Protein AF-0000000073387493 (afdb_homodimer)

Organism: Paracidovorax avenae (strain ATCC 19860 / DSM 7227 / CCUG 15838 / JCM 20985 / LMG 2117 / NCPPB 1011) (NCBI:txid643561)

Structure (mmCIF, N/CA/C/O backbone):
data_AF-0000000073387493-model_v1
#
loop_
_entity.id
_entity.type
_entity.pdbx_description
1 polymer 'Maleylacetoacetate isomerase'
#
loop_
_atom_site.group_PDB
_atom_site.id
_atom_site.type_symbol
_atom_site.label_atom_id
_atom_site.label_alt_id
_atom_site.label_comp_id
_atom_site.label_asym_id
_atom_site.label_entity_id
_atom_site.label_seq_id
_atom_site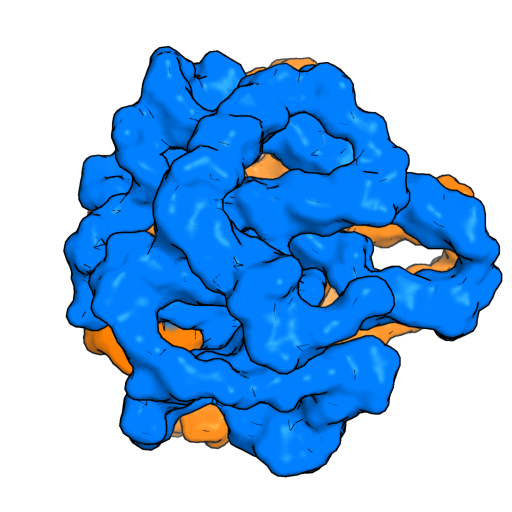.pdbx_PDB_ins_code
_atom_site.Cartn_x
_atom_site.Cartn_y
_atom_site.Cartn_z
_atom_site.occupancy
_atom_site.B_iso_or_equiv
_atom_site.auth_seq_id
_atom_site.auth_comp_id
_atom_site.auth_asym_id
_atom_site.auth_atom_id
_atom_site.pdbx_PDB_model_num
ATOM 1 N N . MET A 1 1 ? -2.736 -25.156 1.821 1 98 1 MET A N 1
ATOM 2 C CA . MET A 1 1 ? -2.854 -23.781 2.314 1 98 1 MET A CA 1
ATOM 3 C C . MET A 1 1 ? -4.27 -23.5 2.799 1 98 1 MET A C 1
ATOM 5 O O . MET A 1 1 ? -5.207 -24.219 2.445 1 98 1 MET A O 1
ATOM 9 N N . GLN A 1 2 ? -4.402 -22.531 3.764 1 98.75 2 GLN A N 1
ATOM 10 C CA . GLN A 1 2 ? -5.672 -22 4.234 1 98.75 2 GLN A CA 1
ATOM 11 C C . GLN A 1 2 ? -5.785 -20.516 3.934 1 98.75 2 GLN A C 1
ATOM 13 O O . GLN A 1 2 ? -4.809 -19.766 4.059 1 98.75 2 GLN A O 1
ATOM 18 N N . LEU A 1 3 ? -6.965 -20.141 3.496 1 98.88 3 LEU A N 1
ATOM 19 C CA . LEU A 1 3 ? -7.223 -18.734 3.232 1 98.88 3 LEU A CA 1
ATOM 20 C C . LEU A 1 3 ? -8.383 -18.219 4.086 1 98.88 3 LEU A C 1
ATOM 22 O O . LEU A 1 3 ? -9.516 -18.672 3.93 1 98.88 3 LEU A O 1
ATOM 26 N N . TYR A 1 4 ? -8.102 -17.375 5.027 1 98.88 4 TYR A N 1
ATOM 27 C CA . TYR A 1 4 ? -9.133 -16.625 5.734 1 98.88 4 TYR A CA 1
ATOM 28 C C . TYR A 1 4 ? -9.562 -15.398 4.926 1 98.88 4 TYR A C 1
ATOM 30 O O . TYR A 1 4 ? -8.758 -14.508 4.668 1 98.88 4 TYR A O 1
ATOM 38 N N . SER A 1 5 ? -10.789 -15.414 4.551 1 98.56 5 SER A N 1
ATOM 39 C CA . SER A 1 5 ? -11.289 -14.516 3.508 1 98.56 5 SER A CA 1
ATOM 40 C C . SER A 1 5 ? -12.703 -14.047 3.812 1 98.56 5 SER A C 1
ATOM 42 O O . SER A 1 5 ? -13.422 -14.672 4.598 1 98.56 5 SER A O 1
ATOM 44 N N . PHE A 1 6 ? -13.031 -12.961 3.322 1 98.69 6 PHE A N 1
ATOM 45 C CA . PHE A 1 6 ? -14.406 -12.484 3.221 1 98.69 6 PHE A CA 1
ATOM 46 C C . PHE A 1 6 ? -14.805 -12.281 1.764 1 98.69 6 PHE A C 1
ATOM 48 O O . PHE A 1 6 ? -14.047 -11.695 0.984 1 98.69 6 PHE A O 1
ATOM 55 N N . PHE A 1 7 ? -15.977 -12.68 1.352 1 98.38 7 PHE A N 1
ATOM 56 C CA . PHE A 1 7 ? -16.312 -12.773 -0.064 1 98.38 7 PHE A CA 1
ATOM 57 C C . PHE A 1 7 ? -16.25 -11.398 -0.728 1 98.38 7 PHE A C 1
ATOM 59 O O . PHE A 1 7 ? -15.844 -11.289 -1.89 1 98.38 7 PHE A O 1
ATOM 66 N N . ASN A 1 8 ? -16.547 -10.406 0.089 1 97.31 8 ASN A N 1
ATOM 67 C CA . ASN A 1 8 ? -16.703 -9.086 -0.505 1 97.31 8 ASN A CA 1
ATOM 68 C C . ASN A 1 8 ? -15.5 -8.195 -0.237 1 97.31 8 ASN A C 1
ATOM 70 O O . ASN A 1 8 ? -15.516 -7.004 -0.542 1 97.31 8 ASN A O 1
ATOM 74 N N . SER A 1 9 ? -14.523 -8.719 0.352 1 98.25 9 SER A N 1
ATOM 75 C CA . SER A 1 9 ? -13.273 -8 0.583 1 98.25 9 SER A CA 1
ATOM 76 C C . SER A 1 9 ? -12.414 -7.977 -0.673 1 98.25 9 SER A C 1
ATOM 78 O O . SER A 1 9 ? -12.023 -9.031 -1.19 1 98.25 9 SER A O 1
ATOM 80 N N . SER A 1 10 ? -12.133 -6.746 -1.127 1 98.44 10 SER A N 1
ATOM 81 C CA . SER A 1 10 ? -11.352 -6.629 -2.352 1 98.44 10 SER A CA 1
ATOM 82 C C . SER A 1 10 ? -9.93 -7.152 -2.152 1 98.44 10 SER A C 1
ATOM 84 O O . SER A 1 10 ? -9.32 -7.688 -3.084 1 98.44 10 SER A O 1
ATOM 86 N N . THR A 1 11 ? -9.359 -7.035 -0.944 1 98.81 11 THR A N 1
ATOM 87 C CA . THR A 1 11 ? -8.023 -7.547 -0.688 1 98.81 11 THR A CA 1
ATOM 88 C C . THR A 1 11 ? -8.023 -9.07 -0.644 1 98.81 11 THR A C 1
ATOM 90 O O . THR A 1 11 ? -7.066 -9.711 -1.079 1 98.81 11 THR A O 1
ATOM 93 N N . SER A 1 12 ? -9.117 -9.695 -0.11 1 98.88 12 SER A N 1
ATOM 94 C CA . SER A 1 12 ? -9.281 -11.141 -0.22 1 98.88 12 SER A CA 1
ATOM 95 C C . SER A 1 12 ? -9.438 -11.562 -1.676 1 98.88 12 SER A C 1
ATOM 97 O O . SER A 1 12 ? -8.867 -12.578 -2.094 1 98.88 12 SER A O 1
ATOM 99 N N . TYR A 1 13 ? -10.188 -10.789 -2.408 1 98.94 13 TYR A N 1
ATOM 100 C CA . TYR A 1 13 ? -10.445 -11.031 -3.822 1 98.94 13 TYR A CA 1
ATOM 101 C C . TYR A 1 13 ? -9.148 -11.055 -4.621 1 98.94 13 TYR A C 1
ATOM 103 O O . TYR A 1 13 ? -8.953 -11.93 -5.469 1 98.94 13 TYR A O 1
ATOM 111 N N . ARG A 1 14 ? -8.164 -10.164 -4.379 1 98.88 14 ARG A N 1
ATOM 112 C CA . ARG A 1 14 ? -6.844 -10.164 -4.996 1 98.88 14 ARG A CA 1
ATOM 113 C C . ARG A 1 14 ? -6.172 -11.531 -4.844 1 98.88 14 ARG A C 1
ATOM 115 O O . ARG A 1 14 ? -5.66 -12.086 -5.82 1 98.88 14 ARG A O 1
ATOM 122 N N . VAL A 1 15 ? -6.211 -11.984 -3.57 1 98.94 15 VAL A N 1
ATOM 123 C CA . VAL A 1 15 ? -5.484 -13.203 -3.248 1 98.94 15 VAL A CA 1
ATOM 124 C C . VAL A 1 15 ? -6.184 -14.406 -3.881 1 98.94 15 VAL A C 1
ATOM 126 O O . VAL A 1 15 ? -5.531 -15.312 -4.402 1 98.94 15 VAL A O 1
ATOM 129 N N . ARG A 1 16 ? -7.539 -14.398 -3.924 1 98.94 16 ARG A N 1
ATOM 130 C CA . ARG A 1 16 ? -8.273 -15.469 -4.578 1 98.94 16 ARG A CA 1
ATOM 131 C C . ARG A 1 16 ? -7.953 -15.523 -6.07 1 98.94 16 ARG A C 1
ATOM 133 O O . ARG A 1 16 ? -7.793 -16.609 -6.637 1 98.94 16 ARG A O 1
ATOM 140 N N . ILE A 1 17 ? -7.852 -14.367 -6.707 1 98.94 17 ILE A N 1
ATOM 141 C CA . ILE A 1 17 ? -7.504 -14.328 -8.125 1 98.94 17 ILE A CA 1
ATOM 142 C C . ILE A 1 17 ? -6.133 -14.961 -8.336 1 98.94 17 ILE A C 1
ATOM 144 O O . ILE A 1 17 ? -5.965 -15.805 -9.227 1 98.94 17 ILE A O 1
ATOM 148 N N . ALA A 1 18 ? -5.137 -14.562 -7.527 1 98.94 18 ALA A N 1
ATOM 149 C CA . ALA A 1 18 ? -3.779 -15.078 -7.684 1 98.94 18 ALA A CA 1
ATOM 150 C C . ALA A 1 18 ? -3.744 -16.594 -7.488 1 98.94 18 ALA A C 1
ATOM 152 O O . ALA A 1 18 ? -3.09 -17.312 -8.25 1 98.94 18 ALA A O 1
ATOM 153 N N . LEU A 1 19 ? -4.438 -17.078 -6.445 1 98.94 19 LEU A N 1
ATOM 154 C CA . LEU A 1 19 ? -4.5 -18.516 -6.199 1 98.94 19 LEU A CA 1
ATOM 155 C C . LEU A 1 19 ? -5.109 -19.234 -7.391 1 98.94 19 LEU A C 1
ATOM 157 O O . LEU A 1 19 ? -4.594 -20.281 -7.82 1 98.94 19 LEU A O 1
ATOM 161 N N . ALA A 1 20 ? -6.137 -18.672 -7.93 1 98.88 20 ALA A N 1
ATOM 162 C CA . ALA A 1 20 ? -6.816 -19.281 -9.07 1 98.88 20 ALA A CA 1
ATOM 163 C C . ALA A 1 20 ? -5.93 -19.266 -10.312 1 98.88 20 ALA A C 1
ATOM 165 O O . ALA A 1 20 ? -5.824 -20.281 -11.016 1 98.88 20 ALA A O 1
ATOM 166 N N . LEU A 1 21 ? -5.32 -18.141 -10.617 1 98.88 21 LEU A N 1
ATOM 167 C CA . LEU A 1 21 ? -4.438 -18.031 -11.773 1 98.88 21 LEU A CA 1
ATOM 168 C C . LEU A 1 21 ? -3.311 -19.047 -11.703 1 98.88 21 LEU A C 1
ATOM 170 O O . LEU A 1 21 ? -2.906 -19.609 -12.727 1 98.88 21 LEU A O 1
ATOM 174 N N . LYS A 1 22 ? -2.797 -19.281 -10.484 1 98.75 22 LYS A N 1
ATOM 175 C CA . LYS A 1 22 ? -1.638 -20.141 -10.289 1 98.75 22 LYS A CA 1
ATOM 176 C C . LYS A 1 22 ? -2.064 -21.594 -10.094 1 98.75 22 LYS A C 1
ATOM 178 O O . LYS A 1 22 ? -1.22 -22.484 -9.984 1 98.75 22 LYS A O 1
ATOM 183 N N . GLY A 1 23 ? -3.352 -21.828 -10.031 1 98.56 23 GLY A N 1
ATOM 184 C CA . GLY A 1 23 ? -3.869 -23.172 -9.844 1 98.56 23 GLY A CA 1
ATOM 185 C C . GLY A 1 23 ? -3.559 -23.75 -8.477 1 98.56 23 GLY A C 1
ATOM 186 O O . GLY A 1 23 ? -3.252 -24.938 -8.359 1 98.56 23 GLY A O 1
ATOM 187 N N . LEU A 1 24 ? -3.557 -22.922 -7.465 1 98.62 24 LEU A N 1
ATOM 188 C CA . LEU A 1 24 ? -3.219 -23.328 -6.109 1 98.62 24 LEU A CA 1
ATOM 189 C C . LEU A 1 24 ? -4.48 -23.516 -5.266 1 98.62 24 LEU A C 1
ATOM 191 O O . LEU A 1 24 ? -5.215 -22.562 -5.031 1 98.62 24 LEU A O 1
ATOM 195 N N . PRO A 1 25 ? -4.711 -24.703 -4.867 1 97.44 25 PRO A N 1
ATOM 196 C CA . PRO A 1 25 ? -5.855 -24.906 -3.975 1 97.44 25 PRO A CA 1
ATOM 197 C C . PRO A 1 25 ? -5.617 -24.344 -2.576 1 97.44 25 PRO A C 1
ATOM 199 O O . PRO A 1 25 ? -4.488 -24.359 -2.078 1 97.44 25 PRO A O 1
ATOM 202 N N . ALA A 1 26 ? -6.625 -23.781 -1.937 1 98.25 26 ALA A N 1
ATOM 203 C CA . ALA A 1 26 ? -6.605 -23.312 -0.554 1 98.25 26 ALA A CA 1
ATOM 204 C C . ALA A 1 26 ? -7.953 -23.562 0.124 1 98.25 26 ALA A C 1
ATOM 206 O O . ALA A 1 26 ? -9.008 -23.344 -0.479 1 98.25 26 ALA A O 1
ATOM 207 N N . ASP A 1 27 ? -7.891 -24.047 1.362 1 98.69 27 ASP A N 1
ATOM 208 C CA . ASP A 1 27 ? -9.117 -24.156 2.148 1 98.69 27 ASP A CA 1
ATOM 209 C C . ASP A 1 27 ? -9.648 -22.781 2.525 1 98.69 27 ASP A C 1
ATOM 211 O O . ASP A 1 27 ? -8.93 -21.969 3.109 1 98.69 27 ASP A O 1
ATOM 215 N N . TYR A 1 28 ? -10.859 -22.578 2.209 1 98.56 28 TYR A N 1
ATOM 216 C CA . TYR A 1 28 ? -11.492 -21.281 2.4 1 98.56 28 TYR A CA 1
ATOM 217 C C . TYR A 1 28 ? -12.133 -21.188 3.781 1 98.56 28 TYR A C 1
ATOM 219 O O . TYR A 1 28 ? -12.969 -22.016 4.145 1 98.56 28 TYR A O 1
ATOM 227 N N . HIS A 1 29 ? -11.734 -20.219 4.602 1 98.69 29 HIS A N 1
ATOM 228 C CA . HIS A 1 29 ? -12.32 -19.891 5.898 1 98.69 29 HIS A CA 1
ATOM 229 C C . HIS A 1 29 ? -12.953 -18.5 5.887 1 98.69 29 HIS A C 1
ATOM 231 O O . HIS A 1 29 ? -12.25 -17.484 5.93 1 98.69 29 HIS A O 1
ATOM 237 N N . GLY A 1 30 ? -14.281 -18.484 5.922 1 98.44 30 GLY A N 1
ATOM 238 C CA . GLY A 1 30 ? -14.984 -17.219 5.906 1 98.44 30 GLY A CA 1
ATOM 239 C C . GLY A 1 30 ? -14.828 -16.438 7.195 1 98.44 30 GLY A C 1
ATOM 240 O O . GLY A 1 30 ? -14.922 -17 8.289 1 98.44 30 GLY A O 1
ATOM 241 N N . VAL A 1 31 ? -14.406 -15.172 7.102 1 98.38 31 VAL A N 1
ATOM 242 C CA . VAL A 1 31 ? -14.375 -14.211 8.203 1 98.38 31 VAL A CA 1
ATOM 243 C C . VAL A 1 31 ? -15.305 -13.047 7.895 1 98.38 31 VAL A C 1
ATOM 245 O O . VAL A 1 31 ? -14.984 -12.188 7.07 1 98.38 31 VAL A O 1
ATOM 248 N N . ASN A 1 32 ? -16.469 -12.945 8.562 1 97.69 32 ASN A N 1
ATOM 249 C CA . ASN A 1 32 ? -17.453 -11.898 8.289 1 97.69 32 ASN A CA 1
ATOM 250 C C . ASN A 1 32 ? -17.062 -10.578 8.953 1 97.69 32 ASN A C 1
ATOM 252 O O . ASN A 1 32 ? -17.375 -10.352 10.125 1 97.69 32 ASN A O 1
ATOM 256 N N . ILE A 1 33 ? -16.5 -9.68 8.172 1 96.94 33 ILE A N 1
ATOM 257 C CA . ILE A 1 33 ? -15.953 -8.445 8.727 1 96.94 33 ILE A CA 1
ATOM 258 C C . ILE A 1 33 ? -17.078 -7.434 8.953 1 96.94 33 ILE A C 1
ATOM 260 O O . ILE A 1 33 ? -16.891 -6.434 9.648 1 96.94 33 ILE A O 1
ATOM 264 N N . ARG A 1 34 ? -18.25 -7.664 8.359 1 95.31 34 ARG A N 1
ATOM 265 C CA . ARG A 1 34 ? -19.391 -6.777 8.57 1 95.31 34 ARG A CA 1
ATOM 266 C C . ARG A 1 34 ? -19.844 -6.816 10.023 1 95.31 34 ARG A C 1
ATOM 268 O O . ARG A 1 34 ? -20.297 -5.805 10.57 1 95.31 34 ARG A O 1
ATOM 275 N N . VAL A 1 35 ? -19.656 -8 10.609 1 95.5 35 VAL A N 1
ATOM 276 C CA . VAL A 1 35 ? -20.109 -8.148 11.984 1 95.5 35 VAL A CA 1
ATOM 277 C C . VAL A 1 35 ? -18.906 -8.219 12.914 1 95.5 35 VAL A C 1
ATOM 279 O O . VAL A 1 35 ? -19.031 -8.555 14.094 1 95.5 35 VAL A O 1
ATOM 282 N N . GLY A 1 36 ? -17.688 -8.031 12.406 1 95.44 36 GLY A N 1
ATOM 283 C CA . GLY A 1 36 ? -16.5 -7.793 13.211 1 95.44 36 GLY A CA 1
ATOM 284 C C . GLY A 1 36 ? -15.812 -9.07 13.641 1 95.44 36 GLY A C 1
ATOM 285 O O . GLY A 1 36 ? -15.055 -9.078 14.617 1 95.44 36 GLY A O 1
ATOM 286 N N . GLU A 1 37 ? -15.977 -10.156 12.953 1 96.81 37 GLU A N 1
ATOM 287 C CA . GLU A 1 37 ? -15.344 -11.422 13.305 1 96.81 37 GLU A CA 1
ATOM 288 C C . GLU A 1 37 ? -13.82 -11.305 13.273 1 96.81 37 GLU A C 1
ATOM 290 O O . GLU A 1 37 ? -13.125 -11.992 14.023 1 96.81 37 GLU A O 1
ATOM 295 N N . HIS A 1 38 ? -13.328 -10.391 12.469 1 96.06 38 HIS A N 1
ATOM 296 C CA . HIS A 1 38 ? -11.883 -10.195 12.336 1 96.06 38 HIS A CA 1
ATOM 297 C C . HIS A 1 38 ? -11.305 -9.5 13.555 1 96.06 38 HIS A C 1
ATOM 299 O O . HIS A 1 38 ? -10.086 -9.359 13.68 1 96.06 38 HIS A O 1
ATOM 305 N N . ARG A 1 39 ? -12.133 -9.086 14.469 1 95.19 39 ARG A N 1
ATOM 306 C CA . ARG A 1 39 ? -11.672 -8.406 15.672 1 95.19 39 ARG A CA 1
ATOM 307 C C . ARG A 1 39 ? -11.609 -9.367 16.859 1 95.19 39 ARG A C 1
ATOM 309 O O . ARG A 1 39 ? -11.062 -9.031 17.906 1 95.19 39 ARG A O 1
ATOM 316 N N . ALA A 1 40 ? -12.148 -10.547 16.672 1 96.12 40 ALA A N 1
ATOM 317 C CA . ALA A 1 40 ? -12.117 -11.555 17.719 1 96.12 40 ALA A CA 1
ATOM 318 C C . ALA A 1 40 ? -10.68 -11.922 18.094 1 96.12 40 ALA A C 1
ATOM 320 O O . ALA A 1 40 ? -9.789 -11.883 17.25 1 96.12 40 ALA A O 1
ATOM 321 N N . ALA A 1 41 ? -10.477 -12.344 19.344 1 95.19 41 ALA A N 1
ATOM 322 C CA . ALA A 1 41 ? -9.148 -12.617 19.875 1 95.19 41 ALA A CA 1
ATOM 323 C C . ALA A 1 41 ? -8.453 -13.727 19.109 1 95.19 41 ALA A C 1
ATOM 325 O O . ALA A 1 41 ? -7.246 -13.656 18.859 1 95.19 41 ALA A O 1
ATOM 326 N N . ASP A 1 42 ? -9.172 -14.742 18.797 1 95.12 42 ASP A N 1
ATOM 327 C CA . ASP A 1 42 ? -8.578 -15.875 18.094 1 95.12 42 ASP A CA 1
ATOM 328 C C . ASP A 1 42 ? -8.07 -15.469 16.719 1 95.12 42 ASP A C 1
ATOM 330 O O . ASP A 1 42 ? -7.008 -15.906 16.281 1 95.12 42 ASP A O 1
ATOM 334 N N . TYR A 1 43 ? -8.875 -14.633 16 1 97 43 TYR A N 1
ATOM 335 C CA . TYR A 1 43 ? -8.414 -14.172 14.695 1 97 43 TYR A CA 1
ATOM 336 C C . TYR A 1 43 ? -7.246 -13.203 14.844 1 97 43 TYR A C 1
ATOM 338 O O . TYR A 1 43 ? -6.316 -13.211 14.031 1 97 43 TYR A O 1
ATOM 346 N N . ALA A 1 44 ? -7.309 -12.375 15.875 1 94.44 44 ALA A N 1
ATOM 347 C CA . ALA A 1 44 ? -6.242 -11.414 16.141 1 94.44 44 ALA A CA 1
ATOM 348 C C . ALA A 1 44 ? -4.91 -12.117 16.359 1 94.44 44 ALA A C 1
ATOM 350 O O . ALA A 1 44 ? -3.85 -11.578 16.031 1 94.44 44 ALA A O 1
ATOM 351 N N . GLU A 1 45 ? -4.941 -13.242 16.891 1 94.25 45 GLU A N 1
ATOM 352 C CA . GLU A 1 45 ? -3.73 -14.039 17.094 1 94.25 45 GLU A CA 1
ATOM 353 C C . GLU A 1 45 ? -3.16 -14.523 15.766 1 94.25 45 GLU A C 1
ATOM 355 O O . GLU A 1 45 ? -1.951 -14.727 15.641 1 94.25 45 GLU A O 1
ATOM 360 N N . LEU A 1 46 ? -4.055 -14.648 14.844 1 96.06 46 LEU A N 1
ATOM 361 C CA . LEU A 1 46 ? -3.662 -15.117 13.516 1 96.06 46 LEU A CA 1
ATOM 362 C C . LEU A 1 46 ? -3.135 -13.961 12.664 1 96.06 46 LEU A C 1
ATOM 364 O O . LEU A 1 46 ? -2.143 -14.117 11.953 1 96.06 46 LEU A O 1
ATOM 368 N N . ASN A 1 47 ? -3.766 -12.852 12.75 1 97.56 47 ASN A N 1
ATOM 369 C CA . ASN A 1 47 ? -3.443 -11.648 11.992 1 97.56 47 ASN A CA 1
ATOM 370 C C . ASN A 1 47 ? -3.402 -10.414 12.891 1 97.56 47 ASN A C 1
ATOM 372 O O . ASN A 1 47 ? -4.449 -9.867 13.242 1 97.56 47 ASN A O 1
ATOM 376 N N . ALA A 1 48 ? -2.232 -9.883 13.109 1 95.75 48 ALA A N 1
ATOM 377 C CA . ALA A 1 48 ? -2.004 -8.781 14.039 1 95.75 48 ALA A CA 1
ATOM 378 C C . ALA A 1 48 ? -2.756 -7.523 13.602 1 95.75 48 ALA A C 1
ATOM 380 O O . ALA A 1 48 ? -3.188 -6.727 14.438 1 95.75 48 ALA A O 1
ATOM 381 N N . ALA A 1 49 ? -3 -7.348 12.32 1 97.19 49 ALA A N 1
ATOM 382 C CA . ALA A 1 49 ? -3.65 -6.152 11.789 1 97.19 49 ALA A CA 1
ATOM 383 C C . ALA A 1 49 ? -5.168 -6.273 11.867 1 97.19 49 ALA A C 1
ATOM 385 O O . ALA A 1 49 ? -5.887 -5.289 11.688 1 97.19 49 ALA A O 1
ATOM 386 N N . ARG A 1 50 ? -5.684 -7.449 12.156 1 97.31 50 ARG A N 1
ATOM 387 C CA . ARG A 1 50 ? -7.113 -7.707 12.312 1 97.31 50 ARG A CA 1
ATOM 388 C C . ARG A 1 50 ? -7.879 -7.289 11.062 1 97.31 50 ARG A C 1
ATOM 390 O O . ARG A 1 50 ? -8.875 -6.574 11.148 1 97.31 50 ARG A O 1
ATOM 397 N N . VAL A 1 51 ? -7.375 -7.684 9.953 1 97.75 51 VAL A N 1
ATOM 398 C CA . VAL A 1 51 ? -8 -7.5 8.656 1 97.75 51 VAL A CA 1
ATOM 399 C C . VAL A 1 51 ? -7.984 -8.812 7.879 1 97.75 51 VAL A C 1
ATOM 401 O O . VAL A 1 51 ? -7.391 -9.797 8.328 1 97.75 51 VAL A O 1
ATOM 404 N N . VAL A 1 52 ? -8.695 -8.891 6.824 1 98.38 52 VAL A N 1
ATOM 405 C CA . VAL A 1 52 ? -8.586 -9.984 5.871 1 98.38 52 VAL A CA 1
ATOM 406 C C . VAL A 1 52 ? -7.938 -9.484 4.582 1 98.38 52 VAL A C 1
ATOM 408 O O . VAL A 1 52 ? -7.984 -8.289 4.277 1 98.38 52 VAL A O 1
ATOM 411 N N . PRO A 1 53 ? -7.273 -10.383 3.846 1 98.81 53 PRO A N 1
ATOM 412 C CA . PRO A 1 53 ? -7.125 -11.828 3.996 1 98.81 53 PRO A CA 1
ATOM 413 C C . PRO A 1 53 ? -5.969 -12.211 4.918 1 98.81 53 PRO A C 1
ATOM 415 O O . PRO A 1 53 ? -5.121 -11.367 5.234 1 98.81 53 PRO A O 1
ATOM 418 N N . THR A 1 54 ? -5.996 -13.383 5.41 1 98.88 54 THR A N 1
ATOM 419 C CA . THR A 1 54 ? -4.848 -14.062 5.992 1 98.88 54 THR A CA 1
ATOM 420 C C . THR A 1 54 ? -4.594 -15.398 5.297 1 98.88 54 THR A C 1
ATOM 422 O O . THR A 1 54 ? -5.523 -16.188 5.094 1 98.88 54 THR A O 1
ATOM 425 N N . LEU A 1 55 ? -3.383 -15.648 4.824 1 98.88 55 LEU A N 1
ATOM 426 C CA . LEU A 1 55 ? -2.975 -16.922 4.246 1 98.88 55 LEU A CA 1
ATOM 427 C C . LEU A 1 55 ? -2.18 -17.75 5.254 1 98.88 55 LEU A C 1
ATOM 429 O O . LEU A 1 55 ? -1.252 -17.234 5.883 1 98.88 55 LEU A O 1
ATOM 433 N N . VAL A 1 56 ? -2.559 -18.953 5.48 1 98.81 56 VAL A N 1
ATOM 434 C CA . VAL A 1 56 ? -1.806 -19.891 6.312 1 98.81 56 VAL A CA 1
ATOM 435 C C . VAL A 1 56 ? -1.226 -21.016 5.449 1 98.81 56 VAL A C 1
ATOM 437 O O . VAL A 1 56 ? -1.965 -21.719 4.766 1 98.81 56 VAL A O 1
ATOM 440 N N . ASP A 1 57 ? 0.03 -21.125 5.34 1 98.5 57 ASP A N 1
ATOM 441 C CA . ASP A 1 57 ? 0.776 -22.172 4.637 1 98.5 57 ASP A CA 1
ATOM 442 C C . ASP A 1 57 ? 1.602 -23 5.613 1 98.5 57 ASP A C 1
ATOM 444 O O . ASP A 1 57 ? 2.756 -22.688 5.898 1 98.5 57 ASP A O 1
ATOM 448 N N . GLY A 1 58 ? 1.049 -24.125 6.055 1 97.44 58 GLY A N 1
ATOM 449 C CA . GLY A 1 58 ? 1.665 -24.859 7.145 1 97.44 58 GLY A CA 1
ATOM 450 C C . GLY A 1 58 ? 1.674 -24.094 8.453 1 97.44 58 GLY A C 1
ATOM 451 O O . GLY A 1 58 ? 0.62 -23.688 8.945 1 97.44 58 GLY A O 1
ATOM 452 N N . ASP A 1 59 ? 2.805 -23.828 8.945 1 97.12 59 ASP A N 1
ATOM 453 C CA . ASP A 1 59 ? 2.951 -23.109 10.219 1 97.12 59 ASP A CA 1
ATOM 454 C C . ASP A 1 59 ? 3.16 -21.625 9.992 1 97.12 59 ASP A C 1
ATOM 456 O O . ASP A 1 59 ? 3.447 -20.875 10.93 1 97.12 59 ASP A O 1
ATOM 460 N N . PHE A 1 60 ? 3.039 -21.219 8.797 1 98 60 PHE A N 1
ATOM 461 C CA . PHE A 1 60 ? 3.324 -19.844 8.422 1 98 60 PHE A CA 1
ATOM 462 C C . PHE A 1 60 ? 2.035 -19.094 8.125 1 98 60 PHE A C 1
ATOM 464 O O . PHE A 1 60 ? 1.363 -19.359 7.129 1 98 60 PHE A O 1
ATOM 471 N N . ALA A 1 61 ? 1.633 -18.125 8.992 1 98.56 61 ALA A N 1
ATOM 472 C CA . ALA A 1 61 ? 0.481 -17.25 8.781 1 98.56 61 ALA A CA 1
ATOM 473 C C . ALA A 1 61 ? 0.92 -15.859 8.328 1 98.56 61 ALA A C 1
ATOM 475 O O . ALA A 1 61 ? 1.833 -15.266 8.906 1 98.56 61 ALA A O 1
ATOM 476 N N . LEU A 1 62 ? 0.337 -15.414 7.289 1 98.75 62 LEU A N 1
ATOM 477 C CA . LEU A 1 62 ? 0.749 -14.156 6.672 1 98.75 62 LEU A CA 1
ATOM 478 C C . LEU A 1 62 ? -0.46 -13.281 6.367 1 98.75 62 LEU A C 1
ATOM 480 O O . LEU A 1 62 ? -1.44 -13.75 5.781 1 98.75 62 LEU A O 1
ATOM 484 N N . GLY A 1 63 ? -0.365 -12.008 6.805 1 98.56 63 GLY A N 1
ATOM 485 C CA . GLY A 1 63 ? -1.376 -11.023 6.461 1 98.56 63 GLY A CA 1
ATOM 486 C C . GLY A 1 63 ? -0.937 -10.086 5.355 1 98.56 63 GLY A C 1
ATOM 487 O O . GLY A 1 63 ? 0.085 -10.312 4.707 1 98.56 63 GLY A O 1
ATOM 488 N N . GLN A 1 64 ? -1.755 -9.07 5.203 1 98.69 64 GLN A N 1
ATOM 489 C CA . GLN A 1 64 ? -1.507 -8.055 4.188 1 98.69 64 GLN A CA 1
ATOM 490 C C . GLN A 1 64 ? -1.507 -8.664 2.787 1 98.69 64 GLN A C 1
ATOM 492 O O . GLN A 1 64 ? -0.631 -9.469 2.453 1 98.69 64 GLN A O 1
ATOM 497 N N . SER A 1 65 ? -2.416 -8.227 1.896 1 98.88 65 SER A N 1
ATOM 498 C CA . SER A 1 65 ? -2.678 -8.867 0.613 1 98.88 65 SER A CA 1
ATOM 499 C C . SER A 1 65 ? -1.469 -8.766 -0.312 1 98.88 65 SER A C 1
ATOM 501 O O . SER A 1 65 ? -1.134 -9.727 -1.01 1 98.88 65 SER A O 1
ATOM 503 N N . MET A 1 66 ? -0.736 -7.66 -0.306 1 98.94 66 MET A N 1
ATOM 504 C CA . MET A 1 66 ? 0.404 -7.488 -1.203 1 98.94 66 MET A CA 1
ATOM 505 C C . MET A 1 66 ? 1.569 -8.375 -0.775 1 98.94 66 MET A C 1
ATOM 507 O O . MET A 1 66 ? 2.311 -8.883 -1.618 1 98.94 66 MET A O 1
ATOM 511 N N . ALA A 1 67 ? 1.757 -8.531 0.532 1 98.94 67 ALA A N 1
ATOM 512 C CA . ALA A 1 67 ? 2.773 -9.453 1.037 1 98.94 67 ALA A CA 1
ATOM 513 C C . ALA A 1 67 ? 2.432 -10.898 0.684 1 98.94 67 ALA A C 1
ATOM 515 O O . ALA A 1 67 ? 3.305 -11.664 0.281 1 98.94 67 ALA A O 1
ATOM 516 N N . ILE A 1 68 ? 1.158 -11.258 0.82 1 98.94 68 ILE A N 1
ATOM 517 C CA . ILE A 1 68 ? 0.697 -12.594 0.478 1 98.94 68 ILE A CA 1
ATOM 518 C C . ILE A 1 68 ? 0.944 -12.867 -1.005 1 98.94 68 ILE A C 1
ATOM 520 O O . ILE A 1 68 ? 1.437 -13.93 -1.376 1 98.94 68 ILE A O 1
ATOM 524 N N . LEU A 1 69 ? 0.644 -11.898 -1.829 1 98.94 69 LEU A N 1
ATOM 525 C CA . LEU A 1 69 ? 0.8 -12.055 -3.271 1 98.94 69 LEU A CA 1
ATOM 526 C C . LEU A 1 69 ? 2.27 -12.219 -3.645 1 98.94 69 LEU A C 1
ATOM 528 O O . LEU A 1 69 ? 2.605 -13.023 -4.516 1 98.94 69 LEU A O 1
ATOM 532 N N . ASP A 1 70 ? 3.15 -11.477 -2.979 1 98.88 70 ASP A N 1
ATOM 533 C CA . ASP A 1 70 ? 4.582 -11.648 -3.211 1 98.88 70 ASP A CA 1
ATOM 534 C C . ASP A 1 70 ? 5.051 -13.023 -2.748 1 98.88 70 ASP A C 1
ATOM 536 O O . ASP A 1 70 ? 5.848 -13.672 -3.428 1 98.88 70 ASP A O 1
ATOM 540 N N . TYR A 1 71 ? 4.535 -13.469 -1.588 1 98.88 71 TYR A N 1
ATOM 541 C CA . TYR A 1 71 ? 4.879 -14.789 -1.062 1 98.88 71 TYR A CA 1
ATOM 542 C C . TYR A 1 71 ? 4.5 -15.883 -2.047 1 98.88 71 TYR A C 1
ATOM 544 O O . TYR A 1 71 ? 5.301 -16.781 -2.332 1 98.88 71 TYR A O 1
ATOM 552 N N . LEU A 1 72 ? 3.305 -15.789 -2.633 1 98.88 72 LEU A N 1
ATOM 553 C CA . LEU A 1 72 ? 2.846 -16.75 -3.625 1 98.88 72 LEU A CA 1
ATOM 554 C C . LEU A 1 72 ? 3.713 -16.703 -4.879 1 98.88 72 LEU A C 1
ATOM 556 O O . LEU A 1 72 ? 3.998 -17.734 -5.488 1 98.88 72 LEU A O 1
ATOM 560 N N . GLU A 1 73 ? 4.102 -15.508 -5.234 1 98.19 73 GLU A N 1
ATOM 561 C CA . GLU A 1 73 ? 4.977 -15.336 -6.391 1 98.19 73 GLU A CA 1
ATOM 562 C C . GLU A 1 73 ? 6.32 -16.031 -6.176 1 98.19 73 GLU A C 1
ATOM 564 O O . GLU A 1 73 ? 6.879 -16.609 -7.105 1 98.19 73 GLU A O 1
ATOM 569 N N . GLN A 1 74 ? 6.875 -15.898 -4.941 1 97.88 74 GLN A 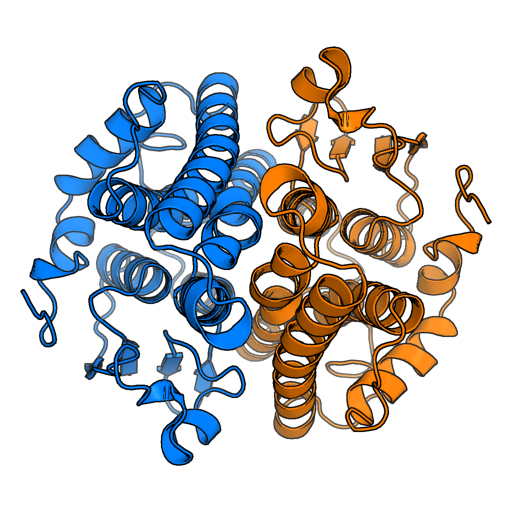N 1
ATOM 570 C CA . GLN A 1 74 ? 8.172 -16.484 -4.633 1 97.88 74 GLN A CA 1
ATOM 571 C C . GLN A 1 74 ? 8.094 -18.016 -4.598 1 97.88 74 GLN A C 1
ATOM 573 O O . GLN A 1 74 ? 8.977 -18.703 -5.105 1 97.88 74 GLN A O 1
ATOM 578 N N . ARG A 1 75 ? 7.035 -18.516 -4.117 1 97.81 75 ARG A N 1
ATOM 579 C CA . ARG A 1 75 ? 6.91 -19.953 -3.891 1 97.81 75 ARG A CA 1
ATOM 580 C C . ARG A 1 75 ? 6.387 -20.656 -5.133 1 97.81 75 ARG A C 1
ATOM 582 O O . ARG A 1 75 ? 6.691 -21.828 -5.363 1 97.81 75 ARG A O 1
ATOM 589 N N . HIS A 1 76 ? 5.598 -19.938 -5.887 1 98.06 76 HIS A N 1
ATOM 590 C CA . HIS A 1 76 ? 4.969 -20.438 -7.105 1 98.06 76 HIS A CA 1
ATOM 591 C C . HIS A 1 76 ? 5.055 -19.406 -8.227 1 98.06 76 HIS A C 1
ATOM 593 O O . HIS A 1 76 ? 4.047 -18.812 -8.609 1 98.06 76 HIS A O 1
ATOM 599 N N . PRO A 1 77 ? 6.168 -19.297 -8.859 1 96.81 77 PRO A N 1
ATOM 600 C CA . PRO A 1 77 ? 6.426 -18.172 -9.758 1 96.81 77 PRO A CA 1
ATOM 601 C C . PRO A 1 77 ? 5.625 -18.266 -11.062 1 96.81 77 PRO A C 1
ATOM 603 O O . PRO A 1 77 ? 5.422 -17.25 -11.734 1 96.81 77 PRO A O 1
ATOM 606 N N . GLU A 1 78 ? 5.086 -19.469 -11.367 1 97.38 78 GLU A N 1
ATOM 607 C CA . GLU A 1 78 ? 4.359 -19.609 -12.625 1 97.38 78 GLU A CA 1
ATOM 608 C C . GLU A 1 78 ? 2.861 -19.75 -12.383 1 97.38 78 GLU A C 1
ATOM 610 O O . GLU A 1 78 ? 2.441 -20.531 -11.523 1 97.38 78 GLU A O 1
ATOM 615 N N . PRO A 1 79 ? 2.047 -19.125 -13.195 1 98.06 79 PRO A N 1
ATOM 616 C CA . PRO A 1 79 ? 2.449 -18.047 -14.102 1 98.06 79 PRO A CA 1
ATOM 617 C C . PRO A 1 79 ? 2.936 -16.797 -13.367 1 98.06 79 PRO A C 1
ATOM 619 O O . PRO A 1 79 ? 2.531 -16.562 -12.227 1 98.06 79 PRO A O 1
ATOM 622 N N . ARG A 1 80 ? 3.781 -16.031 -13.938 1 97.75 80 ARG A N 1
ATOM 623 C CA . ARG A 1 80 ? 4.344 -14.836 -13.305 1 97.75 80 ARG A CA 1
ATOM 624 C C . ARG A 1 80 ? 3.34 -13.688 -13.312 1 97.75 80 ARG A C 1
ATOM 626 O O . ARG A 1 80 ? 2.783 -13.352 -14.359 1 97.75 80 ARG A O 1
ATOM 633 N N . LEU A 1 81 ? 3.119 -13.164 -12.203 1 98.62 81 LEU A N 1
ATOM 634 C CA . LEU A 1 81 ? 2.225 -12.016 -12.086 1 98.62 81 LEU A CA 1
ATOM 635 C C . LEU A 1 81 ? 3.014 -10.711 -12.023 1 98.62 81 LEU A C 1
ATOM 637 O O . LEU A 1 81 ? 2.449 -9.633 -12.203 1 98.62 81 LEU A O 1
ATOM 641 N N . VAL A 1 82 ? 4.27 -10.844 -11.68 1 98.5 82 VAL A N 1
ATOM 642 C CA . VAL A 1 82 ? 5.184 -9.703 -11.664 1 98.5 82 VAL A CA 1
ATOM 643 C C . VAL A 1 82 ? 6.328 -9.953 -12.641 1 98.5 82 VAL A C 1
ATOM 645 O O . VAL A 1 82 ? 7.168 -10.828 -12.422 1 98.5 82 VAL A O 1
ATOM 648 N N . PRO A 1 83 ? 6.367 -9.156 -13.719 1 97.75 83 PRO A N 1
ATOM 649 C CA . PRO A 1 83 ? 7.398 -9.367 -14.734 1 97.75 83 PRO A CA 1
ATOM 650 C C . PRO A 1 83 ? 8.812 -9.312 -14.164 1 97.75 83 PRO A C 1
ATOM 652 O O . PRO A 1 83 ? 9.047 -8.648 -13.156 1 97.75 83 PRO A O 1
ATOM 655 N N . LEU A 1 84 ? 9.781 -9.977 -14.844 1 96.5 84 LEU A N 1
ATOM 656 C CA . LEU A 1 84 ? 11.18 -9.969 -14.422 1 96.5 84 LEU A CA 1
ATOM 657 C C . LEU A 1 84 ? 11.898 -8.734 -14.953 1 96.5 84 LEU A C 1
ATOM 659 O O . LEU A 1 84 ? 12.836 -8.234 -14.312 1 96.5 84 LEU A O 1
ATOM 663 N N . GLU A 1 85 ? 11.484 -8.328 -16.172 1 97 85 GLU A N 1
ATOM 664 C CA . GLU A 1 85 ? 12.094 -7.137 -16.75 1 97 85 GLU A CA 1
ATOM 665 C C . GLU A 1 85 ? 11.82 -5.91 -15.891 1 97 85 GLU A C 1
ATOM 667 O O . GLU A 1 85 ? 10.672 -5.578 -15.609 1 97 85 GLU A O 1
ATOM 672 N N . PRO A 1 86 ? 12.859 -5.242 -15.383 1 97.19 86 PRO A N 1
ATOM 673 C CA . PRO A 1 86 ? 12.758 -4.266 -14.297 1 97.19 86 PRO A CA 1
ATOM 674 C C . PRO A 1 86 ? 11.789 -3.123 -14.625 1 97.19 86 PRO A C 1
ATOM 676 O O . PRO A 1 86 ? 11.047 -2.674 -13.75 1 97.19 86 PRO A O 1
ATOM 679 N N . ARG A 1 87 ? 11.789 -2.613 -15.875 1 97.62 87 ARG A N 1
ATOM 680 C CA . ARG A 1 87 ? 10.938 -1.469 -16.188 1 97.62 87 ARG A CA 1
ATOM 681 C C . ARG A 1 87 ? 9.469 -1.872 -16.219 1 97.62 87 ARG A C 1
ATOM 683 O O . ARG A 1 87 ? 8.609 -1.161 -15.703 1 97.62 87 ARG A O 1
ATOM 690 N N . LEU A 1 88 ? 9.172 -3.008 -16.906 1 98.12 88 LEU A N 1
ATOM 691 C CA . LEU A 1 88 ? 7.793 -3.49 -16.938 1 98.12 88 LEU A CA 1
ATOM 692 C C . LEU A 1 88 ? 7.324 -3.875 -15.539 1 98.12 88 LEU A C 1
ATOM 694 O O . LEU A 1 88 ? 6.184 -3.604 -15.164 1 98.12 88 LEU A O 1
ATOM 698 N N . ARG A 1 89 ? 8.227 -4.52 -14.758 1 98.62 89 ARG A N 1
ATOM 699 C CA . ARG A 1 89 ? 7.949 -4.82 -13.352 1 98.62 89 ARG A CA 1
ATOM 700 C C . ARG A 1 89 ? 7.562 -3.562 -12.586 1 98.62 89 ARG A C 1
ATOM 702 O O . ARG A 1 89 ? 6.57 -3.555 -11.859 1 98.62 89 ARG A O 1
ATOM 709 N N . ALA A 1 90 ? 8.312 -2.518 -12.789 1 98.81 90 ALA A N 1
ATOM 710 C CA . ALA A 1 90 ? 8.078 -1.257 -12.086 1 98.81 90 ALA A CA 1
ATOM 711 C C . ALA A 1 90 ? 6.711 -0.68 -12.445 1 98.81 90 ALA A C 1
ATOM 713 O O . ALA A 1 90 ? 5.996 -0.168 -11.578 1 98.81 90 ALA A O 1
ATOM 714 N N . ARG A 1 91 ? 6.344 -0.771 -13.695 1 98.75 91 ARG A N 1
ATOM 715 C CA . ARG A 1 91 ? 5.051 -0.261 -14.141 1 98.75 91 ARG A CA 1
ATOM 716 C C . ARG A 1 91 ? 3.908 -1.052 -13.508 1 98.75 91 ARG A C 1
ATOM 718 O O . ARG A 1 91 ? 2.92 -0.47 -13.055 1 98.75 91 ARG A O 1
ATOM 725 N N . VAL A 1 92 ? 4.043 -2.342 -13.484 1 98.88 92 VAL A N 1
ATOM 726 C CA . VAL A 1 92 ? 3.043 -3.215 -12.883 1 98.88 92 VAL A CA 1
ATOM 727 C C . VAL A 1 92 ? 2.883 -2.875 -11.398 1 98.88 92 VAL A C 1
ATOM 729 O O . VAL A 1 92 ? 1.762 -2.695 -10.914 1 98.88 92 VAL A O 1
ATOM 732 N N . LEU A 1 93 ? 3.984 -2.713 -10.75 1 98.88 93 LEU A N 1
ATOM 733 C CA . LEU A 1 93 ? 3.947 -2.432 -9.312 1 98.88 93 LEU A CA 1
ATOM 734 C C . LEU A 1 93 ? 3.459 -1.012 -9.055 1 98.88 93 LEU A C 1
ATOM 736 O O . LEU A 1 93 ? 2.783 -0.758 -8.055 1 98.88 93 LEU A O 1
ATOM 740 N N . GLU A 1 94 ? 3.816 -0.055 -9.906 1 98.88 94 GLU A N 1
ATOM 741 C CA . GLU A 1 94 ? 3.311 1.31 -9.781 1 98.88 94 GLU A CA 1
ATOM 742 C C . GLU A 1 94 ? 1.785 1.337 -9.789 1 98.88 94 GLU A C 1
ATOM 744 O O . GLU A 1 94 ? 1.164 1.883 -8.875 1 98.88 94 GLU A O 1
ATOM 749 N N . LEU A 1 95 ? 1.207 0.663 -10.789 1 98.94 95 LEU A N 1
ATOM 750 C CA . LEU A 1 95 ? -0.246 0.653 -10.922 1 98.94 95 LEU A CA 1
ATOM 751 C C . LEU A 1 95 ? -0.89 -0.121 -9.781 1 98.94 95 LEU A C 1
ATOM 753 O O . LEU A 1 95 ? -1.859 0.346 -9.172 1 98.94 95 LEU A O 1
ATOM 757 N N . ALA A 1 96 ? -0.349 -1.281 -9.453 1 98.94 96 ALA A N 1
ATOM 758 C CA . ALA A 1 96 ? -0.886 -2.088 -8.359 1 98.94 96 ALA A CA 1
ATOM 759 C C . ALA A 1 96 ? -0.893 -1.306 -7.051 1 98.94 96 ALA A C 1
ATOM 761 O O . ALA A 1 96 ? -1.865 -1.357 -6.297 1 98.94 96 ALA A O 1
ATOM 762 N N . ASN A 1 97 ? 0.148 -0.549 -6.785 1 98.88 97 ASN A N 1
ATOM 763 C CA . ASN A 1 97 ? 0.264 0.15 -5.512 1 98.88 97 ASN A CA 1
ATOM 764 C C . ASN A 1 97 ? -0.535 1.45 -5.508 1 98.88 97 ASN A C 1
ATOM 766 O O . ASN A 1 97 ? -0.952 1.926 -4.449 1 98.88 97 ASN A O 1
ATOM 770 N N . VAL A 1 98 ? -0.793 2.064 -6.664 1 98.81 98 VAL A N 1
ATOM 771 C CA . VAL A 1 98 ? -1.76 3.156 -6.719 1 98.81 98 VAL A CA 1
ATOM 772 C C . VAL A 1 98 ? -3.107 2.682 -6.18 1 98.81 98 VAL A C 1
ATOM 774 O O . VAL A 1 98 ? -3.793 3.42 -5.469 1 98.81 98 VAL A O 1
ATOM 777 N N . ILE A 1 99 ? -3.398 1.464 -6.492 1 98.94 99 ILE A N 1
ATOM 778 C CA . ILE A 1 99 ? -4.656 0.895 -6.02 1 98.94 99 ILE A CA 1
ATOM 779 C C . ILE A 1 99 ? -4.52 0.475 -4.559 1 98.94 99 ILE A C 1
ATOM 781 O O . ILE A 1 99 ? -5.277 0.929 -3.699 1 98.94 99 ILE A O 1
ATOM 785 N N . ALA A 1 100 ? -3.5 -0.265 -4.207 1 98.88 100 ALA A N 1
ATOM 786 C CA . ALA A 1 100 ? -3.385 -0.927 -2.91 1 98.88 100 ALA A CA 1
ATOM 787 C C . ALA A 1 100 ? -3.021 0.071 -1.815 1 98.88 100 ALA A C 1
ATOM 789 O O . ALA A 1 100 ? -3.453 -0.073 -0.668 1 98.88 100 ALA A O 1
ATOM 790 N N . CYS A 1 101 ? -2.266 1.11 -2.189 1 98.75 101 CYS A N 1
ATOM 791 C CA . CYS A 1 101 ? -1.748 2.035 -1.187 1 98.75 101 CYS A CA 1
ATOM 792 C C . CYS A 1 101 ? -2.564 3.322 -1.159 1 98.75 101 CYS A C 1
ATOM 794 O O . CYS A 1 101 ? -2.73 3.936 -0.103 1 98.75 101 CYS A O 1
ATOM 796 N N . ASP A 1 102 ? -3.121 3.725 -2.293 1 98 102 ASP A N 1
ATOM 797 C CA . ASP A 1 102 ? -3.592 5.102 -2.369 1 98 102 ASP A CA 1
ATOM 798 C C . ASP A 1 102 ? -5.113 5.16 -2.496 1 98 102 ASP A C 1
ATOM 800 O O . ASP A 1 102 ? -5.742 6.121 -2.055 1 98 102 ASP A O 1
ATOM 804 N N . MET A 1 103 ? -5.684 4.203 -3.123 1 98.56 103 MET A N 1
ATOM 805 C CA . MET A 1 103 ? -7.109 4.25 -3.439 1 98.56 103 MET A CA 1
ATOM 806 C C . MET A 1 103 ? -7.91 3.387 -2.469 1 98.56 103 MET A C 1
ATOM 808 O O . MET A 1 103 ? -8.758 3.896 -1.733 1 98.56 103 MET A O 1
ATOM 812 N N . HIS A 1 104 ? -7.492 2.178 -2.365 1 98.69 104 HIS A N 1
ATOM 813 C CA . HIS A 1 104 ? -8.258 1.174 -1.636 1 98.69 104 HIS A CA 1
ATOM 814 C C . HIS A 1 104 ? -8.359 1.524 -0.155 1 98.69 104 HIS A C 1
ATOM 816 O O . HIS A 1 104 ? -9.453 1.506 0.418 1 98.69 104 HIS A O 1
ATOM 822 N N . PRO A 1 105 ? -7.312 1.918 0.516 1 98.56 105 PRO A N 1
ATOM 823 C CA . PRO A 1 105 ? -7.375 2.039 1.974 1 98.56 105 PRO A CA 1
ATOM 824 C C . PRO A 1 105 ? -8.328 3.143 2.432 1 98.56 105 PRO A C 1
ATOM 826 O O . PRO A 1 105 ? -8.961 3.02 3.484 1 98.56 105 PRO A O 1
ATOM 829 N N . VAL A 1 106 ? -8.469 4.188 1.636 1 98.5 106 VAL A N 1
ATOM 830 C CA . VAL A 1 106 ? -9.258 5.332 2.074 1 98.5 106 VAL A CA 1
ATOM 831 C C . VAL A 1 106 ? -10.742 5.047 1.864 1 98.5 106 VAL A C 1
ATOM 833 O O . VAL A 1 106 ? -11.594 5.766 2.385 1 98.5 106 VAL A O 1
ATOM 836 N N . ASN A 1 107 ? -11.047 3.959 1.167 1 98.19 107 ASN A N 1
ATOM 837 C CA . ASN A 1 107 ? -12.43 3.555 0.911 1 98.19 107 ASN A CA 1
ATOM 838 C C . ASN A 1 107 ? -12.773 2.254 1.631 1 98.19 107 ASN A C 1
ATOM 840 O O . ASN A 1 107 ? -13.852 1.691 1.424 1 98.19 107 ASN A O 1
ATOM 844 N N . ASN A 1 108 ? -11.867 1.766 2.436 1 97.56 108 ASN A N 1
ATOM 845 C CA . ASN A 1 108 ? -12.055 0.518 3.168 1 97.56 108 ASN A CA 1
ATOM 846 C C . ASN A 1 108 ? -13.164 0.639 4.203 1 97.56 108 ASN A C 1
ATOM 848 O O . ASN A 1 108 ? -13.453 1.735 4.684 1 97.56 108 ASN A O 1
ATOM 852 N N . LEU A 1 109 ? -13.75 -0.479 4.57 1 97.25 109 LEU A N 1
ATOM 853 C CA . LEU A 1 109 ? -14.906 -0.552 5.453 1 97.25 109 LEU A CA 1
ATOM 854 C C . LEU A 1 109 ? -14.625 0.14 6.781 1 97.25 109 LEU A C 1
ATOM 856 O O . LEU A 1 109 ? -15.469 0.869 7.301 1 97.25 109 LEU A O 1
ATOM 860 N N . ARG A 1 110 ? -13.453 -0.081 7.344 1 97.12 110 ARG A N 1
ATOM 861 C CA . ARG A 1 110 ? -13.133 0.496 8.648 1 97.12 110 ARG A CA 1
ATOM 862 C C . ARG A 1 110 ? -13.125 2.02 8.578 1 97.12 110 ARG A C 1
ATOM 864 O O . ARG A 1 110 ? -13.516 2.688 9.539 1 97.12 110 ARG A O 1
ATOM 871 N N . ILE A 1 111 ? -12.664 2.594 7.465 1 98.5 111 ILE A N 1
ATOM 872 C CA . ILE A 1 111 ? -12.664 4.039 7.266 1 98.5 111 ILE A CA 1
ATOM 873 C C . ILE A 1 111 ? -14.094 4.547 7.145 1 98.5 111 ILE A C 1
ATOM 875 O O . ILE A 1 111 ? -14.484 5.504 7.824 1 98.5 111 ILE A O 1
ATOM 879 N N . LEU A 1 112 ? -14.898 3.873 6.316 1 98.19 112 LEU A N 1
ATOM 880 C CA . LEU A 1 112 ? -16.281 4.277 6.086 1 98.19 112 LEU A CA 1
ATOM 881 C C . LEU A 1 112 ? -17.078 4.203 7.379 1 98.19 112 LEU A C 1
ATOM 883 O O . LEU A 1 112 ? -17.922 5.07 7.641 1 98.19 112 LEU A O 1
ATOM 887 N N . LYS A 1 113 ? -16.828 3.166 8.18 1 97.69 113 LYS A N 1
ATOM 888 C CA . LYS A 1 113 ? -17.5 3.027 9.469 1 97.69 113 LYS A CA 1
ATOM 889 C C . LYS A 1 113 ? -17.109 4.164 10.414 1 97.69 113 LYS A C 1
ATOM 891 O O . LYS A 1 113 ? -17.953 4.648 11.18 1 97.69 113 LYS A O 1
ATOM 896 N N . TYR A 1 114 ? -15.836 4.566 10.391 1 98.38 114 TYR A N 1
ATOM 897 C CA . TYR A 1 114 ? -15.406 5.68 11.227 1 98.38 114 TYR A CA 1
ATOM 898 C C . TYR A 1 114 ? -16.062 6.98 10.789 1 98.38 114 TYR A C 1
ATOM 900 O O . TYR A 1 114 ? -16.453 7.801 11.617 1 98.38 114 TYR A O 1
ATOM 908 N N . LEU A 1 115 ? -16.203 7.191 9.469 1 98.25 115 LEU A N 1
ATOM 909 C CA . LEU A 1 115 ? -16.828 8.391 8.93 1 98.25 115 LEU A CA 1
ATOM 910 C C . LEU A 1 115 ? -18.281 8.5 9.406 1 98.25 115 LEU A C 1
ATOM 912 O O . LEU A 1 115 ? -18.719 9.578 9.812 1 98.25 115 LEU A O 1
ATOM 916 N N . GLN A 1 116 ? -18.953 7.406 9.438 1 97.69 116 GLN A N 1
ATOM 917 C CA . GLN A 1 116 ? -20.375 7.445 9.758 1 97.69 116 GLN A CA 1
ATOM 918 C C . GLN A 1 116 ? -20.609 7.301 11.258 1 97.69 116 GLN A C 1
ATOM 920 O O . GLN A 1 116 ? -21.609 7.805 11.789 1 97.69 116 GLN A O 1
ATOM 925 N N . GLY A 1 117 ? -19.734 6.613 11.938 1 97.06 117 GLY A N 1
ATOM 926 C CA . GLY A 1 117 ? -19.844 6.441 13.375 1 97.06 117 GLY A CA 1
ATOM 927 C C . GLY A 1 117 ? -19.328 7.629 14.164 1 97.06 117 GLY A C 1
ATOM 928 O O . GLY A 1 117 ? -20.062 8.594 14.406 1 97.06 117 GLY A O 1
ATOM 929 N N . PRO A 1 118 ? -18.062 7.645 14.398 1 97.06 118 PRO A N 1
ATOM 930 C CA . PRO A 1 118 ? -17.453 8.68 15.234 1 97.06 118 PRO A CA 1
ATOM 931 C C . PRO A 1 118 ? -17.656 10.086 14.664 1 97.06 118 PRO A C 1
ATOM 933 O O . PRO A 1 118 ? -17.828 11.047 15.422 1 97.06 118 PRO A O 1
ATOM 936 N N . LEU A 1 119 ? -17.672 10.219 13.352 1 97.56 119 LEU A N 1
ATOM 937 C CA . LEU A 1 119 ? -17.75 11.547 12.766 1 97.56 119 LEU A CA 1
ATOM 938 C C . LEU A 1 119 ? -19.188 11.891 12.375 1 97.56 119 LEU A C 1
ATOM 940 O O . LEU A 1 119 ? -19.469 13.008 11.945 1 97.56 119 LEU A O 1
ATOM 944 N N . ALA A 1 120 ? -20 10.883 12.367 1 97.56 120 ALA A N 1
ATOM 945 C CA . ALA A 1 120 ? -21.453 11.039 12.172 1 97.56 120 ALA A CA 1
ATOM 946 C C . ALA A 1 120 ? -21.75 11.695 10.828 1 97.56 120 ALA A C 1
ATOM 948 O O . ALA A 1 120 ? -22.656 12.539 10.734 1 97.56 120 ALA A O 1
ATOM 949 N N . LEU A 1 121 ? -21 11.391 9.883 1 97.75 121 LEU A N 1
ATOM 950 C CA . LEU A 1 121 ? -21.297 11.891 8.547 1 97.75 121 LEU A CA 1
ATOM 951 C C . LEU A 1 121 ? -22.578 11.266 8 1 97.75 121 LEU A C 1
ATOM 953 O O . LEU A 1 121 ? -22.906 10.133 8.336 1 97.75 121 LEU A O 1
ATOM 957 N N . SER A 1 122 ? -23.234 12.031 7.141 1 98 122 SER A N 1
ATOM 958 C CA . SER A 1 122 ? -24.406 11.5 6.457 1 98 122 SER A CA 1
ATOM 959 C C . SER A 1 122 ? -24.016 10.461 5.41 1 98 122 SER A C 1
ATOM 961 O O . SER A 1 122 ? -22.859 10.398 4.996 1 98 122 SER A O 1
ATOM 963 N N . ALA A 1 123 ? -24.969 9.633 5.039 1 97.38 123 ALA A N 1
ATOM 964 C CA . ALA A 1 123 ? -24.734 8.664 3.965 1 97.38 123 ALA A CA 1
ATOM 965 C C . ALA A 1 123 ? -24.266 9.367 2.695 1 97.38 123 ALA A C 1
ATOM 967 O O . ALA A 1 123 ? -23.406 8.844 1.984 1 97.38 123 ALA A O 1
ATOM 968 N N . ALA A 1 124 ? -24.828 10.523 2.443 1 97.69 124 ALA A N 1
ATOM 969 C CA . ALA A 1 124 ? -24.469 11.273 1.248 1 97.69 124 ALA A CA 1
ATOM 970 C C . ALA A 1 124 ? -23.016 11.742 1.312 1 97.69 124 ALA A C 1
ATOM 972 O O . ALA A 1 124 ? -22.297 11.711 0.305 1 97.69 124 ALA A O 1
ATOM 973 N N . GLN A 1 125 ? -22.562 12.188 2.459 1 97.94 125 GLN A N 1
ATOM 974 C CA . GLN A 1 125 ? -21.172 12.617 2.641 1 97.94 125 GLN A CA 1
ATOM 975 C C . GLN A 1 125 ? -20.219 11.445 2.48 1 97.94 125 GLN A C 1
ATOM 977 O O . GLN A 1 125 ? -19.156 11.586 1.874 1 97.94 125 GLN A O 1
ATOM 982 N N . LYS A 1 126 ? -20.609 10.352 3.055 1 98.06 126 LYS A N 1
ATOM 983 C CA . LYS A 1 126 ? -19.797 9.141 2.912 1 98.06 126 LYS A CA 1
ATOM 984 C C . LYS A 1 126 ? -19.703 8.719 1.448 1 98.06 126 LYS A C 1
ATOM 986 O O . LYS A 1 126 ? -18.609 8.375 0.975 1 98.06 126 LYS A O 1
ATOM 991 N N . ASP A 1 127 ? -20.812 8.727 0.752 1 98 127 ASP A N 1
ATOM 992 C CA . ASP A 1 127 ? -20.812 8.344 -0.657 1 98 127 ASP A CA 1
ATOM 993 C C . ASP A 1 127 ? -19.969 9.312 -1.487 1 98 127 ASP A C 1
ATOM 995 O O . ASP A 1 127 ? -19.281 8.898 -2.422 1 98 127 ASP A O 1
ATOM 999 N N . ALA A 1 128 ? -20.031 10.57 -1.184 1 98.5 128 ALA A N 1
ATOM 1000 C CA . ALA A 1 128 ? -19.219 11.57 -1.869 1 98.5 128 ALA A CA 1
ATOM 1001 C C . ALA A 1 128 ? -17.734 11.344 -1.607 1 98.5 128 ALA A C 1
ATOM 1003 O O . ALA A 1 128 ? -16.906 11.508 -2.506 1 98.5 128 ALA A O 1
ATOM 1004 N N . TRP A 1 129 ? -17.438 11.016 -0.336 1 98.56 129 TRP A N 1
ATOM 1005 C CA . TRP A 1 129 ? -16.062 10.641 0.024 1 98.56 129 TRP A CA 1
ATOM 1006 C C . TRP A 1 129 ? -15.578 9.484 -0.84 1 98.56 129 TRP A C 1
ATOM 1008 O O . TRP A 1 129 ? -14.508 9.57 -1.456 1 98.56 129 TRP A O 1
ATOM 1018 N N . TYR A 1 130 ? -16.359 8.43 -0.894 1 98.69 130 TYR A N 1
ATOM 1019 C CA . TYR A 1 130 ? -15.992 7.238 -1.655 1 98.69 130 TYR A CA 1
ATOM 1020 C C . TYR A 1 130 ? -15.773 7.578 -3.125 1 98.69 130 TYR A C 1
ATOM 1022 O O . TYR A 1 130 ? -14.758 7.199 -3.711 1 98.69 130 TYR A O 1
ATOM 1030 N N . ALA A 1 131 ? -16.688 8.305 -3.693 1 98.62 131 ALA A N 1
ATOM 1031 C CA . ALA A 1 131 ? -16.641 8.656 -5.109 1 98.62 131 ALA A CA 1
ATOM 1032 C C . ALA A 1 131 ? -15.43 9.531 -5.422 1 98.62 131 ALA A C 1
ATOM 1034 O O . ALA A 1 131 ? -14.805 9.383 -6.473 1 98.62 131 ALA A O 1
ATOM 1035 N N . HIS A 1 132 ? -15.148 10.422 -4.539 1 98.69 132 HIS A N 1
ATOM 1036 C CA . HIS A 1 132 ? -14.039 11.344 -4.734 1 98.69 132 HIS A CA 1
ATOM 1037 C C . HIS A 1 132 ? -12.711 10.586 -4.844 1 98.69 132 HIS A C 1
ATOM 1039 O O . HIS A 1 132 ? -11.953 10.797 -5.789 1 98.69 132 HIS A O 1
ATOM 1045 N N . TRP A 1 133 ? -12.477 9.758 -3.877 1 98.62 133 TRP A N 1
ATOM 1046 C CA . TRP A 1 133 ? -11.195 9.07 -3.844 1 98.62 133 TRP 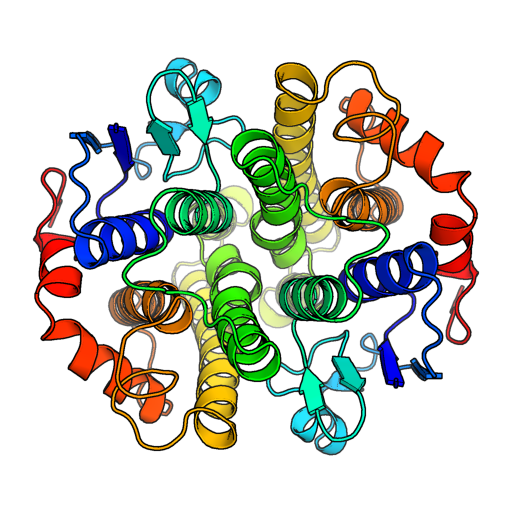A CA 1
ATOM 1047 C C . TRP A 1 133 ? -11.133 7.984 -4.914 1 98.62 133 TRP A C 1
ATOM 1049 O O . TRP A 1 133 ? -10.062 7.703 -5.461 1 98.62 133 TRP A O 1
ATOM 1059 N N . ALA A 1 134 ? -12.281 7.34 -5.258 1 98.69 134 ALA A N 1
ATOM 1060 C CA . ALA A 1 134 ? -12.328 6.438 -6.402 1 98.69 134 ALA A CA 1
ATOM 1061 C C . ALA A 1 134 ? -11.961 7.168 -7.691 1 98.69 134 ALA A C 1
ATOM 1063 O O . ALA A 1 134 ? -11.164 6.668 -8.492 1 98.69 134 ALA A O 1
ATOM 1064 N N . ALA A 1 135 ? -12.516 8.344 -7.871 1 98.75 135 ALA A N 1
ATOM 1065 C CA . ALA A 1 135 ? -12.266 9.125 -9.086 1 98.75 135 ALA A CA 1
ATOM 1066 C C . ALA A 1 135 ? -10.789 9.5 -9.195 1 98.75 135 ALA A C 1
ATOM 1068 O O . ALA A 1 135 ? -10.195 9.398 -10.266 1 98.75 135 ALA A O 1
ATOM 1069 N N . GLU A 1 136 ? -10.195 9.969 -8.07 1 98.19 136 GLU A N 1
ATOM 1070 C CA . GLU A 1 136 ? -8.773 10.312 -8.078 1 98.19 136 GLU A CA 1
ATOM 1071 C C . GLU A 1 136 ? -7.914 9.109 -8.445 1 98.19 136 GLU A C 1
ATOM 1073 O O . GLU A 1 136 ? -6.992 9.227 -9.25 1 98.19 136 GLU A O 1
ATOM 1078 N N . GLY A 1 137 ? -8.211 7.996 -7.816 1 98.56 137 GLY A N 1
ATOM 1079 C CA . GLY A 1 137 ? -7.441 6.785 -8.055 1 98.56 137 GLY A CA 1
ATOM 1080 C C . GLY A 1 137 ? -7.59 6.254 -9.469 1 98.56 137 GLY A C 1
ATOM 1081 O O . GLY A 1 137 ? -6.594 5.93 -10.125 1 98.56 137 GLY A O 1
ATOM 1082 N N . PHE A 1 138 ? -8.828 6.145 -9.992 1 98.88 138 PHE A N 1
ATOM 1083 C CA . PHE A 1 138 ? -9.055 5.586 -11.312 1 98.88 138 PHE A CA 1
ATOM 1084 C C . PHE A 1 138 ? -8.531 6.523 -12.398 1 98.88 138 PHE A C 1
ATOM 1086 O O . PHE A 1 138 ? -8.086 6.074 -13.453 1 98.88 138 PHE A O 1
ATOM 1093 N N . ALA A 1 139 ? -8.57 7.836 -12.148 1 98.69 139 ALA A N 1
ATOM 1094 C CA . ALA A 1 139 ? -7.965 8.766 -13.094 1 98.69 139 ALA A CA 1
ATOM 1095 C C . ALA A 1 139 ? -6.473 8.492 -13.258 1 98.69 139 ALA A C 1
ATOM 1097 O O . ALA A 1 139 ? -5.957 8.484 -14.383 1 98.69 139 ALA A O 1
ATOM 1098 N N . ALA A 1 140 ? -5.816 8.281 -12.148 1 98.62 140 ALA A N 1
ATOM 1099 C CA . ALA A 1 140 ? -4.391 7.957 -12.195 1 98.62 140 ALA A CA 1
ATOM 1100 C C . ALA A 1 140 ? -4.152 6.641 -12.93 1 98.62 140 ALA A C 1
ATOM 1102 O O . ALA A 1 140 ? -3.254 6.547 -13.766 1 98.62 140 ALA A O 1
ATOM 1103 N N . VAL A 1 141 ? -4.934 5.633 -12.633 1 98.88 141 VAL A N 1
ATOM 1104 C CA . VAL A 1 141 ? -4.793 4.32 -13.258 1 98.88 141 VAL A CA 1
ATOM 1105 C C . VAL A 1 141 ? -5.031 4.434 -14.758 1 98.88 141 VAL A C 1
ATOM 1107 O O . VAL A 1 141 ? -4.27 3.877 -15.555 1 98.88 141 VAL A O 1
ATOM 1110 N N . GLU A 1 142 ? -6.074 5.137 -15.148 1 98.81 142 GLU A N 1
ATOM 1111 C CA . GLU A 1 142 ? -6.395 5.336 -16.562 1 98.81 142 GLU A CA 1
ATOM 1112 C C . GLU A 1 142 ? -5.23 5.984 -17.297 1 98.81 142 GLU A C 1
ATOM 1114 O O . GLU A 1 142 ? -4.883 5.562 -18.406 1 98.81 142 GLU A O 1
ATOM 1119 N N . GLN A 1 143 ? -4.645 6.98 -16.703 1 98.44 143 GLN A N 1
ATOM 1120 C CA . GLN A 1 143 ? -3.527 7.68 -17.328 1 98.44 143 GLN A CA 1
ATOM 1121 C C . GLN A 1 143 ? -2.303 6.773 -17.438 1 98.44 143 GLN A C 1
ATOM 1123 O O . GLN A 1 143 ? -1.593 6.797 -18.438 1 98.44 143 GLN A O 1
ATOM 1128 N N . LEU A 1 144 ? -2.047 5.988 -16.391 1 98.56 144 LEU A N 1
ATOM 1129 C CA . LEU A 1 144 ? -0.934 5.047 -16.438 1 98.56 144 LEU A CA 1
ATOM 1130 C C . LEU A 1 144 ? -1.115 4.035 -17.562 1 98.56 144 LEU A C 1
ATOM 1132 O O . LEU A 1 144 ? -0.167 3.736 -18.297 1 98.56 144 LEU A O 1
ATOM 1136 N N . LEU A 1 145 ? -2.297 3.539 -17.719 1 98.56 145 LEU A N 1
ATOM 1137 C CA . LEU A 1 145 ? -2.58 2.562 -18.766 1 98.56 145 LEU A CA 1
ATOM 1138 C C . LEU A 1 145 ? -2.477 3.199 -20.141 1 98.56 145 LEU A C 1
ATOM 1140 O O . LEU A 1 145 ? -1.958 2.584 -21.078 1 98.56 145 LEU A O 1
ATOM 1144 N N . ALA A 1 146 ? -2.977 4.402 -20.281 1 97.44 146 ALA A N 1
ATOM 1145 C CA . ALA A 1 146 ? -2.906 5.105 -21.562 1 97.44 146 ALA A CA 1
ATOM 1146 C C . ALA A 1 146 ? -1.458 5.328 -21.984 1 97.44 146 ALA A C 1
ATOM 1148 O O . ALA A 1 146 ? -1.123 5.195 -23.172 1 97.44 146 ALA A O 1
ATOM 1149 N N . ARG A 1 147 ? -0.578 5.57 -21.047 1 96.62 147 ARG A N 1
ATOM 1150 C CA . ARG A 1 147 ? 0.807 5.938 -21.312 1 96.62 147 ARG A CA 1
ATOM 1151 C C . ARG A 1 147 ? 1.674 4.699 -21.516 1 96.62 147 ARG A C 1
ATOM 1153 O O . ARG A 1 147 ? 2.596 4.699 -22.328 1 96.62 147 ARG A O 1
ATOM 1160 N N . HIS A 1 148 ? 1.281 3.664 -20.75 1 96.56 148 HIS A N 1
ATOM 1161 C CA . HIS A 1 148 ? 2.281 2.609 -20.641 1 96.56 148 HIS A CA 1
ATOM 1162 C C . HIS A 1 148 ? 1.672 1.24 -20.922 1 96.56 148 HIS A C 1
ATOM 1164 O O . HIS A 1 148 ? 2.391 0.243 -21.016 1 96.56 148 HIS A O 1
ATOM 1170 N N . GLY A 1 149 ? 0.406 1.064 -21 1 95.25 149 GLY A N 1
ATOM 1171 C CA . GLY A 1 149 ? -0.284 -0.216 -21.016 1 95.25 149 GLY A CA 1
ATOM 1172 C C . GLY A 1 149 ? -0.099 -0.979 -22.312 1 95.25 149 GLY A C 1
ATOM 1173 O O . GLY A 1 149 ? -0.241 -2.203 -22.344 1 95.25 149 GLY A O 1
ATOM 1174 N N . GLY A 1 150 ? 0.121 -0.295 -23.344 1 92.56 150 GLY A N 1
ATOM 1175 C CA . GLY A 1 150 ? 0.222 -0.941 -24.656 1 92.56 150 GLY A CA 1
ATOM 1176 C C . GLY A 1 150 ? -1.123 -1.343 -25.219 1 92.56 150 GLY A C 1
ATOM 1177 O O . GLY A 1 150 ? -2.152 -0.766 -24.859 1 92.56 150 GLY A O 1
ATOM 1178 N N . GLU A 1 151 ? -1.15 -2.363 -26.156 1 91.31 151 GLU A N 1
ATOM 1179 C CA . GLU A 1 151 ? -2.357 -2.656 -26.922 1 91.31 151 GLU A CA 1
ATOM 1180 C C . GLU A 1 151 ? -3.014 -3.949 -26.438 1 91.31 151 GLU A C 1
ATOM 1182 O O . GLU A 1 151 ? -4.098 -4.309 -26.906 1 91.31 151 GLU A O 1
ATOM 1187 N N . GLY A 1 152 ? -2.455 -4.641 -25.609 1 95.62 152 GLY A N 1
ATOM 1188 C CA . GLY A 1 152 ? -3.012 -5.902 -25.156 1 95.62 152 GLY A CA 1
ATOM 1189 C C . GLY A 1 152 ? -4.266 -5.734 -24.312 1 95.62 152 GLY A C 1
ATOM 1190 O O . GLY A 1 152 ? -4.59 -4.621 -23.891 1 95.62 152 GLY A O 1
ATOM 1191 N N . PRO A 1 153 ? -4.977 -6.816 -24.062 1 98.25 153 PRO A N 1
ATOM 1192 C CA . PRO A 1 153 ? -6.273 -6.746 -23.375 1 98.25 153 PRO A CA 1
ATOM 1193 C C . PRO A 1 153 ? -6.145 -6.605 -21.859 1 98.25 153 PRO A C 1
ATOM 1195 O O . PRO A 1 153 ? -7.133 -6.324 -21.188 1 98.25 153 PRO A O 1
ATOM 1198 N N . TRP A 1 154 ? -5.008 -6.863 -21.359 1 98.75 154 TRP A N 1
ATOM 1199 C CA . TRP A 1 154 ? -4.758 -6.723 -19.938 1 98.75 154 TRP A CA 1
ATOM 1200 C C . TRP A 1 154 ? -4.094 -5.387 -19.625 1 98.75 154 TRP A C 1
ATOM 1202 O O . TRP A 1 154 ? -3.854 -4.582 -20.531 1 98.75 154 TRP A O 1
ATOM 1212 N N . CYS A 1 155 ? -3.887 -5.07 -18.344 1 98.88 155 CYS A N 1
ATOM 1213 C CA . CYS A 1 155 ? -3.252 -3.803 -18 1 98.88 155 CYS A CA 1
ATOM 1214 C C . CYS A 1 155 ? -1.961 -3.607 -18.781 1 98.88 155 CYS A C 1
ATOM 1216 O O . CYS A 1 155 ? -1.742 -2.547 -19.375 1 98.88 155 CYS A O 1
ATOM 1218 N N . PHE A 1 156 ? -1.138 -4.664 -18.672 1 98.19 156 PHE A N 1
ATOM 1219 C CA . PHE A 1 156 ? 0.131 -4.621 -19.391 1 98.19 156 PHE A CA 1
ATOM 1220 C C . PHE A 1 156 ? 0.322 -5.883 -20.219 1 98.19 156 PHE A C 1
ATOM 1222 O O . PHE A 1 156 ? 0.75 -6.918 -19.703 1 98.19 156 PHE A O 1
ATOM 1229 N N . GLY A 1 157 ? -0.031 -5.941 -21.469 1 95.5 157 GLY A N 1
ATOM 1230 C CA . GLY A 1 157 ? 0.32 -7.02 -22.375 1 95.5 157 GLY A CA 1
ATOM 1231 C C . GLY A 1 157 ? -0.792 -8.039 -22.562 1 95.5 157 GLY A C 1
ATOM 1232 O O . GLY A 1 157 ? -1.974 -7.684 -22.516 1 95.5 157 GLY A O 1
ATOM 1233 N N . ASP A 1 158 ? -0.363 -9.312 -22.781 1 96.88 158 ASP A N 1
ATOM 1234 C CA . ASP A 1 158 ? -1.295 -10.32 -23.266 1 96.88 158 ASP A CA 1
ATOM 1235 C C . ASP A 1 158 ? -1.647 -11.32 -22.156 1 96.88 158 ASP A C 1
ATOM 1237 O O . ASP A 1 158 ? -2.434 -12.242 -22.375 1 96.88 158 ASP A O 1
ATOM 1241 N N . ALA A 1 159 ? -1.112 -11.109 -21.031 1 97.69 159 ALA A N 1
ATOM 1242 C CA . ALA A 1 159 ? -1.403 -11.953 -19.875 1 97.69 159 ALA A CA 1
ATOM 1243 C C . ALA A 1 159 ? -1.652 -11.109 -18.625 1 97.69 159 ALA A C 1
ATOM 1245 O O . ALA A 1 159 ? -1.146 -9.992 -18.516 1 97.69 159 ALA A O 1
ATOM 1246 N N . PRO A 1 160 ? -2.451 -11.664 -17.672 1 98.62 160 PRO A N 1
ATOM 1247 C CA . PRO A 1 160 ? -2.695 -10.891 -16.469 1 98.62 160 PRO A CA 1
ATOM 1248 C C . PRO A 1 160 ? -1.439 -10.711 -15.609 1 98.62 160 PRO A C 1
ATOM 1250 O O . PRO A 1 160 ? -0.622 -11.625 -15.508 1 98.62 160 PRO A O 1
ATOM 1253 N N . THR A 1 161 ? -1.286 -9.586 -15.031 1 98.81 161 THR A N 1
ATOM 1254 C CA . THR A 1 161 ? -0.237 -9.297 -14.055 1 98.81 161 THR A CA 1
ATOM 1255 C C . THR A 1 161 ? -0.838 -8.914 -12.711 1 98.81 161 THR A C 1
ATOM 1257 O O . THR A 1 161 ? -2.061 -8.914 -12.547 1 98.81 161 THR A O 1
ATOM 1260 N N . LEU A 1 162 ? -0.013 -8.578 -11.75 1 98.94 162 LEU A N 1
ATOM 1261 C CA . LEU A 1 162 ? -0.431 -8.109 -10.43 1 98.94 162 LEU A CA 1
ATOM 1262 C C . LEU A 1 162 ? -1.306 -6.863 -10.555 1 98.94 162 LEU A C 1
ATOM 1264 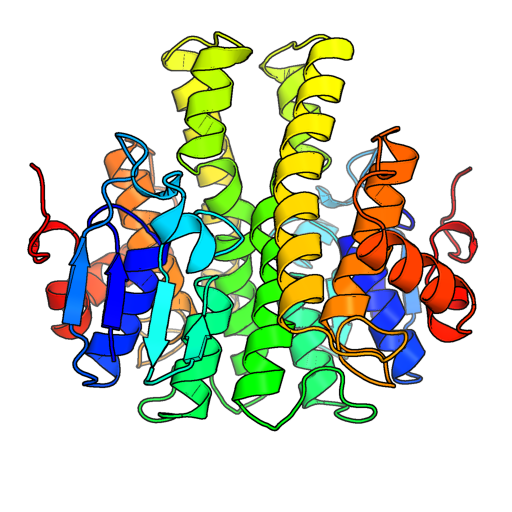O O . LEU A 1 162 ? -2.195 -6.641 -9.727 1 98.94 162 LEU A O 1
ATOM 1268 N N . ALA A 1 163 ? -1.055 -6.059 -11.578 1 98.94 163 ALA A N 1
ATOM 1269 C CA . ALA A 1 163 ? -1.884 -4.879 -11.805 1 98.94 163 ALA A CA 1
ATOM 1270 C C . ALA A 1 163 ? -3.344 -5.27 -12.023 1 98.94 163 ALA A C 1
ATOM 1272 O O . ALA A 1 163 ? -4.246 -4.645 -11.461 1 98.94 163 ALA A O 1
ATOM 1273 N N . ASP A 1 164 ? -3.588 -6.309 -12.773 1 98.94 164 ASP A N 1
ATOM 1274 C CA . ASP A 1 164 ? -4.945 -6.785 -13.023 1 98.94 164 ASP A CA 1
ATOM 1275 C C . ASP A 1 164 ? -5.559 -7.387 -11.766 1 98.94 164 ASP A C 1
ATOM 1277 O O . ASP A 1 164 ? -6.734 -7.16 -11.469 1 98.94 164 ASP A O 1
ATOM 1281 N N . VAL A 1 165 ? -4.719 -8.094 -11.047 1 98.94 165 VAL A N 1
ATOM 1282 C CA . VAL A 1 165 ? -5.117 -8.742 -9.805 1 98.94 165 VAL A CA 1
ATOM 1283 C C . VAL A 1 165 ? -5.629 -7.695 -8.82 1 98.94 165 VAL A C 1
ATOM 1285 O O . VAL A 1 165 ? -6.562 -7.957 -8.055 1 98.94 165 VAL A O 1
ATOM 1288 N N . CYS A 1 166 ? -5.066 -6.52 -8.82 1 98.94 166 CYS A N 1
ATOM 1289 C CA . CYS A 1 166 ? -5.48 -5.441 -7.93 1 98.94 166 CYS A CA 1
ATOM 1290 C C . CYS A 1 166 ? -6.625 -4.637 -8.539 1 98.94 166 CYS A C 1
ATOM 1292 O O . CYS A 1 166 ? -7.523 -4.191 -7.824 1 98.94 166 CYS A O 1
ATOM 1294 N N . LEU A 1 167 ? -6.633 -4.484 -9.852 1 98.94 167 LEU A N 1
ATOM 1295 C CA . LEU A 1 167 ? -7.57 -3.592 -10.523 1 98.94 167 LEU A CA 1
ATOM 1296 C C . LEU A 1 167 ? -8.984 -4.172 -10.5 1 98.94 167 LEU A C 1
ATOM 1298 O O . LEU A 1 167 ? -9.945 -3.467 -10.18 1 98.94 167 LEU A O 1
ATOM 1302 N N . VAL A 1 168 ? -9.164 -5.41 -10.797 1 98.94 168 VAL A N 1
ATOM 1303 C CA . VAL A 1 168 ? -10.469 -6.023 -11.031 1 98.94 168 VAL A CA 1
ATOM 1304 C C . VAL A 1 168 ? -11.312 -5.934 -9.766 1 98.94 168 VAL A C 1
ATOM 1306 O O . VAL A 1 168 ? -12.453 -5.449 -9.812 1 98.94 168 VAL A O 1
ATOM 1309 N N . PRO A 1 169 ? -10.781 -6.336 -8.586 1 98.94 169 PRO A N 1
ATOM 1310 C CA . PRO A 1 169 ? -11.594 -6.184 -7.379 1 98.94 169 PRO A CA 1
ATOM 1311 C C . PRO A 1 169 ? -11.93 -4.727 -7.07 1 98.94 169 PRO A C 1
ATOM 1313 O O . PRO A 1 169 ? -13 -4.434 -6.543 1 98.94 169 PRO A O 1
ATOM 1316 N N . GLN A 1 170 ? -10.984 -3.818 -7.352 1 98.94 170 GLN A N 1
ATOM 1317 C CA . GLN A 1 170 ? -11.211 -2.408 -7.059 1 98.94 170 GLN A CA 1
ATOM 1318 C C . GLN A 1 170 ? -12.344 -1.846 -7.914 1 98.94 170 GLN A C 1
ATOM 1320 O O . GLN A 1 170 ? -13.156 -1.053 -7.434 1 98.94 170 GLN A O 1
ATOM 1325 N N . VAL A 1 171 ? -12.359 -2.203 -9.203 1 98.94 171 VAL A N 1
ATOM 1326 C CA . VAL A 1 171 ? -13.445 -1.796 -10.086 1 98.94 171 VAL A CA 1
ATOM 1327 C C . VAL A 1 171 ? -14.766 -2.357 -9.57 1 98.94 171 VAL A C 1
ATOM 1329 O O . VAL A 1 171 ? -15.766 -1.64 -9.508 1 98.94 171 VAL A O 1
ATOM 1332 N N . ALA A 1 172 ? -14.797 -3.627 -9.195 1 98.5 172 ALA A N 1
ATOM 1333 C CA . ALA A 1 172 ? -16.016 -4.246 -8.664 1 98.5 172 ALA A CA 1
ATOM 1334 C C . ALA A 1 172 ? -16.547 -3.467 -7.465 1 98.5 172 ALA A C 1
ATOM 1336 O O . ALA A 1 172 ? -17.75 -3.223 -7.359 1 98.5 172 ALA A O 1
ATOM 1337 N N . ASN A 1 173 ? -15.648 -3.053 -6.566 1 98.25 173 ASN A N 1
ATOM 1338 C CA . ASN A 1 173 ? -16.031 -2.268 -5.398 1 98.25 173 ASN A CA 1
ATOM 1339 C C . ASN A 1 173 ? -16.641 -0.93 -5.797 1 98.25 173 ASN A C 1
ATOM 1341 O O . ASN A 1 173 ? -17.656 -0.514 -5.234 1 98.25 173 ASN A O 1
ATOM 1345 N N . ALA A 1 174 ? -15.992 -0.266 -6.703 1 98.69 174 ALA A N 1
ATOM 1346 C CA . ALA A 1 174 ? -16.453 1.056 -7.125 1 98.69 174 ALA A CA 1
ATOM 1347 C C . ALA A 1 174 ? -17.812 0.974 -7.797 1 98.69 174 ALA A C 1
ATOM 1349 O O . ALA A 1 174 ? -18.672 1.832 -7.578 1 98.69 174 ALA A O 1
ATOM 1350 N N . LEU A 1 175 ? -18 -0.04 -8.617 1 98.19 175 LEU A N 1
ATOM 1351 C CA . LEU A 1 175 ? -19.297 -0.249 -9.258 1 98.19 175 LEU A CA 1
ATOM 1352 C C . LEU A 1 175 ? -20.375 -0.507 -8.219 1 98.19 175 LEU A C 1
ATOM 1354 O O . LEU A 1 175 ? -21.469 0.068 -8.289 1 98.19 175 LEU A O 1
ATOM 1358 N N . ARG A 1 176 ? -20.094 -1.337 -7.285 1 96.25 176 ARG A N 1
ATOM 1359 C CA . ARG A 1 176 ? -21.047 -1.639 -6.223 1 96.25 176 ARG A CA 1
ATOM 1360 C C . ARG A 1 176 ? -21.391 -0.384 -5.43 1 96.25 176 ARG A C 1
ATOM 1362 O O . ARG A 1 176 ? -22.547 -0.212 -5 1 96.25 176 ARG A O 1
ATOM 1369 N N . ALA A 1 177 ? -20.453 0.506 -5.266 1 97.5 177 ALA A N 1
ATOM 1370 C CA . ALA A 1 177 ? -20.641 1.736 -4.5 1 97.5 177 ALA A CA 1
ATOM 1371 C C . ALA A 1 177 ? -21.359 2.795 -5.336 1 97.5 177 ALA A C 1
ATOM 1373 O O . ALA A 1 177 ? -21.625 3.895 -4.848 1 97.5 177 ALA A O 1
ATOM 1374 N N . GLY A 1 178 ? -21.547 2.467 -6.621 1 97.88 178 GLY A N 1
ATOM 1375 C CA . GLY A 1 178 ? -22.312 3.375 -7.457 1 97.88 178 GLY A CA 1
ATOM 1376 C C . GLY A 1 178 ? -21.469 4.469 -8.078 1 97.88 178 GLY A C 1
ATOM 1377 O O . GLY A 1 178 ? -21.984 5.504 -8.5 1 97.88 178 GLY A O 1
ATOM 1378 N N . CYS A 1 179 ? -20.188 4.266 -8.125 1 98.56 179 CYS A N 1
ATOM 1379 C CA . CYS A 1 179 ? -19.312 5.262 -8.727 1 98.56 179 CYS A CA 1
ATOM 1380 C C . CYS A 1 179 ? -19.484 5.305 -10.234 1 98.56 179 CYS A C 1
ATOM 1382 O O . CYS A 1 179 ? -19.75 4.277 -10.867 1 98.56 179 CYS A O 1
ATOM 1384 N N . ASP A 1 180 ? -19.375 6.492 -10.812 1 98.44 180 ASP A N 1
ATOM 1385 C CA . ASP A 1 180 ? -19.344 6.641 -12.258 1 98.44 180 ASP A CA 1
ATOM 1386 C C . ASP A 1 180 ? -17.969 6.297 -12.82 1 98.44 180 ASP A C 1
ATOM 1388 O O . ASP A 1 180 ? -17 7.051 -12.633 1 98.44 180 ASP A O 1
ATOM 1392 N N . LEU A 1 181 ? -17.891 5.215 -13.523 1 98.69 181 LEU A N 1
ATOM 1393 C CA . LEU A 1 181 ? -16.609 4.781 -14.047 1 98.69 181 LEU A CA 1
ATOM 1394 C C . LEU A 1 181 ? -16.531 5.004 -15.555 1 98.69 181 LEU A C 1
ATOM 1396 O O . LEU A 1 181 ? -15.523 4.648 -16.188 1 98.69 181 LEU A O 1
ATOM 1400 N N . ALA A 1 182 ? -17.469 5.648 -16.125 1 98.56 182 ALA A N 1
ATOM 1401 C CA . ALA A 1 182 ? -17.594 5.832 -17.578 1 98.56 182 ALA A CA 1
ATOM 1402 C C . ALA A 1 182 ? -16.359 6.52 -18.141 1 98.56 182 ALA A C 1
ATOM 1404 O O . ALA A 1 182 ? -15.914 6.191 -19.25 1 98.56 182 ALA A O 1
ATOM 1405 N N . PRO A 1 183 ? -15.719 7.477 -17.438 1 98.62 183 PRO A N 1
ATOM 1406 C CA . PRO A 1 183 ? -14.57 8.172 -18.016 1 98.62 183 PRO A CA 1
ATOM 1407 C C . PRO A 1 183 ? -13.336 7.281 -18.141 1 98.62 183 PRO A C 1
ATOM 1409 O O . PRO A 1 183 ? -12.359 7.656 -18.797 1 98.62 183 PRO A O 1
ATOM 1412 N N . TYR A 1 184 ? -13.352 6.191 -17.547 1 98.81 184 TYR A N 1
ATOM 1413 C CA . TYR A 1 184 ? -12.172 5.336 -17.469 1 98.81 184 TYR A CA 1
ATOM 1414 C C . TYR A 1 184 ? -12.32 4.125 -18.391 1 98.81 184 TYR A C 1
ATOM 1416 O O . TYR A 1 184 ? -12.438 2.992 -17.922 1 98.81 184 TYR A O 1
ATOM 1424 N N . THR A 1 185 ? -12.148 4.395 -19.656 1 98.5 185 THR A N 1
ATOM 1425 C CA . THR A 1 185 ? -12.508 3.443 -20.703 1 98.5 185 THR A CA 1
ATOM 1426 C C . THR A 1 185 ? -11.539 2.268 -20.734 1 98.5 185 THR A C 1
ATOM 1428 O O . THR A 1 185 ? -11.945 1.118 -20.906 1 98.5 185 THR A O 1
ATOM 1431 N N . ARG A 1 186 ? -10.25 2.547 -20.578 1 98.69 186 ARG A N 1
ATOM 1432 C CA . ARG A 1 186 ? -9.273 1.465 -20.594 1 98.69 186 ARG A CA 1
ATOM 1433 C C . ARG A 1 186 ? -9.422 0.585 -19.344 1 98.69 186 ARG A C 1
ATOM 1435 O O . ARG A 1 186 ? -9.305 -0.639 -19.438 1 98.69 186 ARG A O 1
ATOM 1442 N N . VAL A 1 187 ? -9.648 1.186 -18.25 1 98.88 187 VAL A N 1
ATOM 1443 C CA . VAL A 1 187 ? -9.891 0.466 -17 1 98.88 187 VAL A CA 1
ATOM 1444 C C . VAL A 1 187 ? -11.062 -0.501 -17.188 1 98.88 187 VAL A C 1
ATOM 1446 O O . VAL A 1 187 ? -10.953 -1.683 -16.844 1 98.88 187 VAL A O 1
ATOM 1449 N N . LEU A 1 188 ? -12.133 -0.018 -17.719 1 98.81 188 LEU A N 1
ATOM 1450 C CA . LEU A 1 188 ? -13.336 -0.825 -17.891 1 98.81 188 LEU A CA 1
ATOM 1451 C C . LEU A 1 188 ? -13.117 -1.931 -18.906 1 98.81 188 LEU A C 1
ATOM 1453 O O . LEU A 1 188 ? -13.664 -3.027 -18.781 1 98.81 188 LEU A O 1
ATOM 1457 N N . ALA A 1 189 ? -12.336 -1.636 -19.938 1 98.69 189 ALA A N 1
ATOM 1458 C CA . ALA A 1 189 ? -12.031 -2.654 -20.938 1 98.69 189 ALA A CA 1
ATOM 1459 C C . ALA A 1 189 ? -11.258 -3.816 -20.328 1 98.69 189 ALA A C 1
ATOM 1461 O O . ALA A 1 189 ? -11.539 -4.98 -20.609 1 98.69 189 ALA A O 1
ATOM 1462 N N . VAL A 1 190 ? -10.273 -3.488 -19.547 1 98.88 190 VAL A N 1
ATOM 1463 C CA . VAL A 1 190 ? -9.5 -4.52 -18.859 1 98.88 190 VAL A CA 1
ATOM 1464 C C . VAL A 1 190 ? -10.406 -5.336 -17.938 1 98.88 190 VAL A C 1
ATOM 1466 O O . VAL A 1 190 ? -10.336 -6.566 -17.922 1 98.88 190 VAL A O 1
ATOM 1469 N N . HIS A 1 191 ? -11.203 -4.641 -17.188 1 98.88 191 HIS A N 1
ATOM 1470 C CA . HIS A 1 191 ? -12.125 -5.309 -16.266 1 98.88 191 HIS A CA 1
ATOM 1471 C C . HIS A 1 191 ? -13.055 -6.258 -17.016 1 98.88 191 HIS A C 1
ATOM 1473 O O . HIS A 1 191 ? -13.25 -7.402 -16.609 1 98.88 191 HIS A O 1
ATOM 1479 N N . ALA A 1 192 ? -13.664 -5.797 -18.094 1 98.69 192 ALA A N 1
ATOM 1480 C CA . ALA A 1 192 ? -14.57 -6.605 -18.891 1 98.69 192 ALA A CA 1
ATOM 1481 C C . ALA A 1 192 ? -13.867 -7.844 -19.438 1 98.69 192 ALA A C 1
ATOM 1483 O O . ALA A 1 192 ? -14.445 -8.93 -19.469 1 98.69 192 ALA A O 1
ATOM 1484 N N . HIS A 1 193 ? -12.688 -7.66 -19.875 1 98.81 193 HIS A N 1
ATOM 1485 C CA . HIS A 1 193 ? -11.906 -8.789 -20.375 1 98.81 193 HIS A CA 1
ATOM 1486 C C . HIS A 1 193 ? -11.648 -9.797 -19.266 1 98.81 193 HIS A C 1
ATOM 1488 O O . HIS A 1 193 ? -11.828 -11 -19.453 1 98.81 193 HIS A O 1
ATOM 1494 N N . ALA A 1 194 ? -11.203 -9.336 -18.125 1 98.81 194 ALA A N 1
ATOM 1495 C CA . ALA A 1 194 ? -10.867 -10.195 -17 1 98.81 194 ALA A CA 1
ATOM 1496 C C . ALA A 1 194 ? -12.078 -11 -16.531 1 98.81 194 ALA A C 1
ATOM 1498 O O . ALA A 1 194 ? -11.945 -12.148 -16.109 1 98.81 194 ALA A O 1
ATOM 1499 N N . GLU A 1 195 ? -13.227 -10.461 -16.609 1 97.75 195 GLU A N 1
ATOM 1500 C CA . GLU A 1 195 ? -14.461 -11.086 -16.141 1 97.75 195 GLU A CA 1
ATOM 1501 C C . GLU A 1 195 ? -14.781 -12.344 -16.938 1 97.75 195 GLU A C 1
ATOM 1503 O O . GLU A 1 195 ? -15.633 -13.141 -16.547 1 97.75 195 GLU A O 1
ATOM 1508 N N . GLN A 1 196 ? -14.109 -12.453 -18.047 1 98.44 196 GLN A N 1
ATOM 1509 C CA . GLN A 1 196 ? -14.344 -13.617 -18.891 1 98.44 196 GLN A CA 1
ATOM 1510 C C . GLN A 1 196 ? -13.336 -14.727 -18.594 1 98.44 196 GLN A C 1
ATOM 1512 O O . GLN A 1 196 ? -13.5 -15.859 -19.047 1 98.44 196 GLN A O 1
ATOM 1517 N N . HIS A 1 197 ? -12.367 -14.461 -17.938 1 98.69 197 HIS A N 1
ATOM 1518 C CA . HIS A 1 197 ? -11.297 -15.406 -17.656 1 98.69 197 HIS A CA 1
ATOM 1519 C C . HIS A 1 197 ? -11.688 -16.359 -16.531 1 98.69 197 HIS A C 1
ATOM 1521 O O . HIS A 1 197 ? -12.148 -15.93 -15.477 1 98.69 197 HIS A O 1
ATOM 1527 N N . PRO A 1 198 ? -11.461 -17.641 -16.625 1 98.69 198 PRO A N 1
ATOM 1528 C CA . PRO A 1 198 ? -11.914 -18.625 -15.648 1 98.69 198 PRO A CA 1
ATOM 1529 C C . PRO A 1 198 ? -11.391 -18.344 -14.242 1 98.69 198 PRO A C 1
ATOM 1531 O O . PRO A 1 198 ? -12.125 -18.5 -13.266 1 98.69 198 PRO A O 1
ATOM 1534 N N . ALA A 1 199 ? -10.195 -17.953 -14.102 1 98.81 199 ALA A N 1
ATOM 1535 C CA . ALA A 1 199 ? -9.609 -17.688 -12.789 1 98.81 199 ALA A CA 1
ATOM 1536 C C . ALA A 1 199 ? -10.32 -16.516 -12.102 1 98.81 199 ALA A C 1
ATOM 1538 O O . ALA A 1 199 ? -10.547 -16.547 -10.891 1 98.81 199 ALA A O 1
ATOM 1539 N N . PHE A 1 200 ? -10.594 -15.477 -12.859 1 98.88 200 PHE A N 1
ATOM 1540 C CA . PHE A 1 200 ? -11.289 -14.32 -12.305 1 98.88 200 PHE A CA 1
ATOM 1541 C C . PHE A 1 200 ? -12.734 -14.664 -11.984 1 98.88 200 PHE A C 1
ATOM 1543 O O . PHE A 1 200 ? -13.281 -14.203 -10.977 1 98.88 200 PHE A O 1
ATOM 1550 N N . ILE A 1 201 ? -13.352 -15.477 -12.742 1 98.81 201 ILE A N 1
ATOM 1551 C CA . ILE A 1 201 ? -14.711 -15.945 -12.484 1 98.81 201 ILE A CA 1
ATOM 1552 C C . ILE A 1 201 ? -14.742 -16.75 -11.188 1 98.81 201 ILE A C 1
ATOM 1554 O O . ILE A 1 201 ? -15.609 -16.547 -10.336 1 98.81 201 ILE A O 1
ATOM 1558 N N . ALA A 1 202 ? -13.797 -17.562 -11.031 1 98.62 202 ALA A N 1
ATOM 1559 C CA . ALA A 1 202 ? -13.734 -18.422 -9.844 1 98.62 202 ALA A CA 1
ATOM 1560 C C . ALA A 1 202 ? -13.516 -17.594 -8.578 1 98.62 202 ALA A C 1
ATOM 1562 O O . ALA A 1 202 ? -13.977 -17.969 -7.5 1 98.62 202 ALA A O 1
ATOM 1563 N N . ALA A 1 203 ? -12.875 -16.484 -8.727 1 98.75 203 ALA A N 1
ATOM 1564 C CA . ALA A 1 203 ? -12.438 -15.695 -7.574 1 98.75 203 ALA A CA 1
ATOM 1565 C C . ALA A 1 203 ? -13.492 -14.664 -7.184 1 98.75 203 ALA A C 1
ATOM 1567 O O . ALA A 1 203 ? -13.43 -14.078 -6.102 1 98.75 203 ALA A O 1
ATOM 1568 N N . ARG A 1 204 ? -14.469 -14.391 -8.055 1 98.56 204 ARG A N 1
ATOM 1569 C CA . ARG A 1 204 ? -15.383 -13.273 -7.832 1 98.56 204 ARG A CA 1
ATOM 1570 C C . ARG A 1 204 ? -16.281 -13.539 -6.625 1 98.56 204 ARG A C 1
ATOM 1572 O O . ARG A 1 204 ? -16.469 -14.688 -6.223 1 98.56 204 ARG A O 1
ATOM 1579 N N . PRO A 1 205 ? -16.812 -12.5 -5.969 1 98.25 205 PRO A N 1
ATOM 1580 C CA . PRO A 1 205 ? -17.594 -12.625 -4.738 1 98.25 205 PRO A CA 1
ATOM 1581 C C . PRO A 1 205 ? -18.734 -13.641 -4.863 1 98.25 205 PRO A C 1
ATOM 1583 O O . PRO A 1 205 ? -18.938 -14.461 -3.969 1 98.25 205 PRO A O 1
ATOM 1586 N N . GLN A 1 206 ? -19.391 -13.719 -5.945 1 97.81 206 GLN A N 1
ATOM 1587 C CA . GLN A 1 206 ? -20.594 -14.547 -6.141 1 97.81 206 GLN A CA 1
ATOM 1588 C C . GLN A 1 206 ? -20.234 -16.031 -6.164 1 97.81 206 GLN A C 1
ATOM 1590 O O . GLN A 1 206 ? -21.094 -16.891 -5.996 1 97.81 206 GLN A O 1
ATOM 1595 N N . ALA A 1 207 ? -19 -16.328 -6.387 1 98.31 207 ALA A N 1
ATOM 1596 C CA . ALA A 1 207 ? -18.578 -17.719 -6.531 1 98.31 207 ALA A CA 1
ATOM 1597 C C . ALA A 1 207 ? -18.031 -18.266 -5.211 1 98.31 207 ALA A C 1
ATOM 1599 O O . ALA A 1 207 ? -17.609 -19.422 -5.141 1 98.31 207 ALA A O 1
ATOM 1600 N N . GLN A 1 208 ? -18.016 -17.469 -4.102 1 98.62 208 GLN A N 1
ATOM 1601 C CA . GLN A 1 208 ? -17.375 -17.859 -2.852 1 98.62 208 GLN A CA 1
ATOM 1602 C C . GLN A 1 208 ? -18.375 -18.516 -1.911 1 98.62 208 GLN A C 1
ATOM 1604 O O . GLN A 1 208 ? -19.578 -18.219 -1.959 1 98.62 208 GLN A O 1
ATOM 1609 N N . PRO A 1 209 ? -17.938 -19.391 -1.038 1 98.12 209 PRO A N 1
ATOM 1610 C CA . PRO A 1 209 ? -18.828 -20.172 -0.184 1 98.12 209 PRO A CA 1
ATOM 1611 C C . PRO A 1 209 ? -19.562 -19.312 0.842 1 98.12 209 PRO A C 1
ATOM 1613 O O . PRO A 1 209 ? -20.609 -19.703 1.35 1 98.12 209 PRO A O 1
ATOM 1616 N N . ASP A 1 210 ? -18.984 -18.141 1.154 1 98.25 210 ASP A N 1
ATOM 1617 C CA . ASP A 1 210 ? -19.609 -17.281 2.164 1 98.25 210 ASP A CA 1
ATOM 1618 C C . ASP A 1 210 ? -20.344 -16.109 1.518 1 98.25 210 ASP A C 1
ATOM 1620 O O . ASP A 1 210 ? -20.656 -15.125 2.18 1 98.25 210 ASP A O 1
ATOM 1624 N N . TYR A 1 211 ? -20.672 -16.312 0.205 1 97.5 211 TYR A N 1
ATOM 1625 C CA . TYR A 1 211 ? -21.359 -15.242 -0.503 1 97.5 211 TYR A CA 1
ATOM 1626 C C . TYR A 1 211 ? -22.703 -14.914 0.164 1 97.5 211 TYR A C 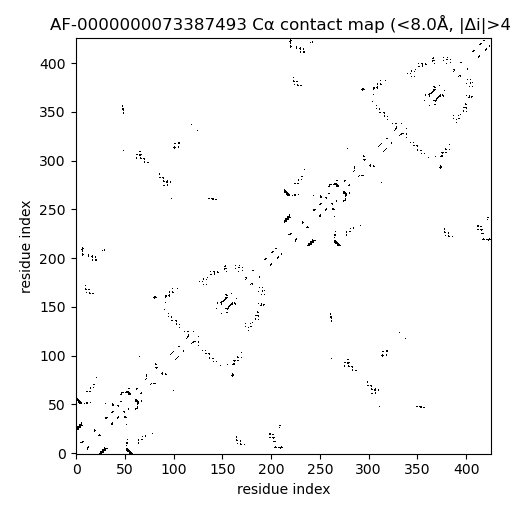1
ATOM 1628 O O . TYR A 1 211 ? -23.469 -15.82 0.508 1 97.5 211 TYR A O 1
ATOM 1636 N N . GLN A 1 212 ? -22.859 -13.672 0.471 1 91.44 212 GLN A N 1
ATOM 1637 C CA . GLN A 1 212 ? -24.141 -13.164 0.979 1 91.44 212 GLN A CA 1
ATOM 1638 C C . GLN A 1 212 ? -24.766 -12.18 -0.001 1 91.44 212 GLN A C 1
ATOM 1640 O O . GLN A 1 212 ? -24.25 -11.078 -0.196 1 91.44 212 GLN A O 1
ATOM 1645 N N . PRO A 1 213 ? -25.828 -12.477 -0.565 1 81.88 213 PRO A N 1
ATOM 1646 C CA . PRO A 1 213 ? -26.469 -11.609 -1.56 1 81.88 213 PRO A CA 1
ATOM 1647 C C . PRO A 1 213 ? -26.891 -10.258 -0.98 1 81.88 213 PRO A C 1
ATOM 1649 O O . PRO A 1 213 ? -27.203 -10.164 0.211 1 81.88 213 PRO A O 1
ATOM 1652 N N . MET B 1 1 ? 20.328 9.875 -11.688 1 98 1 MET B N 1
ATOM 1653 C CA . MET B 1 1 ? 18.906 9.836 -11.336 1 98 1 MET B CA 1
ATOM 1654 C C . MET B 1 1 ? 18.438 11.188 -10.797 1 98 1 MET B C 1
ATOM 1656 O O . MET B 1 1 ? 19.266 12.008 -10.383 1 98 1 MET B O 1
ATOM 1660 N N . GLN B 1 2 ? 17.125 11.492 -10.969 1 98.75 2 GLN B N 1
ATOM 1661 C CA . GLN B 1 2 ? 16.453 12.641 -10.375 1 98.75 2 GLN B CA 1
ATOM 1662 C C . GLN B 1 2 ? 15.344 12.203 -9.422 1 98.75 2 GLN B C 1
ATOM 1664 O O . GLN B 1 2 ? 14.633 11.234 -9.688 1 98.75 2 GLN B O 1
ATOM 1669 N N . LEU B 1 3 ? 15.289 12.898 -8.312 1 98.88 3 LEU B N 1
ATOM 1670 C CA . LEU B 1 3 ? 14.234 12.625 -7.336 1 98.88 3 LEU B CA 1
ATOM 1671 C C . LEU B 1 3 ? 13.375 13.867 -7.098 1 98.88 3 LEU B C 1
ATOM 1673 O O . LEU B 1 3 ? 13.867 14.875 -6.594 1 98.88 3 LEU B O 1
ATOM 1677 N N . TYR B 1 4 ? 12.156 13.844 -7.531 1 98.88 4 TYR B N 1
ATOM 1678 C CA . TYR B 1 4 ? 11.172 14.844 -7.145 1 98.88 4 TYR B CA 1
ATOM 1679 C C . TYR B 1 4 ? 10.57 14.516 -5.781 1 98.88 4 TYR B C 1
ATOM 1681 O O . TYR B 1 4 ? 9.938 13.469 -5.609 1 98.88 4 TYR B O 1
ATOM 1689 N N . SER B 1 5 ? 10.805 15.391 -4.863 1 98.56 5 SER B N 1
ATOM 1690 C CA . SER B 1 5 ? 10.609 15.102 -3.449 1 98.56 5 SER B CA 1
ATOM 1691 C C . SER B 1 5 ? 10.078 16.312 -2.699 1 98.56 5 SER B C 1
ATOM 1693 O O . SER B 1 5 ? 10.211 17.453 -3.166 1 98.56 5 SER B O 1
ATOM 1695 N N . PHE B 1 6 ? 9.43 16.078 -1.677 1 98.69 6 PHE B N 1
ATOM 1696 C CA . PHE B 1 6 ? 9.117 17.062 -0.654 1 98.69 6 PHE B CA 1
ATOM 1697 C C . PHE B 1 6 ? 9.727 16.672 0.687 1 98.69 6 PHE B C 1
ATOM 1699 O O . PHE B 1 6 ? 9.625 15.523 1.106 1 98.69 6 PHE B O 1
ATOM 1706 N N . PHE B 1 7 ? 10.305 17.594 1.421 1 98.38 7 PHE B N 1
ATOM 1707 C CA . PHE B 1 7 ? 11.141 17.25 2.564 1 98.38 7 PHE B CA 1
ATOM 1708 C C . PHE B 1 7 ? 10.336 16.516 3.627 1 98.38 7 PHE B C 1
ATOM 1710 O O . PHE B 1 7 ? 10.844 15.609 4.285 1 98.38 7 PHE B O 1
ATOM 1717 N N . ASN B 1 8 ? 9.07 16.875 3.656 1 97.31 8 ASN B N 1
ATOM 1718 C CA . ASN B 1 8 ? 8.273 16.391 4.777 1 97.31 8 ASN B CA 1
ATOM 1719 C C . ASN B 1 8 ? 7.352 15.25 4.355 1 97.31 8 ASN B C 1
ATOM 1721 O O . ASN B 1 8 ? 6.523 14.797 5.145 1 97.31 8 ASN B O 1
ATOM 1725 N N . SER B 1 9 ? 7.449 14.844 3.18 1 98.31 9 SER B N 1
ATOM 1726 C CA . SER B 1 9 ? 6.691 13.703 2.684 1 98.31 9 SER B CA 1
ATOM 1727 C C . SER B 1 9 ? 7.312 12.391 3.133 1 98.31 9 SER B C 1
ATOM 1729 O O . SER B 1 9 ? 8.469 12.102 2.818 1 98.31 9 SER B O 1
ATOM 1731 N N . SER B 1 10 ? 6.496 11.609 3.863 1 98.44 10 SER B N 1
ATOM 1732 C CA . SER B 1 10 ? 7.031 10.352 4.375 1 98.44 10 SER B CA 1
ATOM 1733 C C . SER B 1 10 ? 7.336 9.383 3.24 1 98.44 10 SER B C 1
ATOM 1735 O O . SER B 1 10 ? 8.273 8.586 3.338 1 98.44 10 SER B O 1
ATOM 1737 N N . THR B 1 11 ? 6.59 9.422 2.137 1 98.81 11 THR B N 1
ATOM 1738 C CA . THR B 1 11 ? 6.855 8.539 1.007 1 98.81 11 THR B CA 1
ATOM 1739 C C . THR B 1 11 ? 8.125 8.969 0.279 1 98.81 11 THR B C 1
ATOM 1741 O O . THR B 1 11 ? 8.883 8.125 -0.21 1 98.81 11 THR B O 1
ATOM 1744 N N . SER B 1 12 ? 8.391 10.305 0.197 1 98.88 12 SER B N 1
ATOM 1745 C CA . SER B 1 12 ? 9.68 10.773 -0.302 1 98.88 12 SER B CA 1
ATOM 1746 C C . SER B 1 12 ? 10.82 10.352 0.621 1 98.88 12 SER B C 1
ATOM 1748 O O . SER B 1 12 ? 11.891 9.945 0.155 1 98.88 12 SER B O 1
ATOM 1750 N N . TYR B 1 13 ? 10.562 10.453 1.902 1 98.94 13 TYR B N 1
ATOM 1751 C CA . TYR B 1 13 ? 11.523 10.086 2.939 1 98.94 13 TYR B CA 1
ATOM 1752 C C . TYR B 1 13 ? 11.93 8.625 2.809 1 98.94 13 TYR B C 1
ATOM 1754 O O . TYR B 1 13 ? 13.117 8.297 2.9 1 98.94 13 TYR B O 1
ATOM 1762 N N . ARG B 1 14 ? 11.031 7.668 2.52 1 98.88 14 ARG B N 1
ATOM 1763 C CA . ARG B 1 14 ? 11.328 6.262 2.256 1 98.88 14 ARG B CA 1
ATOM 1764 C C . ARG B 1 14 ? 12.383 6.121 1.167 1 98.88 14 ARG B C 1
ATOM 1766 O O . ARG B 1 14 ? 13.367 5.391 1.337 1 98.88 14 ARG B O 1
ATOM 1773 N N . VAL B 1 15 ? 12.102 6.855 0.072 1 98.94 15 VAL B N 1
ATOM 1774 C CA . VAL B 1 15 ? 12.953 6.715 -1.105 1 98.94 15 VAL B CA 1
ATOM 1775 C C . VAL B 1 15 ? 14.32 7.336 -0.834 1 98.94 15 VAL B C 1
ATOM 1777 O O . VAL B 1 15 ? 15.352 6.781 -1.225 1 98.94 15 VAL B O 1
ATOM 1780 N N . ARG B 1 16 ? 14.367 8.461 -0.088 1 98.94 16 ARG B N 1
ATOM 1781 C CA . ARG B 1 16 ? 15.641 9.07 0.277 1 98.94 16 ARG B CA 1
ATOM 1782 C C . ARG B 1 16 ? 16.469 8.125 1.144 1 98.94 16 ARG B C 1
ATOM 1784 O O . ARG B 1 16 ? 17.688 8.023 0.97 1 98.94 16 ARG B O 1
ATOM 1791 N N . ILE B 1 17 ? 15.82 7.438 2.072 1 98.94 17 ILE B N 1
ATOM 1792 C CA . ILE B 1 17 ? 16.531 6.477 2.918 1 98.94 17 ILE B CA 1
ATOM 1793 C C . ILE B 1 17 ? 17.156 5.387 2.051 1 98.94 17 ILE B C 1
ATOM 1795 O O . ILE B 1 17 ? 18.328 5.062 2.207 1 98.94 17 ILE B O 1
ATOM 1799 N N . ALA B 1 18 ? 16.359 4.809 1.135 1 98.94 18 ALA B N 1
ATOM 1800 C CA . ALA B 1 18 ? 16.859 3.727 0.288 1 98.94 18 ALA B CA 1
ATOM 1801 C C . ALA B 1 18 ? 18.031 4.191 -0.566 1 98.94 18 ALA B C 1
ATOM 1803 O O . ALA B 1 18 ? 19.031 3.477 -0.701 1 98.94 18 ALA B O 1
ATOM 1804 N N . LEU B 1 19 ? 17.906 5.383 -1.166 1 98.94 19 LEU B N 1
ATOM 1805 C CA . LEU B 1 19 ? 18.984 5.93 -1.969 1 98.94 19 LEU B CA 1
ATOM 1806 C C . LEU B 1 19 ? 20.25 6.086 -1.132 1 98.94 19 LEU B C 1
ATOM 1808 O O . LEU B 1 19 ? 21.344 5.727 -1.575 1 98.94 19 LEU B O 1
ATOM 1812 N N . ALA B 1 20 ? 20.078 6.562 0.061 1 98.88 20 ALA B N 1
ATOM 1813 C CA . ALA B 1 20 ? 21.219 6.773 0.952 1 98.88 20 ALA B CA 1
ATOM 1814 C C . ALA B 1 20 ? 21.844 5.449 1.37 1 98.88 20 ALA B C 1
ATOM 1816 O O . ALA B 1 20 ? 23.062 5.301 1.351 1 98.88 20 ALA B O 1
ATOM 1817 N N . LEU B 1 21 ? 21.031 4.488 1.789 1 98.88 21 LEU B N 1
ATOM 1818 C CA . LEU B 1 21 ? 21.531 3.18 2.199 1 98.88 21 LEU B CA 1
ATOM 1819 C C . LEU B 1 21 ? 22.328 2.529 1.078 1 98.88 21 LEU B C 1
ATOM 1821 O O . LEU B 1 21 ? 23.344 1.864 1.335 1 98.88 21 LEU B O 1
ATOM 1825 N N . LYS B 1 22 ? 21.875 2.725 -0.164 1 98.75 22 LYS B N 1
ATOM 1826 C CA . LYS B 1 22 ? 22.484 2.061 -1.312 1 98.75 22 LYS B CA 1
ATOM 1827 C C . LYS B 1 22 ? 23.609 2.9 -1.894 1 98.75 22 LYS B C 1
ATOM 1829 O O . LYS B 1 22 ? 24.297 2.473 -2.83 1 98.75 22 LYS B O 1
ATOM 1834 N N . GLY B 1 23 ? 23.812 4.078 -1.361 1 98.56 23 GLY B N 1
ATOM 1835 C CA . GLY B 1 23 ? 24.875 4.961 -1.837 1 98.56 23 GLY B CA 1
ATOM 1836 C C . GLY B 1 23 ? 24.625 5.477 -3.242 1 98.56 23 GLY B C 1
ATOM 1837 O O . GLY B 1 23 ? 25.562 5.598 -4.035 1 98.56 23 GLY B O 1
ATOM 1838 N N . LEU B 1 24 ? 23.375 5.719 -3.578 1 98.56 24 LEU B N 1
ATOM 1839 C CA . LEU B 1 24 ? 23.016 6.168 -4.914 1 98.56 24 LEU B CA 1
ATOM 1840 C C . LEU B 1 24 ? 22.75 7.668 -4.93 1 98.56 24 LEU B C 1
ATOM 1842 O O . LEU B 1 24 ? 21.828 8.148 -4.266 1 98.56 24 LEU B O 1
ATOM 1846 N N . PRO B 1 25 ? 23.547 8.367 -5.648 1 97.38 25 PRO B N 1
ATOM 1847 C CA . PRO B 1 25 ? 23.266 9.797 -5.77 1 97.38 25 PRO B CA 1
ATOM 1848 C C . PRO B 1 25 ? 22.031 10.086 -6.629 1 97.38 25 PRO B C 1
ATOM 1850 O O . PRO B 1 25 ? 21.766 9.367 -7.594 1 97.38 25 PRO B O 1
ATOM 1853 N N . ALA B 1 26 ? 21.25 11.094 -6.301 1 98.25 26 ALA B N 1
ATOM 1854 C CA . ALA B 1 26 ? 20.125 11.594 -7.078 1 98.25 26 ALA B CA 1
ATOM 1855 C C . ALA B 1 26 ? 19.984 13.109 -6.957 1 98.25 26 ALA B C 1
ATOM 1857 O O . ALA B 1 26 ? 20.141 13.664 -5.867 1 98.25 26 ALA B O 1
ATOM 1858 N N . ASP B 1 27 ? 19.75 13.742 -8.102 1 98.69 27 ASP B N 1
ATOM 1859 C CA . ASP B 1 27 ? 19.453 15.172 -8.07 1 98.69 27 ASP B CA 1
ATOM 1860 C C . ASP B 1 27 ? 18.094 15.438 -7.418 1 98.69 27 ASP B C 1
ATOM 1862 O O . ASP B 1 27 ? 17.078 14.883 -7.848 1 98.69 27 ASP B O 1
ATOM 1866 N N . TYR B 1 28 ? 18.125 16.25 -6.461 1 98.62 28 TYR B N 1
ATOM 1867 C CA . TYR B 1 28 ? 16.938 16.531 -5.664 1 98.62 28 TYR B CA 1
ATOM 1868 C C . TYR B 1 28 ? 16.141 17.688 -6.262 1 98.62 28 TYR B C 1
ATOM 1870 O O . TYR B 1 28 ? 16.688 18.781 -6.457 1 98.62 28 TYR B O 1
ATOM 1878 N N . HIS B 1 29 ? 14.867 17.484 -6.613 1 98.69 29 HIS B N 1
ATOM 1879 C CA . HIS B 1 29 ? 13.922 18.484 -7.074 1 98.69 29 HIS B CA 1
ATOM 1880 C C . HIS B 1 29 ? 12.766 18.656 -6.094 1 98.69 29 HIS B C 1
ATOM 1882 O O . HIS B 1 29 ? 11.867 17.797 -6.035 1 98.69 29 HIS B O 1
ATOM 1888 N N . GLY B 1 30 ? 12.766 19.781 -5.41 1 98.5 30 GLY B N 1
ATOM 1889 C CA . GLY B 1 30 ? 11.711 20.031 -4.438 1 98.5 30 GLY B CA 1
ATOM 1890 C C . GLY B 1 30 ? 10.359 20.281 -5.078 1 98.5 30 GLY B C 1
ATOM 1891 O O . GLY B 1 30 ? 10.258 21.016 -6.062 1 98.5 30 GLY B O 1
ATOM 1892 N N . VAL B 1 31 ? 9.328 19.562 -4.648 1 98.38 31 VAL B N 1
ATOM 1893 C CA . VAL B 1 31 ? 7.93 19.781 -5.008 1 98.38 31 VAL B CA 1
ATOM 1894 C C . VAL B 1 31 ? 7.125 20.125 -3.756 1 98.38 31 VAL B C 1
ATOM 1896 O O . VAL B 1 31 ? 6.82 19.25 -2.945 1 98.38 31 VAL B O 1
ATOM 1899 N N . ASN B 1 32 ? 6.719 21.391 -3.566 1 97.75 32 ASN B N 1
ATOM 1900 C CA . ASN B 1 32 ? 5.996 21.828 -2.375 1 97.75 32 ASN B CA 1
ATOM 1901 C C . ASN B 1 32 ? 4.52 21.438 -2.445 1 97.75 32 ASN B C 1
ATOM 1903 O O . ASN B 1 32 ? 3.707 22.188 -3.006 1 97.75 32 ASN B O 1
ATOM 1907 N N . ILE B 1 33 ? 4.156 20.359 -1.769 1 96.94 33 ILE B N 1
ATOM 1908 C CA . ILE B 1 33 ? 2.805 19.828 -1.888 1 96.94 33 ILE B CA 1
ATOM 1909 C C . ILE B 1 33 ? 1.855 20.609 -0.984 1 96.94 33 ILE B C 1
ATOM 1911 O O . ILE B 1 33 ? 0.634 20.5 -1.113 1 96.94 33 ILE B O 1
ATOM 1915 N N . ARG B 1 34 ? 2.381 21.391 -0.052 1 95.25 34 ARG B N 1
ATOM 1916 C CA . ARG B 1 34 ? 1.543 22.219 0.81 1 95.25 34 ARG B CA 1
ATOM 1917 C C . ARG B 1 34 ? 0.809 23.281 0.001 1 95.25 34 ARG B C 1
ATOM 1919 O O . ARG B 1 34 ? -0.33 23.641 0.317 1 95.25 34 ARG B O 1
ATOM 1926 N N . VAL B 1 35 ? 1.505 23.703 -1.051 1 95.5 35 VAL B N 1
ATOM 1927 C CA . VAL B 1 35 ? 0.904 24.766 -1.863 1 95.5 35 VAL B CA 1
ATOM 1928 C C . VAL B 1 35 ? 0.439 24.188 -3.197 1 95.5 35 VAL B C 1
ATOM 1930 O O . VAL B 1 35 ? 0.092 24.922 -4.117 1 95.5 35 VAL B O 1
ATOM 1933 N N . GLY B 1 36 ? 0.54 22.875 -3.4 1 95.44 36 GLY B N 1
ATOM 1934 C CA . GLY B 1 36 ? -0.114 22.172 -4.496 1 95.44 36 GLY B CA 1
ATOM 1935 C C . GLY B 1 36 ? 0.726 22.125 -5.758 1 95.44 36 GLY B C 1
ATOM 1936 O O . GLY B 1 36 ? 0.196 21.938 -6.855 1 95.44 36 GLY B O 1
ATOM 1937 N N . GLU B 1 37 ? 2.021 22.25 -5.68 1 96.88 37 GLU B N 1
ATOM 1938 C CA . GLU B 1 37 ? 2.891 22.203 -6.852 1 96.88 37 GLU B CA 1
ATOM 1939 C C . GLU B 1 37 ? 2.771 20.875 -7.586 1 96.88 37 GLU B C 1
ATOM 1941 O O . GLU B 1 37 ? 2.934 20.812 -8.805 1 96.88 37 GLU B O 1
ATOM 1946 N N . HIS B 1 38 ? 2.402 19.828 -6.859 1 96.06 38 HIS B N 1
ATOM 1947 C CA . HIS B 1 38 ? 2.281 18.5 -7.434 1 96.06 38 HIS B CA 1
ATOM 1948 C C . HIS B 1 38 ? 1.027 18.375 -8.297 1 96.06 38 HIS B C 1
ATOM 1950 O O . HIS B 1 38 ? 0.824 17.375 -8.969 1 96.06 38 HIS B O 1
ATOM 1956 N N . ARG B 1 39 ? 0.224 19.391 -8.312 1 95.25 39 ARG B N 1
ATOM 1957 C CA . ARG B 1 39 ? -1.004 19.375 -9.102 1 95.25 39 ARG B CA 1
ATOM 1958 C C . ARG B 1 39 ? -0.818 20.125 -10.422 1 95.25 39 ARG B C 1
ATOM 1960 O O . ARG B 1 39 ? -1.672 20.047 -11.312 1 95.25 39 ARG B O 1
ATOM 1967 N N . ALA B 1 40 ? 0.289 20.781 -10.539 1 96.12 40 ALA B N 1
ATOM 1968 C CA . ALA B 1 40 ? 0.574 21.516 -11.773 1 96.12 40 ALA B CA 1
ATOM 1969 C C . ALA B 1 40 ? 0.664 20.578 -12.961 1 96.12 40 ALA B C 1
ATOM 1971 O O . ALA B 1 40 ? 1.061 19.406 -12.812 1 96.12 40 ALA B O 1
ATOM 1972 N N . ALA B 1 41 ? 0.364 21.078 -14.148 1 95.25 41 ALA B N 1
ATOM 1973 C CA . ALA B 1 41 ? 0.276 20.281 -15.359 1 95.25 41 ALA B CA 1
ATOM 1974 C C . ALA B 1 41 ? 1.618 19.625 -15.688 1 95.25 41 ALA B C 1
ATOM 1976 O O . ALA B 1 41 ? 1.667 18.469 -16.109 1 95.25 41 ALA B O 1
ATOM 1977 N N . ASP B 1 42 ? 2.652 20.375 -15.555 1 95.12 42 ASP B N 1
ATOM 1978 C CA . ASP B 1 42 ? 3.975 19.859 -15.883 1 95.12 42 ASP B CA 1
ATOM 1979 C C . ASP B 1 42 ? 4.34 18.688 -14.984 1 95.12 42 ASP B C 1
ATOM 1981 O O . ASP B 1 42 ? 4.918 17.688 -15.445 1 95.12 42 ASP B O 1
ATOM 1985 N N . TYR B 1 43 ? 4.039 18.812 -13.672 1 97 43 TYR B N 1
ATOM 1986 C CA . TYR B 1 43 ? 4.32 17.688 -12.781 1 97 43 TYR B CA 1
ATOM 1987 C C . TYR B 1 43 ? 3.391 16.516 -13.055 1 97 43 TYR B C 1
ATOM 1989 O O . TYR B 1 43 ? 3.805 15.359 -12.984 1 97 43 TYR B O 1
ATOM 1997 N N . ALA B 1 44 ? 2.15 16.828 -13.383 1 94.44 44 ALA B N 1
ATOM 1998 C CA . ALA B 1 44 ? 1.171 15.789 -13.695 1 94.44 44 ALA B CA 1
ATOM 1999 C C . ALA B 1 44 ? 1.617 14.953 -14.891 1 94.44 44 ALA B C 1
ATOM 2001 O O . ALA B 1 44 ? 1.312 13.766 -14.969 1 94.44 44 ALA B O 1
ATOM 2002 N N . GLU B 1 45 ? 2.293 15.531 -15.773 1 94.19 45 GLU B N 1
ATOM 2003 C CA . GLU B 1 45 ? 2.83 14.805 -16.922 1 94.19 45 GLU B CA 1
ATOM 2004 C C . GLU B 1 45 ? 3.936 13.844 -16.5 1 94.19 45 GLU B C 1
ATOM 2006 O O . GLU B 1 45 ? 4.156 12.82 -17.156 1 94.19 45 GLU B O 1
ATOM 2011 N N . LEU B 1 46 ? 4.559 14.211 -15.422 1 96.12 46 LEU B N 1
ATOM 2012 C CA . LEU B 1 46 ? 5.648 13.391 -14.898 1 96.12 46 LEU B CA 1
ATOM 2013 C C . LEU B 1 46 ? 5.109 12.25 -14.055 1 96.12 46 LEU B C 1
ATOM 2015 O O . LEU B 1 46 ? 5.598 11.117 -14.141 1 96.12 46 LEU B O 1
ATOM 2019 N N . ASN B 1 47 ? 4.133 12.531 -13.258 1 97.56 47 ASN B N 1
ATOM 2020 C CA . ASN B 1 47 ? 3.508 11.586 -12.344 1 97.56 47 ASN B CA 1
ATOM 2021 C C . ASN B 1 47 ? 1.985 11.641 -12.43 1 97.56 47 ASN B C 1
ATOM 2023 O O . ASN B 1 47 ? 1.356 12.539 -11.875 1 97.56 47 ASN B O 1
ATOM 2027 N N . ALA B 1 48 ? 1.394 10.602 -12.961 1 95.75 48 ALA B N 1
ATOM 2028 C CA . ALA B 1 48 ? -0.039 10.547 -13.234 1 95.75 48 ALA B CA 1
ATOM 2029 C C . ALA B 1 48 ? -0.85 10.656 -11.953 1 95.75 48 ALA B C 1
ATOM 2031 O O . ALA B 1 48 ? -1.958 11.195 -11.945 1 95.75 48 ALA B O 1
ATOM 2032 N N . ALA B 1 49 ? -0.32 10.227 -10.828 1 97.25 49 ALA B N 1
ATOM 2033 C CA . ALA B 1 49 ? -1.038 10.219 -9.555 1 97.25 49 ALA B CA 1
ATOM 2034 C C . ALA B 1 49 ? -0.942 11.57 -8.859 1 97.25 49 ALA B C 1
ATOM 2036 O O . ALA B 1 49 ? -1.665 11.836 -7.898 1 97.25 49 ALA B O 1
ATOM 2037 N N . ARG B 1 50 ? -0.084 12.445 -9.336 1 97.38 50 ARG B N 1
ATOM 2038 C CA . ARG B 1 50 ? 0.087 13.789 -8.805 1 97.38 50 ARG B CA 1
ATOM 2039 C C . ARG B 1 50 ? 0.406 13.758 -7.316 1 97.38 50 ARG B C 1
ATOM 2041 O O . ARG B 1 50 ? -0.225 14.461 -6.523 1 97.38 50 ARG B O 1
ATOM 2048 N N . VAL B 1 51 ? 1.311 12.922 -6.969 1 97.81 51 VAL B N 1
ATOM 2049 C CA . VAL B 1 51 ? 1.857 12.805 -5.621 1 97.81 51 VAL B CA 1
ATOM 2050 C C . VAL B 1 51 ? 3.383 12.773 -5.684 1 97.81 51 VAL B C 1
ATOM 2052 O O . VAL B 1 51 ? 3.967 12.734 -6.77 1 97.81 51 VAL B O 1
ATOM 2055 N N . VAL B 1 52 ? 4.023 12.914 -4.594 1 98.38 52 VAL B N 1
ATOM 2056 C CA . VAL B 1 52 ? 5.457 12.672 -4.477 1 98.38 52 VAL B CA 1
ATOM 2057 C C . VAL B 1 52 ? 5.707 11.398 -3.676 1 98.38 52 VAL B C 1
ATOM 2059 O O . VAL B 1 52 ? 4.859 10.984 -2.881 1 98.38 52 VAL B O 1
ATOM 2062 N N . PRO B 1 53 ? 6.844 10.734 -3.92 1 98.81 53 PRO B N 1
ATOM 2063 C CA . PRO B 1 53 ? 7.984 11.07 -4.777 1 98.81 53 PRO B CA 1
ATOM 2064 C C . PRO B 1 53 ? 7.789 10.609 -6.223 1 98.81 53 PRO B C 1
ATOM 2066 O O . PRO B 1 53 ? 6.891 9.812 -6.504 1 98.81 53 PRO B O 1
ATOM 2069 N N . THR B 1 54 ? 8.523 11.18 -7.09 1 98.88 54 THR B N 1
ATOM 2070 C CA . THR B 1 54 ? 8.766 10.656 -8.43 1 98.88 54 THR B CA 1
ATOM 2071 C C . THR B 1 54 ? 10.258 10.477 -8.68 1 98.88 54 THR B C 1
ATOM 2073 O O . THR B 1 54 ? 11.055 11.375 -8.406 1 98.88 54 THR B O 1
ATOM 2076 N N . LEU B 1 55 ? 10.688 9.297 -9.102 1 98.88 55 LEU B N 1
ATOM 2077 C CA 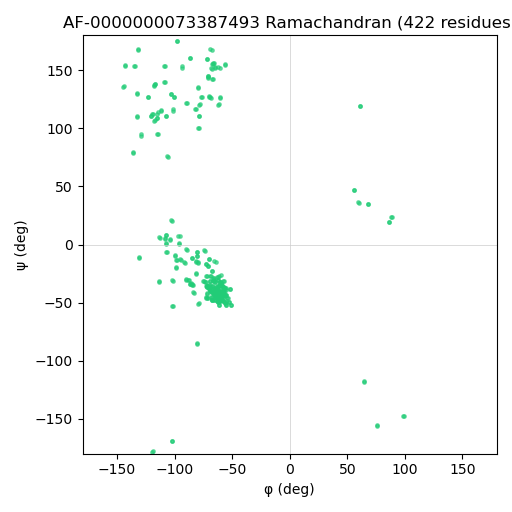. LEU B 1 55 ? 12.062 9.016 -9.5 1 98.88 55 LEU B CA 1
ATOM 2078 C C . LEU B 1 55 ? 12.211 9.031 -11.016 1 98.88 55 LEU B C 1
ATOM 2080 O O . LEU B 1 55 ? 11.414 8.406 -11.727 1 98.88 55 LEU B O 1
ATOM 2084 N N . VAL B 1 56 ? 13.133 9.781 -11.523 1 98.81 56 VAL B N 1
ATOM 2085 C CA . VAL B 1 56 ? 13.461 9.773 -12.945 1 98.81 56 VAL B CA 1
ATOM 2086 C C . VAL B 1 56 ? 14.859 9.18 -13.156 1 98.81 56 VAL B C 1
ATOM 2088 O O . VAL B 1 56 ? 15.836 9.68 -12.602 1 98.81 56 VAL B O 1
ATOM 2091 N N . ASP B 1 57 ? 14.984 8.094 -13.797 1 98.5 57 ASP B N 1
ATOM 2092 C CA . ASP B 1 57 ? 16.219 7.41 -14.172 1 98.5 57 ASP B CA 1
ATOM 2093 C C . ASP B 1 57 ? 16.391 7.383 -15.688 1 98.5 57 ASP B C 1
ATOM 2095 O O . ASP B 1 57 ? 15.93 6.449 -16.344 1 98.5 57 ASP B O 1
ATOM 2099 N N . GLY B 1 58 ? 17.125 8.344 -16.219 1 97.44 58 GLY B N 1
ATOM 2100 C CA . GLY B 1 58 ? 17.156 8.516 -17.656 1 97.44 58 GLY B CA 1
ATOM 2101 C C . GLY B 1 58 ? 15.82 8.914 -18.25 1 97.44 58 GLY B C 1
ATOM 2102 O O . GLY B 1 58 ? 15.242 9.93 -17.844 1 97.44 58 GLY B O 1
ATOM 2103 N N . ASP B 1 59 ? 15.297 8.109 -19.062 1 97.12 59 ASP B N 1
ATOM 2104 C CA . ASP B 1 59 ? 14.023 8.383 -19.719 1 97.12 59 ASP B CA 1
ATOM 2105 C C . ASP B 1 59 ? 12.875 7.707 -18.984 1 97.12 59 ASP B C 1
ATOM 2107 O O . ASP B 1 59 ? 11.734 7.703 -19.469 1 97.12 59 ASP B O 1
ATOM 2111 N N . PHE B 1 60 ? 13.172 7.16 -17.891 1 98 60 PHE B N 1
ATOM 2112 C CA . PHE B 1 60 ? 12.195 6.379 -17.141 1 98 60 PHE B CA 1
ATOM 2113 C C . PHE B 1 60 ? 11.742 7.137 -15.906 1 98 60 PHE B C 1
ATOM 2115 O O . PHE B 1 60 ? 12.523 7.324 -14.969 1 98 60 PHE B O 1
ATOM 2122 N N . ALA B 1 61 ? 10.469 7.613 -15.867 1 98.56 61 ALA B N 1
ATOM 2123 C CA . ALA B 1 61 ? 9.867 8.266 -14.703 1 98.56 61 ALA B CA 1
ATOM 2124 C C . ALA B 1 61 ? 8.922 7.312 -13.969 1 98.56 61 ALA B C 1
ATOM 2126 O O . ALA B 1 61 ? 8.094 6.645 -14.594 1 98.56 61 ALA B O 1
ATOM 2127 N N . LEU B 1 62 ? 9.102 7.215 -12.719 1 98.75 62 LEU B N 1
ATOM 2128 C CA . LEU B 1 62 ? 8.359 6.25 -11.914 1 98.75 62 LEU B CA 1
ATOM 2129 C C . LEU B 1 62 ? 7.801 6.902 -10.656 1 98.75 62 LEU B C 1
ATOM 2131 O O . LEU B 1 62 ? 8.531 7.594 -9.938 1 98.75 62 LEU B O 1
ATOM 2135 N N . GLY B 1 63 ? 6.492 6.68 -10.438 1 98.5 63 GLY B N 1
ATOM 2136 C CA . GLY B 1 63 ? 5.863 7.113 -9.203 1 98.5 63 GLY B CA 1
ATOM 2137 C C . GLY B 1 63 ? 5.641 5.98 -8.219 1 98.5 63 GLY B C 1
ATOM 2138 O O . GLY B 1 63 ? 6.16 4.879 -8.406 1 98.5 63 GLY B O 1
ATOM 2139 N N . GLN B 1 64 ? 4.867 6.34 -7.207 1 98.69 64 GLN B N 1
ATOM 2140 C CA . GLN B 1 64 ? 4.535 5.391 -6.152 1 98.69 64 GLN B CA 1
ATOM 2141 C C . GLN B 1 64 ? 5.793 4.91 -5.434 1 98.69 64 GLN B C 1
ATOM 2143 O O . GLN B 1 64 ? 6.625 4.219 -6.023 1 98.69 64 GLN B O 1
ATOM 2148 N N . SER B 1 65 ? 5.918 5.156 -4.117 1 98.88 65 SER B N 1
ATOM 2149 C CA . SER B 1 65 ? 7.148 4.961 -3.361 1 98.88 65 SER B CA 1
ATOM 2150 C C . SER B 1 65 ? 7.531 3.488 -3.297 1 98.88 65 SER B C 1
ATOM 2152 O O . SER B 1 65 ? 8.703 3.139 -3.418 1 98.88 65 SER B O 1
ATOM 2154 N N . MET B 1 66 ? 6.57 2.572 -3.176 1 98.94 66 MET B N 1
ATOM 2155 C CA . MET B 1 66 ? 6.875 1.148 -3.062 1 98.94 66 MET B CA 1
ATOM 2156 C C . MET B 1 66 ? 7.375 0.591 -4.391 1 98.94 66 MET B C 1
ATOM 2158 O O . MET B 1 66 ? 8.234 -0.29 -4.414 1 98.94 66 MET B O 1
ATOM 2162 N N . ALA B 1 67 ? 6.816 1.073 -5.492 1 98.94 67 ALA B N 1
ATOM 2163 C CA . ALA B 1 67 ? 7.305 0.688 -6.812 1 98.94 67 ALA B CA 1
ATOM 2164 C C . ALA B 1 67 ? 8.727 1.198 -7.043 1 98.94 67 ALA B C 1
ATOM 2166 O O . ALA B 1 67 ? 9.57 0.477 -7.574 1 98.94 67 ALA B O 1
ATOM 2167 N N . ILE B 1 68 ? 8.984 2.439 -6.637 1 98.94 68 ILE B N 1
ATOM 2168 C CA . ILE B 1 68 ? 10.312 3.029 -6.762 1 98.94 68 ILE B CA 1
ATOM 2169 C C . ILE B 1 68 ? 11.32 2.211 -5.957 1 98.94 68 ILE B C 1
ATOM 2171 O O . ILE B 1 68 ? 12.414 1.905 -6.445 1 98.94 68 ILE B O 1
ATOM 2175 N N . LEU B 1 69 ? 10.945 1.825 -4.77 1 98.94 69 LEU B N 1
ATOM 2176 C CA . LEU B 1 69 ? 11.836 1.071 -3.898 1 98.94 69 LEU B CA 1
ATOM 2177 C C . LEU B 1 69 ? 12.148 -0.302 -4.488 1 98.94 69 LEU B C 1
ATOM 2179 O O . LEU B 1 69 ? 13.281 -0.772 -4.418 1 98.94 69 LEU B O 1
ATOM 2183 N N . ASP B 1 70 ? 11.133 -0.938 -5.078 1 98.88 70 ASP B N 1
ATOM 2184 C CA . ASP B 1 70 ? 11.375 -2.211 -5.754 1 98.88 70 ASP B CA 1
ATOM 2185 C C . ASP B 1 70 ? 12.289 -2.031 -6.965 1 98.88 70 ASP B C 1
ATOM 2187 O O . ASP B 1 70 ? 13.18 -2.848 -7.203 1 98.88 70 ASP B O 1
ATOM 2191 N N . TYR B 1 71 ? 12.062 -0.939 -7.723 1 98.88 71 TYR B N 1
ATOM 2192 C CA . TYR B 1 71 ? 12.891 -0.638 -8.883 1 98.88 71 TYR B CA 1
ATOM 2193 C C . TYR B 1 71 ? 14.352 -0.477 -8.484 1 98.88 71 TYR B C 1
ATOM 2195 O O . TYR B 1 71 ? 15.242 -1.05 -9.117 1 98.88 71 TYR B O 1
ATOM 2203 N N . LEU B 1 72 ? 14.609 0.236 -7.398 1 98.88 72 LEU B N 1
ATOM 2204 C CA . LEU B 1 72 ? 15.969 0.425 -6.891 1 98.88 72 LEU B CA 1
ATOM 2205 C C . LEU B 1 72 ? 16.562 -0.902 -6.434 1 98.88 72 LEU B C 1
ATOM 2207 O O . LEU B 1 72 ? 17.75 -1.15 -6.625 1 98.88 72 LEU B O 1
ATOM 2211 N N . GLU B 1 73 ? 15.719 -1.711 -5.828 1 98.12 73 GLU B N 1
ATOM 2212 C CA . GLU B 1 73 ? 16.172 -3.029 -5.395 1 98.12 73 GLU B CA 1
ATOM 2213 C C . GLU B 1 73 ? 16.609 -3.883 -6.578 1 98.12 73 GLU B C 1
ATOM 2215 O O . GLU B 1 73 ? 17.594 -4.629 -6.48 1 98.12 73 GLU B O 1
ATOM 2220 N N . GLN B 1 74 ? 15.852 -3.812 -7.691 1 97.88 74 GLN B N 1
ATOM 2221 C CA . GLN B 1 74 ? 16.156 -4.613 -8.875 1 97.88 74 GLN B CA 1
ATOM 2222 C C . GLN B 1 74 ? 17.438 -4.125 -9.555 1 97.88 74 GLN B C 1
ATOM 2224 O O . GLN B 1 74 ? 18.266 -4.934 -9.977 1 97.88 74 GLN B O 1
ATOM 2229 N N . ARG B 1 75 ? 17.625 -2.887 -9.578 1 97.81 75 ARG B N 1
ATOM 2230 C CA . ARG B 1 75 ? 18.719 -2.297 -10.336 1 97.81 75 ARG B CA 1
ATOM 2231 C C . ARG B 1 75 ? 20 -2.236 -9.492 1 97.81 75 ARG B C 1
ATOM 2233 O O . ARG B 1 75 ? 21.094 -2.289 -10.031 1 97.81 75 ARG B O 1
ATOM 2240 N N . HIS B 1 76 ? 19.797 -2.094 -8.195 1 98 76 HIS B N 1
ATOM 2241 C CA . HIS B 1 76 ? 20.891 -1.99 -7.227 1 98 76 HIS B CA 1
ATOM 2242 C C . HIS B 1 76 ? 20.609 -2.852 -6 1 98 76 HIS B C 1
ATOM 2244 O O . HIS B 1 76 ? 20.328 -2.33 -4.918 1 98 76 HIS B O 1
ATOM 2250 N N . PRO B 1 77 ? 20.828 -4.105 -6.082 1 96.88 77 PRO B N 1
ATOM 2251 C CA . PRO B 1 77 ? 20.344 -5.039 -5.059 1 96.88 77 PRO B CA 1
ATOM 2252 C C . PRO B 1 77 ? 21.125 -4.93 -3.752 1 96.88 77 PRO B C 1
ATOM 2254 O O . PRO B 1 77 ? 20.625 -5.328 -2.695 1 96.88 77 PRO B O 1
ATOM 2257 N N . GLU B 1 78 ? 22.328 -4.293 -3.816 1 97.38 78 GLU B N 1
ATOM 2258 C CA . GLU B 1 78 ? 23.125 -4.223 -2.596 1 97.38 78 GLU B CA 1
ATOM 2259 C C . GLU B 1 78 ? 23.141 -2.801 -2.037 1 97.38 78 GLU B C 1
ATOM 2261 O O . GLU B 1 78 ? 23.344 -1.839 -2.783 1 97.38 78 GLU B O 1
ATOM 2266 N N . PRO B 1 79 ? 23.062 -2.658 -0.745 1 98.12 79 PRO B N 1
ATOM 2267 C CA . PRO B 1 79 ? 22.625 -3.703 0.184 1 98.12 79 PRO B CA 1
ATOM 2268 C C . PRO B 1 79 ? 21.156 -4.105 -0.028 1 98.12 79 PRO B C 1
ATOM 2270 O O . PRO B 1 79 ? 20.359 -3.307 -0.515 1 98.12 79 PRO B O 1
ATOM 2273 N N . ARG B 1 80 ? 20.797 -5.297 0.291 1 97.75 80 ARG B N 1
ATOM 2274 C CA . ARG B 1 80 ? 19.438 -5.801 0.096 1 97.75 80 ARG B CA 1
ATOM 2275 C C . ARG B 1 80 ? 18.5 -5.258 1.163 1 97.75 80 ARG B C 1
ATOM 2277 O O . ARG B 1 80 ? 18.781 -5.355 2.359 1 97.75 80 ARG B O 1
ATOM 2284 N N . LEU B 1 81 ? 17.469 -4.703 0.717 1 98.62 81 LEU B N 1
ATOM 2285 C CA . LEU B 1 81 ? 16.453 -4.191 1.635 1 98.62 81 LEU B CA 1
ATOM 2286 C C . LEU B 1 81 ? 15.297 -5.18 1.774 1 98.62 81 LEU B C 1
ATOM 2288 O O . LEU B 1 81 ? 14.484 -5.07 2.699 1 98.62 81 LEU B O 1
ATOM 2292 N N . VAL B 1 82 ? 15.188 -6.059 0.812 1 98.56 82 VAL B N 1
ATOM 2293 C CA . VAL B 1 82 ? 14.203 -7.129 0.838 1 98.56 82 VAL B CA 1
ATOM 2294 C C . VAL B 1 82 ? 14.906 -8.484 0.82 1 98.56 82 VAL B C 1
ATOM 2296 O O . VAL B 1 82 ? 15.508 -8.859 -0.185 1 98.56 82 VAL B O 1
ATOM 2299 N N . PRO B 1 83 ? 14.805 -9.211 1.926 1 97.75 83 PRO B N 1
ATOM 2300 C CA . PRO B 1 83 ? 15.492 -10.5 2.012 1 97.75 83 PRO B CA 1
ATOM 2301 C C . PRO B 1 83 ? 15.109 -11.453 0.881 1 97.75 83 PRO B C 1
ATOM 2303 O O . PRO B 1 83 ? 14 -11.367 0.349 1 97.75 83 PRO B O 1
ATOM 2306 N N . LEU B 1 84 ? 16.016 -12.414 0.543 1 96.56 84 LEU B N 1
ATOM 2307 C CA . LEU B 1 84 ? 15.75 -13.398 -0.495 1 96.56 84 LEU B CA 1
ATOM 2308 C C . LEU B 1 84 ? 14.969 -14.586 0.068 1 96.56 84 LEU B C 1
ATOM 2310 O O . LEU B 1 84 ? 14.18 -15.211 -0.646 1 96.56 84 LEU B O 1
ATOM 2314 N N . GLU B 1 85 ? 15.289 -14.898 1.34 1 97 85 GLU B N 1
ATOM 2315 C CA . GLU B 1 85 ? 14.562 -15.992 1.979 1 97 85 GLU B CA 1
ATOM 2316 C C . GLU B 1 85 ? 13.07 -15.695 2.066 1 97 85 GLU B C 1
ATOM 2318 O O . GLU B 1 85 ? 12.672 -14.672 2.631 1 97 85 GLU B O 1
ATOM 2323 N N . PRO B 1 86 ? 12.211 -16.516 1.481 1 97.31 86 PRO B N 1
ATOM 2324 C CA . PRO B 1 86 ? 10.812 -16.188 1.213 1 97.31 86 PRO B CA 1
ATOM 2325 C C . PRO B 1 86 ? 10.039 -15.828 2.477 1 97.31 86 PRO B C 1
ATOM 2327 O O . PRO B 1 86 ? 9.203 -14.914 2.455 1 97.31 86 PRO B O 1
ATOM 2330 N N . ARG B 1 87 ? 10.273 -16.531 3.6 1 97.69 87 ARG B N 1
ATOM 2331 C CA . ARG B 1 87 ? 9.484 -16.25 4.797 1 97.69 87 ARG B CA 1
ATOM 2332 C C . ARG B 1 87 ? 9.883 -14.922 5.418 1 97.69 87 ARG B C 1
ATOM 2334 O O . ARG B 1 87 ? 9.016 -14.141 5.824 1 97.69 87 ARG B O 1
ATOM 2341 N N . LEU B 1 88 ? 11.211 -14.68 5.555 1 98.19 88 LEU B N 1
ATOM 2342 C CA . LEU B 1 88 ? 11.656 -13.398 6.078 1 98.19 88 LEU B CA 1
ATOM 2343 C C . LEU B 1 88 ? 11.25 -12.258 5.148 1 98.19 88 LEU B C 1
ATOM 2345 O O . LEU B 1 88 ? 10.852 -11.188 5.609 1 98.19 88 LEU B O 1
ATOM 2349 N N . ARG B 1 89 ? 11.375 -12.5 3.814 1 98.62 89 ARG B N 1
ATOM 2350 C CA . ARG B 1 89 ? 10.891 -11.539 2.82 1 98.62 89 ARG B CA 1
ATOM 2351 C C . ARG B 1 89 ? 9.43 -11.195 3.059 1 98.62 89 ARG B C 1
ATOM 2353 O O . ARG B 1 89 ? 9.055 -10.016 3.066 1 98.62 89 ARG B O 1
ATOM 2360 N N . ALA B 1 90 ? 8.633 -12.195 3.281 1 98.81 90 ALA B N 1
ATOM 2361 C CA . ALA B 1 90 ? 7.195 -12.008 3.486 1 98.81 90 ALA B CA 1
ATOM 2362 C C . ALA B 1 90 ? 6.926 -11.164 4.734 1 98.81 90 ALA B C 1
ATOM 2364 O O . ALA B 1 90 ? 6.047 -10.297 4.727 1 98.81 90 ALA B O 1
ATOM 2365 N N . ARG B 1 91 ? 7.668 -11.406 5.781 1 98.75 91 ARG B N 1
ATOM 2366 C CA . ARG B 1 91 ? 7.496 -10.648 7.016 1 98.75 91 ARG B CA 1
ATOM 2367 C C . ARG B 1 91 ? 7.859 -9.18 6.812 1 98.75 91 ARG B C 1
ATOM 2369 O O . ARG B 1 91 ? 7.148 -8.289 7.277 1 98.75 91 ARG B O 1
ATOM 2376 N N . VAL B 1 92 ? 8.945 -8.945 6.125 1 98.88 92 VAL B N 1
ATOM 2377 C CA . VAL B 1 92 ? 9.391 -7.586 5.828 1 98.88 92 VAL B CA 1
ATOM 2378 C C . VAL B 1 92 ? 8.32 -6.859 5.012 1 98.88 92 VAL B C 1
ATOM 2380 O O . VAL B 1 92 ? 7.938 -5.734 5.344 1 98.88 92 VAL B O 1
ATOM 2383 N N . LEU B 1 93 ? 7.812 -7.535 4.035 1 98.88 93 LEU B N 1
ATOM 2384 C CA . LEU B 1 93 ? 6.816 -6.922 3.162 1 98.88 93 LEU B CA 1
ATOM 2385 C C . LEU B 1 93 ? 5.48 -6.766 3.887 1 98.88 93 LEU B C 1
ATOM 2387 O O . LEU B 1 93 ? 4.754 -5.797 3.648 1 98.88 93 LEU B O 1
ATOM 2391 N N . GLU B 1 94 ? 5.121 -7.711 4.746 1 98.88 94 GLU B N 1
ATOM 2392 C CA . GLU B 1 94 ? 3.908 -7.582 5.551 1 98.88 94 GLU B CA 1
ATOM 2393 C C . GLU B 1 94 ? 3.924 -6.301 6.379 1 98.88 94 GLU B C 1
ATOM 2395 O O . GLU B 1 94 ? 2.99 -5.5 6.309 1 98.88 94 GLU B O 1
ATOM 2400 N N . LEU B 1 95 ? 5.035 -6.094 7.094 1 98.94 95 LEU B N 1
ATOM 2401 C CA . LEU B 1 95 ? 5.148 -4.918 7.953 1 98.94 95 LEU B CA 1
ATOM 2402 C C . LEU B 1 95 ? 5.207 -3.643 7.121 1 98.94 95 LEU B C 1
ATOM 2404 O O . LEU B 1 95 ? 4.516 -2.666 7.422 1 98.94 95 LEU B O 1
ATOM 2408 N N . ALA B 1 96 ? 6.004 -3.641 6.07 1 98.94 96 ALA B N 1
ATOM 2409 C CA . ALA B 1 96 ? 6.121 -2.471 5.203 1 98.94 96 ALA B CA 1
ATOM 2410 C C . ALA B 1 96 ? 4.762 -2.072 4.637 1 98.94 96 ALA B C 1
ATOM 2412 O O . ALA B 1 96 ? 4.426 -0.887 4.594 1 98.94 96 ALA B O 1
ATOM 2413 N N . ASN B 1 97 ? 3.959 -3.039 4.242 1 98.94 97 ASN B N 1
ATOM 2414 C CA . ASN B 1 97 ? 2.688 -2.738 3.596 1 98.94 97 ASN B CA 1
ATOM 2415 C C . ASN B 1 97 ? 1.602 -2.406 4.613 1 98.94 97 ASN B C 1
ATOM 2417 O O . ASN B 1 97 ? 0.645 -1.695 4.301 1 98.94 97 ASN B O 1
ATOM 2421 N N . VAL B 1 98 ? 1.705 -2.875 5.859 1 98.81 98 VAL B N 1
ATOM 2422 C CA . VAL B 1 98 ? 0.83 -2.369 6.91 1 98.81 98 VAL B CA 1
ATOM 2423 C C . VAL B 1 98 ? 0.974 -0.854 7.02 1 98.81 98 VAL B C 1
ATOM 2425 O O . VAL B 1 98 ? -0.013 -0.143 7.223 1 98.81 98 VAL B O 1
ATOM 2428 N N . ILE B 1 99 ? 2.174 -0.427 6.832 1 98.94 99 ILE B N 1
ATOM 2429 C CA . ILE B 1 99 ? 2.436 1.006 6.902 1 98.94 99 ILE B CA 1
ATOM 2430 C C . ILE B 1 99 ? 2.012 1.67 5.594 1 98.94 99 ILE B C 1
ATOM 2432 O O . ILE B 1 99 ? 1.187 2.586 5.59 1 98.94 99 ILE B O 1
ATOM 2436 N N . ALA B 1 100 ? 2.439 1.169 4.465 1 98.88 100 ALA B N 1
ATOM 2437 C CA . ALA B 1 100 ? 2.307 1.839 3.174 1 98.88 100 ALA B CA 1
ATOM 2438 C C . ALA B 1 100 ? 0.87 1.768 2.666 1 98.88 100 ALA B C 1
ATOM 2440 O O . ALA B 1 100 ? 0.39 2.695 2.01 1 98.88 100 ALA B O 1
ATOM 2441 N N . CYS B 1 101 ? 0.167 0.679 3.01 1 98.75 101 CYS B N 1
ATOM 2442 C CA . CYS B 1 101 ? -1.163 0.455 2.455 1 98.75 101 CYS B CA 1
ATOM 2443 C C . CYS B 1 101 ? -2.244 0.827 3.463 1 98.75 101 CYS B C 1
ATOM 2445 O O . CYS B 1 101 ? -3.314 1.307 3.084 1 98.75 101 CYS B O 1
ATOM 2447 N N . ASP B 1 102 ? -1.967 0.668 4.746 1 98 102 ASP B N 1
ATOM 2448 C CA . ASP B 1 102 ? -3.084 0.67 5.688 1 98 102 ASP B CA 1
ATOM 2449 C C . ASP B 1 102 ? -3.023 1.885 6.609 1 98 102 ASP B C 1
ATOM 2451 O O . ASP B 1 102 ? -4.059 2.365 7.082 1 98 102 ASP B O 1
ATOM 2455 N N . MET B 1 103 ? -1.875 2.342 6.91 1 98.56 103 MET B N 1
ATOM 2456 C CA . MET B 1 103 ? -1.707 3.387 7.914 1 98.56 103 MET B CA 1
ATOM 2457 C C . MET B 1 103 ? -1.474 4.742 7.254 1 98.56 103 MET B C 1
ATOM 2459 O O . MET B 1 103 ? -2.275 5.664 7.418 1 98.56 103 MET B O 1
ATOM 2463 N N . HIS B 1 104 ? -0.511 4.754 6.398 1 98.69 104 HIS B N 1
ATOM 2464 C CA . HIS B 1 104 ? -0.035 6.008 5.828 1 98.69 104 HIS B CA 1
ATOM 2465 C C . HIS B 1 104 ? -1.116 6.672 4.98 1 98.69 104 HIS B C 1
ATOM 2467 O O . HIS B 1 104 ? -1.387 7.867 5.141 1 98.69 104 HIS B O 1
ATOM 2473 N N . PRO B 1 105 ? -1.835 5.988 4.137 1 98.56 105 PRO B N 1
ATOM 2474 C CA . PRO B 1 105 ? -2.711 6.676 3.184 1 98.56 105 PRO B CA 1
ATOM 2475 C C . PRO B 1 105 ? -3.869 7.398 3.863 1 98.56 105 PRO B C 1
ATOM 2477 O O . PRO B 1 105 ? -4.312 8.445 3.387 1 98.56 105 PRO B O 1
ATOM 2480 N N . VAL B 1 106 ? -4.324 6.875 4.984 1 98.5 106 VAL B N 1
ATOM 2481 C CA . VAL B 1 106 ? -5.512 7.441 5.613 1 98.5 106 VAL B CA 1
ATOM 2482 C C . VAL B 1 106 ? -5.133 8.688 6.41 1 98.5 106 VAL B C 1
ATOM 2484 O O . VAL B 1 106 ? -6 9.461 6.816 1 98.5 106 VAL B O 1
ATOM 2487 N N . ASN B 1 107 ? -3.832 8.914 6.566 1 98.19 107 ASN B N 1
ATOM 2488 C CA . ASN B 1 107 ? -3.332 10.078 7.289 1 98.19 107 ASN B CA 1
ATOM 2489 C C . ASN B 1 107 ? -2.59 11.039 6.363 1 98.19 107 ASN B C 1
ATOM 2491 O O . ASN B 1 107 ? -1.968 12 6.824 1 98.19 107 ASN B O 1
ATOM 2495 N N . ASN B 1 108 ? -2.623 10.766 5.078 1 97.56 108 ASN B N 1
ATOM 2496 C CA . ASN B 1 108 ? -1.951 11.594 4.082 1 97.56 108 ASN B CA 1
ATOM 2497 C C . ASN B 1 108 ? -2.572 12.984 3.998 1 97.56 108 ASN B C 1
ATOM 2499 O O . ASN B 1 108 ? -3.748 13.164 4.316 1 97.56 108 ASN B O 1
ATOM 2503 N N . LEU B 1 109 ? -1.802 13.938 3.537 1 97.31 109 LEU B N 1
ATOM 2504 C CA . LEU B 1 109 ? -2.18 15.344 3.5 1 97.31 109 LEU B CA 1
ATOM 2505 C C . LEU B 1 109 ? -3.477 15.539 2.725 1 97.31 109 LEU B C 1
ATOM 2507 O O . LEU B 1 109 ? -4.348 16.297 3.145 1 97.31 109 LEU B O 1
ATOM 2511 N N . ARG B 1 110 ? -3.613 14.875 1.594 1 97.12 110 ARG B N 1
ATOM 2512 C CA . ARG B 1 110 ? -4.801 15.055 0.765 1 97.12 110 ARG B CA 1
ATOM 2513 C C . ARG B 1 110 ? -6.059 14.609 1.506 1 97.12 110 ARG B C 1
ATOM 2515 O O . ARG B 1 110 ? -7.125 15.203 1.342 1 97.12 110 ARG B O 1
ATOM 2522 N N . ILE B 1 111 ? -5.965 13.547 2.32 1 98.5 111 ILE B N 1
ATOM 2523 C CA . ILE B 1 111 ? -7.082 13.07 3.125 1 98.5 111 ILE B CA 1
ATOM 2524 C C . ILE B 1 111 ? -7.422 14.094 4.207 1 98.5 111 ILE B C 1
ATOM 2526 O O . ILE B 1 111 ? -8.578 14.477 4.367 1 98.5 111 ILE B O 1
ATOM 2530 N N . LEU B 1 112 ? -6.395 14.562 4.91 1 98.19 112 LEU B N 1
ATOM 2531 C CA . LEU B 1 112 ? -6.586 15.523 5.996 1 98.19 112 LEU B CA 1
ATOM 2532 C C . LEU B 1 112 ? -7.191 16.828 5.473 1 98.19 112 LEU B C 1
ATOM 2534 O O . LEU B 1 112 ? -8.047 17.422 6.129 1 98.19 112 LEU B O 1
ATOM 2538 N N . LYS B 1 113 ? -6.738 17.25 4.285 1 97.69 113 LYS B N 1
ATOM 2539 C CA . LYS B 1 113 ? -7.289 18.438 3.666 1 97.69 113 LYS B CA 1
ATOM 2540 C C . LYS B 1 113 ? -8.766 18.25 3.311 1 97.69 113 LYS B C 1
ATOM 2542 O O . LYS B 1 113 ? -9.562 19.188 3.43 1 97.69 113 LYS B O 1
ATOM 2547 N N . TYR B 1 114 ? -9.117 17.047 2.824 1 98.38 114 TYR B N 1
ATOM 2548 C CA . TYR B 1 114 ? -10.516 16.766 2.514 1 98.38 114 TYR B CA 1
ATOM 2549 C C . TYR B 1 114 ? -11.367 16.781 3.779 1 98.38 114 TYR B C 1
ATOM 2551 O O . TYR B 1 114 ? -12.492 17.281 3.77 1 98.38 114 TYR B O 1
ATOM 2559 N N . LEU B 1 115 ? -10.844 16.234 4.891 1 98.25 115 LEU B N 1
ATOM 2560 C CA . LEU B 1 115 ? -11.562 16.203 6.164 1 98.25 115 LEU B CA 1
ATOM 2561 C C . LEU B 1 115 ? -11.875 17.625 6.637 1 98.25 115 LEU B C 1
ATOM 2563 O O . LEU B 1 115 ? -12.992 17.891 7.086 1 98.25 115 LEU B O 1
ATOM 2567 N N . GLN B 1 116 ? -10.953 18.516 6.469 1 97.62 116 GLN B N 1
ATOM 2568 C CA . GLN B 1 116 ? -11.125 19.859 7.008 1 97.62 116 GLN B CA 1
ATOM 2569 C C . GLN B 1 116 ? -11.797 20.766 5.996 1 97.62 116 GLN B C 1
ATOM 2571 O O . GLN B 1 116 ? -12.484 21.719 6.375 1 97.62 116 GLN B O 1
ATOM 2576 N N . GLY B 1 117 ? -11.586 20.531 4.727 1 97.06 117 GLY B N 1
ATOM 2577 C CA . GLY B 1 117 ? -12.203 21.328 3.684 1 97.06 117 GLY B CA 1
ATOM 2578 C C . GLY B 1 117 ? -13.641 20.922 3.395 1 97.06 117 GLY B C 1
ATOM 2579 O O . GLY B 1 117 ? -14.562 21.391 4.055 1 97.06 117 GLY B O 1
ATOM 2580 N N . PRO B 1 118 ? -13.797 19.969 2.557 1 97.06 118 PRO B N 1
ATOM 2581 C CA . PRO B 1 118 ? -15.133 19.562 2.117 1 97.06 118 PRO B CA 1
ATOM 2582 C C . PRO B 1 118 ? -16.016 19.078 3.271 1 97.06 118 PRO B C 1
ATOM 2584 O O . PRO B 1 118 ? -17.234 19.328 3.266 1 97.06 118 PRO B O 1
ATOM 2587 N N . LEU B 1 119 ? -15.43 18.469 4.281 1 97.5 119 LEU B N 1
ATOM 2588 C CA . LEU B 1 119 ? -16.25 17.922 5.355 1 97.5 119 LEU B CA 1
ATOM 2589 C C . LEU B 1 119 ? -16.297 18.875 6.547 1 97.5 119 LEU B C 1
ATOM 2591 O O . LEU B 1 119 ? -17.016 18.625 7.52 1 97.5 119 LEU B O 1
ATOM 2595 N N . ALA B 1 120 ? -15.438 19.828 6.527 1 97.56 120 ALA B N 1
ATOM 2596 C CA . ALA B 1 120 ? -15.43 20.922 7.496 1 97.56 120 ALA B CA 1
ATOM 2597 C C . ALA B 1 120 ? -15.273 20.391 8.922 1 97.56 120 ALA B C 1
ATOM 2599 O O . ALA B 1 120 ? -15.922 20.891 9.844 1 97.56 120 ALA B O 1
ATOM 2600 N N . LEU B 1 121 ? -14.516 19.406 9.055 1 97.69 121 LEU B N 1
ATOM 2601 C CA . LEU B 1 121 ? -14.234 18.906 10.398 1 97.69 121 LEU B CA 1
ATOM 2602 C C . LEU B 1 121 ? -13.383 19.906 11.18 1 97.69 121 LEU B C 1
ATOM 2604 O O . LEU B 1 121 ? -12.594 20.641 10.594 1 97.69 121 LEU B O 1
ATOM 2608 N N . SER B 1 122 ? -13.562 19.859 12.484 1 97.94 122 SER B N 1
ATOM 2609 C CA . SER B 1 122 ? -12.727 20.672 13.352 1 97.94 122 SER B CA 1
ATOM 2610 C C . SER B 1 122 ? -11.297 20.125 13.414 1 97.94 122 SER B C 1
ATOM 2612 O O . SER B 1 122 ? -11.055 18.984 13.062 1 97.94 122 SER B O 1
ATOM 2614 N N . ALA B 1 123 ? -10.375 20.984 13.812 1 97.38 123 ALA B N 1
ATOM 2615 C CA . ALA B 1 123 ? -9 20.547 14.016 1 97.38 123 ALA B CA 1
ATOM 2616 C C . ALA B 1 123 ? -8.93 19.375 14.984 1 97.38 123 ALA B C 1
ATOM 2618 O O . ALA B 1 123 ? -8.133 18.453 14.797 1 97.38 123 ALA B O 1
ATOM 2619 N N . ALA B 1 124 ? -9.75 19.438 15.992 1 97.62 124 ALA B N 1
ATOM 2620 C CA . ALA B 1 124 ? -9.773 18.375 17 1 97.62 124 ALA B CA 1
ATOM 2621 C C . ALA B 1 124 ? -10.227 17.062 16.391 1 97.62 124 ALA B C 1
ATOM 2623 O O . ALA B 1 124 ? -9.688 16 16.719 1 97.62 124 ALA B O 1
ATOM 2624 N N . GLN B 1 125 ? -11.227 17.094 15.547 1 97.88 125 GLN B N 1
ATOM 2625 C CA . GLN B 1 125 ? -11.719 15.883 14.883 1 97.88 125 GLN B CA 1
ATOM 2626 C C . GLN B 1 125 ? -10.664 15.305 13.945 1 97.88 125 GLN B C 1
ATOM 2628 O O . GLN B 1 125 ? -10.484 14.086 13.883 1 97.88 125 GLN B O 1
ATOM 2633 N N . LYS B 1 126 ? -10.031 16.188 13.234 1 98.12 126 LYS B N 1
ATOM 2634 C CA . LYS B 1 126 ? -8.953 15.758 12.352 1 98.12 126 LYS B CA 1
ATOM 2635 C C . LYS B 1 126 ? -7.824 15.109 13.148 1 98.12 126 LYS B C 1
ATOM 2637 O O . LYS B 1 126 ? -7.297 14.07 12.75 1 98.12 126 LYS B O 1
ATOM 2642 N N . ASP B 1 127 ? -7.434 15.742 14.234 1 98 127 ASP B N 1
ATOM 2643 C CA . ASP B 1 127 ? -6.367 15.195 15.062 1 98 127 ASP B CA 1
ATOM 2644 C C . ASP B 1 127 ? -6.766 13.844 15.656 1 98 127 ASP B C 1
ATOM 2646 O O . ASP B 1 127 ? -5.934 12.938 15.766 1 98 127 ASP B O 1
ATOM 2650 N N . ALA B 1 128 ? -7.988 13.695 16.047 1 98.44 128 ALA B N 1
ATOM 2651 C CA . ALA B 1 128 ? -8.492 12.422 16.562 1 98.44 128 ALA B CA 1
ATOM 2652 C C . ALA B 1 128 ? -8.469 11.344 15.484 1 98.44 128 ALA B C 1
ATOM 2654 O O . ALA B 1 128 ? -8.148 10.188 15.766 1 98.44 128 ALA B O 1
ATOM 2655 N N . TRP B 1 129 ? -8.875 11.766 14.281 1 98.56 129 TRP B N 1
ATOM 2656 C CA . TRP B 1 129 ? -8.781 10.875 13.125 1 98.56 129 TRP B CA 1
ATOM 2657 C C . TRP B 1 129 ? -7.352 10.367 12.945 1 98.56 129 TRP B C 1
ATOM 2659 O O . TRP B 1 129 ? -7.121 9.156 12.867 1 98.56 129 TRP B O 1
ATOM 2669 N N . TYR B 1 130 ? -6.414 11.289 12.914 1 98.69 130 TYR B N 1
ATOM 2670 C CA . TYR B 1 130 ? -5.012 10.945 12.719 1 98.69 130 TYR B CA 1
ATOM 2671 C C . TYR B 1 130 ? -4.523 9.992 13.805 1 98.69 130 TYR B C 1
ATOM 2673 O O . TYR B 1 130 ? -3.912 8.969 13.508 1 98.69 130 TYR B O 1
ATOM 2681 N N . ALA B 1 131 ? -4.816 10.312 15.031 1 98.62 131 ALA B N 1
ATOM 2682 C CA . ALA B 1 131 ? -4.367 9.531 16.172 1 98.62 131 ALA B CA 1
ATOM 2683 C C . ALA B 1 131 ? -4.969 8.125 16.156 1 98.62 131 ALA B C 1
ATOM 2685 O O . ALA B 1 131 ? -4.297 7.152 16.5 1 98.62 131 ALA B O 1
ATOM 2686 N N . HIS B 1 132 ? -6.191 8.055 15.789 1 98.69 132 HIS B N 1
ATOM 2687 C CA . HIS B 1 132 ? -6.891 6.773 15.758 1 98.69 132 HIS B CA 1
ATOM 2688 C C . HIS B 1 132 ? -6.223 5.805 14.789 1 98.69 132 HIS B C 1
ATOM 2690 O O . HIS B 1 132 ? -5.914 4.668 15.156 1 98.69 132 HIS B O 1
ATOM 2696 N N . TRP B 1 133 ? -6.035 6.266 13.594 1 98.62 133 TRP B N 1
ATOM 2697 C CA . TRP B 1 133 ? -5.488 5.379 12.57 1 98.62 133 TRP B CA 1
ATOM 2698 C C . TRP B 1 133 ? -4.004 5.121 12.812 1 98.62 133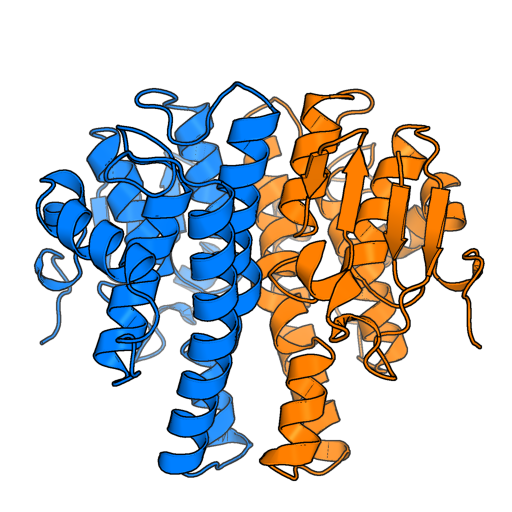 TRP B C 1
ATOM 2700 O O . TRP B 1 133 ? -3.502 4.035 12.508 1 98.62 133 TRP B O 1
ATOM 2710 N N . ALA B 1 134 ? -3.258 6.113 13.375 1 98.69 134 ALA B N 1
ATOM 2711 C CA . ALA B 1 134 ? -1.884 5.863 13.797 1 98.69 134 ALA B CA 1
ATOM 2712 C C . ALA B 1 134 ? -1.83 4.766 14.859 1 98.69 134 ALA B C 1
ATOM 2714 O O . ALA B 1 134 ? -1.004 3.852 14.773 1 98.69 134 ALA B O 1
ATOM 2715 N N . ALA B 1 135 ? -2.725 4.848 15.812 1 98.75 135 ALA B N 1
ATOM 2716 C CA . ALA B 1 135 ? -2.75 3.869 16.906 1 98.75 135 ALA B CA 1
ATOM 2717 C C . ALA B 1 135 ? -3.045 2.469 16.375 1 98.75 135 ALA B C 1
ATOM 2719 O O . ALA B 1 135 ? -2.398 1.497 16.766 1 98.75 135 ALA B O 1
ATOM 2720 N N . GLU B 1 136 ? -4.039 2.355 15.469 1 98.19 136 GLU B N 1
ATOM 2721 C CA . GLU B 1 136 ? -4.363 1.061 14.875 1 98.19 136 GLU B CA 1
ATOM 2722 C C . GLU B 1 136 ? -3.166 0.481 14.133 1 98.19 136 GLU B C 1
ATOM 2724 O O . GLU B 1 136 ? -2.854 -0.703 14.273 1 98.19 136 GLU B O 1
ATOM 2729 N N . GLY B 1 137 ? -2.547 1.316 13.328 1 98.56 137 GLY B N 1
ATOM 2730 C CA . GLY B 1 137 ? -1.409 0.879 12.539 1 98.56 137 GLY B CA 1
ATOM 2731 C C . GLY B 1 137 ? -0.208 0.492 13.375 1 98.56 137 GLY B C 1
ATOM 2732 O O . GLY B 1 137 ? 0.389 -0.565 13.164 1 98.56 137 GLY B O 1
ATOM 2733 N N . PHE B 1 138 ? 0.182 1.334 14.352 1 98.88 138 PHE B N 1
ATOM 2734 C CA . PHE B 1 138 ? 1.365 1.068 15.156 1 98.88 138 PHE B CA 1
ATOM 2735 C C . PHE B 1 138 ? 1.132 -0.119 16.078 1 98.88 138 PHE B C 1
ATOM 2737 O O . PHE B 1 138 ? 2.062 -0.867 16.391 1 98.88 138 PHE B O 1
ATOM 2744 N N . ALA B 1 139 ? -0.108 -0.327 16.531 1 98.69 139 ALA B N 1
ATOM 2745 C CA . ALA B 1 139 ? -0.405 -1.522 17.312 1 98.69 139 ALA B CA 1
ATOM 2746 C C . ALA B 1 139 ? -0.118 -2.789 16.516 1 98.69 139 ALA B C 1
ATOM 2748 O O . ALA B 1 139 ? 0.468 -3.742 17.031 1 98.69 139 ALA B O 1
ATOM 2749 N N . ALA B 1 140 ? -0.548 -2.785 15.281 1 98.62 140 ALA B N 1
ATOM 2750 C CA . ALA B 1 140 ? -0.281 -3.926 14.406 1 98.62 140 ALA B CA 1
ATOM 2751 C C . ALA B 1 140 ? 1.219 -4.117 14.195 1 98.62 140 ALA B C 1
ATOM 2753 O O . ALA B 1 140 ? 1.725 -5.238 14.273 1 98.62 140 ALA B O 1
ATOM 2754 N N . VAL B 1 141 ? 1.936 -3.049 13.938 1 98.88 141 VAL B N 1
ATOM 2755 C CA . VAL B 1 141 ? 3.375 -3.105 13.703 1 98.88 141 VAL B CA 1
ATOM 2756 C C . VAL B 1 141 ? 4.082 -3.625 14.953 1 98.88 141 VAL B C 1
ATOM 2758 O O . VAL B 1 141 ? 4.957 -4.488 14.859 1 98.88 141 VAL B O 1
ATOM 2761 N N . GLU B 1 142 ? 3.717 -3.1 16.109 1 98.81 142 GLU B N 1
ATOM 2762 C CA . GLU B 1 142 ? 4.305 -3.527 17.375 1 98.81 142 GLU B CA 1
ATOM 2763 C C . GLU B 1 142 ? 4.125 -5.027 17.578 1 98.81 142 GLU B C 1
ATOM 2765 O O . GLU B 1 142 ? 5.059 -5.719 18 1 98.81 142 GLU B O 1
ATOM 2770 N N . GLN B 1 143 ? 2.955 -5.516 17.312 1 98.44 143 GLN B N 1
ATOM 2771 C CA . GLN B 1 143 ? 2.67 -6.938 17.484 1 98.44 143 GLN B CA 1
ATOM 2772 C C . GLN B 1 143 ? 3.465 -7.781 16.5 1 98.44 143 GLN B C 1
ATOM 2774 O O . GLN B 1 143 ? 3.967 -8.852 16.844 1 98.44 143 GLN B O 1
ATOM 2779 N N . LEU B 1 144 ? 3.576 -7.32 15.258 1 98.56 144 LEU B N 1
ATOM 2780 C CA . LEU B 1 144 ? 4.371 -8.031 14.266 1 98.56 144 LEU B CA 1
ATOM 2781 C C . LEU B 1 144 ? 5.832 -8.133 14.703 1 98.56 144 LEU B C 1
ATOM 2783 O O . LEU B 1 144 ? 6.453 -9.188 14.578 1 98.56 144 LEU B O 1
ATOM 2787 N N . LEU B 1 145 ? 6.352 -7.055 15.203 1 98.56 145 LEU B N 1
ATOM 2788 C CA . LEU B 1 145 ? 7.738 -7.035 15.648 1 98.56 145 LEU B CA 1
ATOM 2789 C C . LEU B 1 145 ? 7.93 -7.926 16.875 1 98.56 145 LEU B C 1
ATOM 2791 O O . LEU B 1 145 ? 8.938 -8.633 16.984 1 98.56 145 LEU B O 1
ATOM 2795 N N . ALA B 1 146 ? 6.996 -7.887 17.797 1 97.44 146 ALA B N 1
ATOM 2796 C CA . ALA B 1 146 ? 7.078 -8.719 18.984 1 97.44 146 ALA B CA 1
ATOM 2797 C C . ALA B 1 146 ? 7.086 -10.203 18.625 1 97.44 146 ALA B C 1
ATOM 2799 O O . ALA B 1 146 ? 7.816 -10.992 19.234 1 97.44 146 ALA B O 1
ATOM 2800 N N . ARG B 1 147 ? 6.348 -10.57 17.609 1 96.69 147 ARG B N 1
ATOM 2801 C CA . ARG B 1 147 ? 6.152 -11.977 17.25 1 96.69 147 ARG B CA 1
ATOM 2802 C C . ARG B 1 147 ? 7.285 -12.469 16.344 1 96.69 147 ARG B C 1
ATOM 2804 O O . ARG B 1 147 ? 7.699 -13.625 16.453 1 96.69 147 ARG B O 1
ATOM 2811 N N . HIS B 1 148 ? 7.766 -11.523 15.531 1 96.56 148 HIS B N 1
ATOM 2812 C CA . HIS B 1 148 ? 8.578 -12.039 14.438 1 96.56 148 HIS B CA 1
ATOM 2813 C C . HIS B 1 148 ? 9.906 -11.289 14.336 1 96.56 148 HIS B C 1
ATOM 2815 O O . HIS B 1 148 ? 10.789 -11.68 13.562 1 96.56 148 HIS B O 1
ATOM 2821 N N . GLY B 1 149 ? 10.133 -10.211 14.992 1 95.19 149 GLY B N 1
ATOM 2822 C CA . GLY B 1 149 ? 11.242 -9.289 14.781 1 95.19 149 GLY B CA 1
ATOM 2823 C C . GLY B 1 149 ? 12.57 -9.844 15.258 1 95.19 149 GLY B C 1
ATOM 2824 O O . GLY B 1 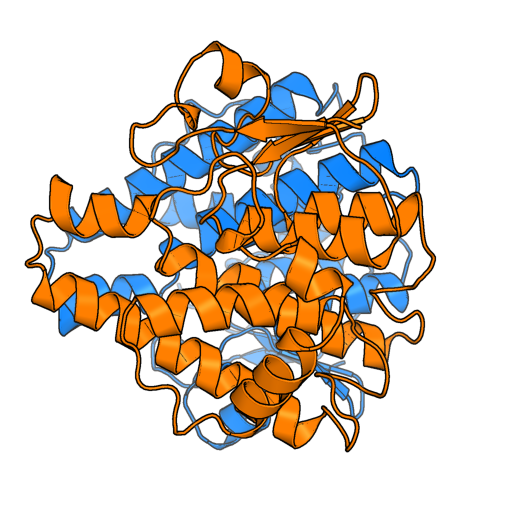149 ? 13.625 -9.414 14.789 1 95.19 149 GLY B O 1
ATOM 2825 N N . GLY B 1 150 ? 12.539 -10.688 16.188 1 92.69 150 GLY B N 1
ATOM 2826 C CA . GLY B 1 150 ? 13.766 -11.203 16.766 1 92.69 150 GLY B CA 1
ATOM 2827 C C . GLY B 1 150 ? 14.445 -10.219 17.703 1 92.69 150 GLY B C 1
ATOM 2828 O O . GLY B 1 150 ? 13.789 -9.336 18.266 1 92.69 150 GLY B O 1
ATOM 2829 N N . GLU B 1 151 ? 15.789 -10.344 17.906 1 91.38 151 GLU B N 1
ATOM 2830 C CA . GLU B 1 151 ? 16.469 -9.594 18.953 1 91.38 151 GLU B CA 1
ATOM 2831 C C . GLU B 1 151 ? 17.328 -8.477 18.359 1 91.38 151 GLU B C 1
ATOM 2833 O O . GLU B 1 151 ? 17.906 -7.68 19.109 1 91.38 151 GLU B O 1
ATOM 2838 N N . GLY B 1 152 ? 17.469 -8.383 17.156 1 95.56 152 GLY B N 1
ATOM 2839 C CA . GLY B 1 152 ? 18.297 -7.371 16.531 1 95.56 152 GLY B CA 1
ATOM 2840 C C . GLY B 1 152 ? 17.75 -5.965 16.688 1 95.56 152 GLY B C 1
ATOM 2841 O O . GLY B 1 152 ? 16.578 -5.793 17.062 1 95.56 152 GLY B O 1
ATOM 2842 N N . PRO B 1 153 ? 18.547 -4.961 16.375 1 98.25 153 PRO B N 1
ATOM 2843 C CA . PRO B 1 153 ? 18.172 -3.568 16.609 1 98.25 153 PRO B CA 1
ATOM 2844 C C . PRO B 1 153 ? 17.234 -3.02 15.531 1 98.25 153 PRO B C 1
ATOM 2846 O O . PRO B 1 153 ? 16.656 -1.94 15.695 1 98.25 153 PRO B O 1
ATOM 2849 N N . TRP B 1 154 ? 17.156 -3.682 14.453 1 98.81 154 TRP B N 1
ATOM 2850 C CA . TRP B 1 154 ? 16.281 -3.271 13.367 1 98.81 154 TRP B CA 1
ATOM 2851 C C . TRP B 1 154 ? 14.961 -4.047 13.406 1 98.81 154 TRP B C 1
ATOM 2853 O O . TRP B 1 154 ? 14.75 -4.875 14.297 1 98.81 154 TRP B O 1
ATOM 2863 N N . CYS B 1 155 ? 14.008 -3.715 12.523 1 98.88 155 CYS B N 1
ATOM 2864 C CA . CYS B 1 155 ? 12.734 -4.434 12.523 1 98.88 155 CYS B CA 1
ATOM 2865 C C . CYS B 1 155 ? 12.961 -5.941 12.492 1 98.88 155 CYS B C 1
ATOM 2867 O O . CYS B 1 155 ? 12.367 -6.676 13.281 1 98.88 155 CYS B O 1
ATOM 2869 N N . PHE B 1 156 ? 13.789 -6.305 11.5 1 98.19 156 PHE B N 1
ATOM 2870 C CA . PHE B 1 156 ? 14.109 -7.723 11.367 1 98.19 156 PHE B CA 1
ATOM 2871 C C . PHE B 1 156 ? 15.617 -7.926 11.273 1 98.19 156 PHE B C 1
ATOM 2873 O O . PHE B 1 156 ? 16.219 -7.754 10.211 1 98.19 156 PHE B O 1
ATOM 2880 N N . GLY B 1 157 ? 16.344 -8.203 12.312 1 95.38 157 GLY B N 1
ATOM 2881 C CA . GLY B 1 157 ? 17.734 -8.633 12.273 1 95.38 157 GLY B CA 1
ATOM 2882 C C . GLY B 1 157 ? 18.703 -7.5 12.523 1 95.38 157 GLY B C 1
ATOM 2883 O O . GLY B 1 157 ? 18.406 -6.578 13.289 1 95.38 157 GLY B O 1
ATOM 2884 N N . ASP B 1 158 ? 19.875 -7.629 11.867 1 96.88 158 ASP B N 1
ATOM 2885 C CA . ASP B 1 158 ? 21.016 -6.797 12.25 1 96.88 158 ASP B CA 1
ATOM 2886 C C . ASP B 1 158 ? 21.281 -5.719 11.195 1 96.88 158 ASP B C 1
ATOM 2888 O O . ASP B 1 158 ? 22.188 -4.898 11.352 1 96.88 158 ASP B O 1
ATOM 2892 N N . ALA B 1 159 ? 20.5 -5.703 10.195 1 97.69 159 ALA B N 1
ATOM 2893 C CA . ALA B 1 159 ? 20.609 -4.695 9.141 1 97.69 159 ALA B CA 1
ATOM 2894 C C . ALA B 1 159 ? 19.234 -4.137 8.773 1 97.69 159 ALA B C 1
ATOM 2896 O O . ALA B 1 159 ? 18.219 -4.816 8.93 1 97.69 159 ALA B O 1
ATOM 2897 N N . PRO B 1 160 ? 19.219 -2.885 8.266 1 98.62 160 PRO B N 1
ATOM 2898 C CA . PRO B 1 160 ? 17.922 -2.324 7.883 1 98.62 160 PRO B CA 1
ATOM 2899 C C . PRO B 1 160 ? 17.297 -3.055 6.699 1 98.62 160 PRO B C 1
ATOM 2901 O O . PRO B 1 160 ? 18 -3.467 5.777 1 98.62 160 PRO B O 1
ATOM 2904 N N . THR B 1 161 ? 16.031 -3.207 6.723 1 98.81 161 THR B N 1
ATOM 2905 C CA . THR B 1 161 ? 15.242 -3.732 5.609 1 98.81 161 THR B CA 1
ATOM 2906 C C . THR B 1 161 ? 14.211 -2.705 5.141 1 98.81 161 THR B C 1
ATOM 2908 O O . THR B 1 161 ? 14.156 -1.593 5.668 1 98.81 161 THR B O 1
ATOM 2911 N N . LEU B 1 162 ? 13.406 -3.057 4.168 1 98.94 162 LEU B N 1
ATOM 2912 C CA . LEU B 1 162 ? 12.32 -2.223 3.67 1 98.94 162 LEU B CA 1
ATOM 2913 C C . LEU B 1 162 ? 11.352 -1.864 4.789 1 98.94 162 LEU B C 1
ATOM 2915 O O . LEU B 1 162 ? 10.75 -0.787 4.777 1 98.94 162 LEU B O 1
ATOM 2919 N N . ALA B 1 163 ? 11.203 -2.764 5.762 1 98.94 163 ALA B N 1
ATOM 2920 C CA . ALA B 1 163 ? 10.344 -2.479 6.906 1 98.94 163 ALA B CA 1
ATOM 2921 C C . ALA B 1 163 ? 10.82 -1.233 7.652 1 98.94 163 ALA B C 1
ATOM 2923 O O . ALA B 1 163 ? 10.008 -0.376 8.016 1 98.94 163 ALA B O 1
ATOM 2924 N N . ASP B 1 164 ? 12.109 -1.095 7.84 1 98.94 164 ASP B N 1
ATOM 2925 C CA . ASP B 1 164 ? 12.672 0.068 8.516 1 98.94 164 ASP B CA 1
ATOM 2926 C C . ASP B 1 164 ? 12.531 1.326 7.664 1 98.94 164 ASP B C 1
ATOM 2928 O O . ASP B 1 164 ? 12.211 2.398 8.18 1 98.94 164 ASP B O 1
ATOM 2932 N N . VAL B 1 165 ? 12.727 1.124 6.383 1 98.94 165 VAL B N 1
ATOM 2933 C CA . VAL B 1 165 ? 12.625 2.205 5.406 1 98.94 165 VAL B CA 1
ATOM 2934 C C . VAL B 1 165 ? 11.227 2.812 5.461 1 98.94 165 VAL B C 1
ATOM 2936 O O . VAL B 1 165 ? 11.062 4.023 5.289 1 98.94 165 VAL B O 1
ATOM 2939 N N . CYS B 1 166 ? 10.211 2.018 5.703 1 98.94 166 CYS B N 1
ATOM 2940 C CA . CYS B 1 166 ? 8.836 2.49 5.785 1 98.94 166 CYS B CA 1
ATOM 2941 C C . CYS B 1 166 ? 8.508 2.965 7.195 1 98.94 166 CYS B C 1
ATOM 2943 O O . CYS B 1 166 ? 7.766 3.936 7.367 1 98.94 166 CYS B O 1
ATOM 2945 N N . LEU B 1 167 ? 9.078 2.346 8.203 1 98.94 167 LEU B N 1
ATOM 2946 C CA . LEU B 1 167 ? 8.695 2.596 9.594 1 98.94 167 LEU B CA 1
ATOM 2947 C C . LEU B 1 167 ? 9.211 3.955 10.055 1 98.94 167 LEU B C 1
ATOM 2949 O O . LEU B 1 167 ? 8.461 4.73 10.656 1 98.94 167 LEU B O 1
ATOM 2953 N N . VAL B 1 168 ? 10.414 4.297 9.789 1 98.94 168 VAL B N 1
ATOM 2954 C CA . VAL B 1 168 ? 11.086 5.457 10.367 1 98.94 168 VAL B CA 1
ATOM 2955 C C . VAL B 1 168 ? 10.359 6.734 9.953 1 98.94 168 VAL B C 1
ATOM 2957 O O . VAL B 1 168 ? 10 7.551 10.805 1 98.94 168 VAL B O 1
ATOM 2960 N N . PRO B 1 169 ? 10.07 6.926 8.648 1 98.88 169 PRO B N 1
ATOM 2961 C CA . PRO B 1 169 ? 9.312 8.125 8.281 1 98.88 169 PRO B CA 1
ATOM 2962 C C . PRO B 1 169 ? 7.926 8.172 8.914 1 98.88 169 PRO B C 1
ATOM 2964 O O . PRO B 1 169 ? 7.426 9.25 9.234 1 98.88 169 PRO B O 1
ATOM 2967 N N . GLN B 1 170 ? 7.285 7 9.039 1 98.94 170 GLN B N 1
ATOM 2968 C CA . GLN B 1 170 ? 5.938 6.961 9.594 1 98.94 170 GLN B CA 1
ATOM 2969 C C . GLN B 1 170 ? 5.941 7.379 11.062 1 98.94 170 GLN B C 1
ATOM 2971 O O . GLN B 1 170 ? 5.031 8.078 11.516 1 98.94 170 GLN B O 1
ATOM 2976 N N . VAL B 1 171 ? 6.926 6.895 11.82 1 98.94 171 VAL B N 1
ATOM 2977 C CA . VAL B 1 171 ? 7.074 7.301 13.219 1 98.94 171 VAL B CA 1
ATOM 2978 C C . VAL B 1 171 ? 7.309 8.805 13.297 1 98.94 171 VAL B C 1
ATOM 2980 O O . VAL B 1 171 ? 6.691 9.5 14.109 1 98.94 171 VAL B O 1
ATOM 2983 N N . ALA B 1 172 ? 8.188 9.344 12.453 1 98.5 172 ALA B N 1
ATOM 2984 C CA . ALA B 1 172 ? 8.453 10.773 12.43 1 98.5 172 ALA B CA 1
ATOM 2985 C C . ALA B 1 172 ? 7.172 11.57 12.219 1 98.5 172 ALA B C 1
ATOM 2987 O O . ALA B 1 172 ? 6.938 12.578 12.898 1 98.5 172 ALA B O 1
ATOM 2988 N N . ASN B 1 173 ? 6.328 11.125 11.297 1 98.25 173 ASN B N 1
ATOM 2989 C CA . ASN B 1 173 ? 5.051 11.781 11.031 1 98.25 173 ASN B CA 1
ATOM 2990 C C . ASN B 1 173 ? 4.141 11.758 12.258 1 98.25 173 ASN B C 1
ATOM 2992 O O . ASN B 1 173 ? 3.516 12.766 12.586 1 98.25 173 ASN B O 1
ATOM 2996 N N . ALA B 1 174 ? 4.047 10.609 12.859 1 98.69 174 ALA B N 1
ATOM 2997 C CA . ALA B 1 174 ? 3.16 10.453 14.016 1 98.69 174 ALA B CA 1
ATOM 2998 C C . ALA B 1 174 ? 3.615 11.328 15.18 1 98.69 174 ALA B C 1
ATOM 3000 O O . ALA B 1 174 ? 2.791 11.922 15.875 1 98.69 174 ALA B O 1
ATOM 3001 N N . LEU B 1 175 ? 4.918 11.375 15.383 1 98.19 175 LEU B N 1
ATOM 3002 C CA . LEU B 1 175 ? 5.461 12.234 16.438 1 98.19 175 LEU B CA 1
ATOM 3003 C C . LEU B 1 175 ? 5.152 13.703 16.141 1 98.19 175 LEU B C 1
ATOM 3005 O O . LEU B 1 175 ? 4.73 14.438 17.047 1 98.19 175 LEU B O 1
ATOM 3009 N N . ARG B 1 176 ? 5.363 14.102 14.953 1 96.19 176 ARG B N 1
ATOM 3010 C CA . ARG B 1 176 ? 5.074 15.477 14.562 1 96.19 176 ARG B CA 1
ATOM 3011 C C . ARG B 1 176 ? 3.598 15.805 14.758 1 96.19 176 ARG B C 1
ATOM 3013 O O . ARG B 1 176 ? 3.252 16.922 15.141 1 96.19 176 ARG B O 1
ATOM 3020 N N . ALA B 1 177 ? 2.736 14.844 14.555 1 97.5 177 ALA B N 1
ATOM 3021 C CA . ALA B 1 177 ? 1.293 15.023 14.68 1 97.5 177 ALA B CA 1
ATOM 3022 C C . ALA B 1 177 ? 0.856 14.961 16.141 1 97.5 177 ALA B C 1
ATOM 3024 O O . ALA B 1 177 ? -0.326 15.133 16.453 1 97.5 177 ALA B O 1
ATOM 3025 N N . GLY B 1 178 ? 1.818 14.625 17 1 97.88 178 GLY B N 1
ATOM 3026 C CA . GLY B 1 178 ? 1.513 14.648 18.422 1 97.88 178 GLY B CA 1
ATOM 3027 C C . GLY B 1 178 ? 0.898 13.359 18.922 1 97.88 178 GLY B C 1
ATOM 3028 O O . GLY B 1 178 ? 0.261 13.336 19.984 1 97.88 178 GLY B O 1
ATOM 3029 N N . CYS B 1 179 ? 1.06 12.305 18.188 1 98.5 179 CYS B N 1
ATOM 3030 C CA . CYS B 1 179 ? 0.514 11.023 18.609 1 98.5 179 CYS B CA 1
ATOM 3031 C C . CYS B 1 179 ? 1.28 10.469 19.797 1 98.5 179 CYS B C 1
ATOM 3033 O O . CYS B 1 179 ? 2.49 10.672 19.922 1 98.5 179 CYS B O 1
ATOM 3035 N N . ASP B 1 180 ? 0.576 9.789 20.688 1 98.38 180 ASP B N 1
ATOM 3036 C CA . ASP B 1 180 ? 1.218 9.055 21.781 1 98.38 180 ASP B CA 1
ATOM 3037 C C . ASP B 1 180 ? 1.774 7.719 21.281 1 98.38 180 ASP B C 1
ATOM 3039 O O . ASP B 1 180 ? 1.014 6.793 21 1 98.38 180 ASP B O 1
ATOM 3043 N N . LEU B 1 181 ? 3.061 7.637 21.25 1 98.69 181 LEU B N 1
ATOM 3044 C CA . LEU B 1 181 ? 3.672 6.418 20.734 1 98.69 181 LEU B CA 1
ATOM 3045 C C . LEU B 1 181 ? 4.277 5.594 21.875 1 98.69 181 LEU B C 1
ATOM 3047 O O . LEU B 1 181 ? 4.891 4.551 21.625 1 98.69 181 LEU B O 1
ATOM 3051 N N . ALA B 1 182 ? 4.055 5.957 23.094 1 98.56 182 ALA B N 1
ATOM 3052 C CA . ALA B 1 182 ? 4.668 5.348 24.266 1 98.56 182 ALA B CA 1
ATOM 3053 C C . ALA B 1 182 ? 4.359 3.854 24.328 1 98.56 182 ALA B C 1
ATOM 3055 O O . ALA B 1 182 ? 5.211 3.055 24.734 1 98.56 182 ALA B O 1
ATOM 3056 N N . PRO B 1 183 ? 3.166 3.379 23.938 1 98.62 183 PRO B N 1
ATOM 3057 C CA . PRO B 1 183 ? 2.854 1.952 24.047 1 98.62 183 PRO B CA 1
ATOM 3058 C C . PRO B 1 183 ? 3.646 1.091 23.062 1 98.62 183 PRO B C 1
ATOM 3060 O O . PRO B 1 183 ? 3.658 -0.137 23.188 1 98.62 183 PRO B O 1
ATOM 3063 N N . TYR B 1 184 ? 4.258 1.679 22.156 1 98.81 184 TYR B N 1
ATOM 3064 C CA . TYR B 1 184 ? 4.922 0.94 21.094 1 98.81 184 TYR B CA 1
ATOM 3065 C C . TYR B 1 184 ? 6.434 0.965 21.266 1 98.81 184 TYR B C 1
ATOM 3067 O O . TYR B 1 184 ? 7.148 1.584 20.469 1 98.81 184 TYR B O 1
ATOM 3075 N N . THR B 1 185 ? 6.879 0.17 22.203 1 98.5 185 THR B N 1
ATOM 3076 C CA . THR B 1 185 ? 8.25 0.254 22.703 1 98.5 185 THR B CA 1
ATOM 3077 C C . THR B 1 185 ? 9.234 -0.271 21.656 1 98.5 185 THR B C 1
ATOM 3079 O O . THR B 1 185 ? 10.312 0.296 21.469 1 98.5 185 THR B O 1
ATOM 3082 N N . ARG B 1 186 ? 8.883 -1.372 21.016 1 98.69 186 ARG B N 1
ATOM 3083 C CA . ARG B 1 186 ? 9.781 -1.918 20 1 98.69 186 ARG B CA 1
ATOM 3084 C C . ARG B 1 186 ? 9.875 -0.99 18.781 1 98.69 186 ARG B C 1
ATOM 3086 O O . ARG B 1 186 ? 10.953 -0.806 18.219 1 98.69 186 ARG B O 1
ATOM 3093 N N . VAL B 1 187 ? 8.781 -0.45 18.391 1 98.88 187 VAL B N 1
ATOM 3094 C CA . VAL B 1 187 ? 8.742 0.521 17.312 1 98.88 187 VAL B CA 1
ATOM 3095 C C . VAL B 1 187 ? 9.68 1.684 17.609 1 98.88 187 VAL B C 1
ATOM 3097 O O . VAL B 1 187 ? 10.5 2.062 16.766 1 98.88 187 VAL B O 1
ATOM 3100 N N . LEU B 1 188 ? 9.586 2.215 18.781 1 98.81 188 LEU B N 1
ATOM 3101 C CA . LEU B 1 188 ? 10.383 3.373 19.172 1 98.81 188 LEU B CA 1
ATOM 3102 C C . LEU B 1 188 ? 11.859 3.008 19.266 1 98.81 188 LEU B C 1
ATOM 3104 O O . LEU B 1 188 ? 12.734 3.826 18.969 1 98.81 188 LEU B O 1
ATOM 3108 N N . ALA B 1 189 ? 12.141 1.796 19.719 1 98.69 189 ALA B N 1
ATOM 3109 C CA . ALA B 1 189 ? 13.523 1.346 19.812 1 98.69 189 ALA B CA 1
ATOM 3110 C C . ALA B 1 189 ? 14.164 1.282 18.422 1 98.69 189 ALA B C 1
ATOM 3112 O O . ALA B 1 189 ? 15.312 1.701 18.25 1 98.69 189 ALA B O 1
ATOM 3113 N N . VAL B 1 190 ? 13.445 0.726 17.5 1 98.88 190 VAL B N 1
ATOM 3114 C CA . VAL B 1 190 ? 13.945 0.653 16.125 1 98.88 190 VAL B CA 1
ATOM 3115 C C . VAL B 1 190 ? 14.172 2.062 15.578 1 98.88 190 VAL B C 1
ATOM 3117 O O . VAL B 1 190 ? 15.203 2.338 14.969 1 98.88 190 VAL B O 1
ATOM 3120 N N . HIS B 1 191 ? 13.203 2.91 15.781 1 98.88 191 HIS B N 1
ATOM 3121 C CA . HIS B 1 191 ? 13.305 4.289 15.312 1 98.88 191 HIS B CA 1
ATOM 3122 C C . HIS B 1 191 ? 14.531 4.98 15.906 1 98.88 191 HIS B C 1
ATOM 3124 O O . HIS B 1 191 ? 15.281 5.641 15.188 1 98.88 191 HIS B O 1
ATOM 3130 N N . ALA B 1 192 ? 14.719 4.879 17.203 1 98.62 192 ALA B N 1
ATOM 3131 C CA . ALA B 1 192 ? 15.852 5.492 17.891 1 98.62 192 ALA B CA 1
ATOM 3132 C C . ALA B 1 192 ? 17.172 4.973 17.328 1 98.62 192 ALA B C 1
ATOM 3134 O O . ALA B 1 192 ? 18.125 5.738 17.172 1 98.62 192 ALA B O 1
ATOM 3135 N N . HIS B 1 193 ? 17.219 3.717 17.109 1 98.81 193 HIS B N 1
ATOM 3136 C CA . HIS B 1 193 ? 18.422 3.127 16.516 1 98.81 193 HIS B CA 1
ATOM 3137 C C . HIS B 1 193 ? 18.688 3.688 15.125 1 98.81 193 HIS B C 1
ATOM 3139 O O . HIS B 1 193 ? 19.828 4.07 14.812 1 98.81 193 HIS B O 1
ATOM 3145 N N . ALA B 1 194 ? 17.688 3.711 14.297 1 98.81 194 ALA B N 1
ATOM 3146 C CA . ALA B 1 194 ? 17.797 4.176 12.922 1 98.81 194 ALA B CA 1
ATOM 3147 C C . ALA B 1 194 ? 18.266 5.629 12.867 1 98.81 194 ALA B C 1
ATOM 3149 O O . ALA B 1 194 ? 19.016 6.016 11.961 1 98.81 194 ALA B O 1
ATOM 3150 N N . GLU B 1 195 ? 17.891 6.422 13.781 1 97.69 195 GLU B N 1
ATOM 3151 C CA . GLU B 1 195 ? 18.203 7.848 13.812 1 97.69 195 GLU B CA 1
ATOM 3152 C C . GLU B 1 195 ? 19.703 8.078 13.984 1 97.69 195 GLU B C 1
ATOM 3154 O O . GLU B 1 195 ? 20.188 9.195 13.797 1 97.69 195 GLU B O 1
ATOM 3159 N N . GLN B 1 196 ? 20.359 7.027 14.359 1 98.38 196 GLN B N 1
ATOM 3160 C CA . GLN B 1 196 ? 21.797 7.148 14.547 1 98.38 196 GLN B CA 1
ATOM 3161 C C . GLN B 1 196 ? 22.562 6.715 13.297 1 98.38 196 GLN B C 1
ATOM 3163 O O . GLN B 1 196 ? 23.766 6.93 13.188 1 98.38 196 GLN B O 1
ATOM 3168 N N . HIS B 1 197 ? 21.953 6.129 12.43 1 98.69 197 HIS B N 1
ATOM 3169 C CA . HIS B 1 197 ? 22.578 5.598 11.227 1 98.69 197 HIS B CA 1
ATOM 3170 C C . HIS B 1 197 ? 22.812 6.695 10.188 1 98.69 197 HIS B C 1
ATOM 3172 O O . HIS B 1 197 ? 21.891 7.461 9.883 1 98.69 197 HIS B O 1
ATOM 3178 N N . PRO B 1 198 ? 23.922 6.793 9.547 1 98.69 198 PRO B N 1
ATOM 3179 C CA . PRO B 1 198 ? 24.25 7.891 8.633 1 98.69 198 PRO B CA 1
ATOM 3180 C C . PRO B 1 198 ? 23.266 8.016 7.484 1 98.69 198 PRO B C 1
ATOM 3182 O O . PRO B 1 198 ? 22.891 9.133 7.105 1 98.69 198 PRO B O 1
ATOM 3185 N N . ALA B 1 199 ? 22.812 6.969 6.945 1 98.81 199 ALA B N 1
ATOM 3186 C CA . ALA B 1 199 ? 21.891 7.012 5.82 1 98.81 199 ALA B CA 1
ATOM 3187 C C . ALA B 1 199 ? 20.547 7.621 6.238 1 98.81 199 ALA B C 1
ATOM 3189 O O . ALA B 1 199 ? 19.938 8.375 5.477 1 98.81 199 ALA B O 1
ATOM 3190 N N . PHE B 1 200 ? 20.078 7.223 7.41 1 98.88 200 PHE B N 1
ATOM 3191 C CA . PHE B 1 200 ? 18.812 7.766 7.914 1 98.88 200 PHE B CA 1
ATOM 3192 C C . PHE B 1 200 ? 18.969 9.234 8.297 1 98.88 200 PHE B C 1
ATOM 3194 O O . PHE B 1 200 ? 18.062 10.039 8.078 1 98.88 200 PHE B O 1
ATOM 3201 N N . ILE B 1 201 ? 20.078 9.625 8.797 1 98.81 201 ILE B N 1
ATOM 3202 C CA . ILE B 1 201 ? 20.375 11.016 9.109 1 98.81 201 ILE B CA 1
ATOM 3203 C C . ILE B 1 201 ? 20.375 11.852 7.832 1 98.81 201 ILE B C 1
ATOM 3205 O O . ILE B 1 201 ? 19.766 12.922 7.785 1 98.81 201 ILE B O 1
ATOM 3209 N N . ALA B 1 202 ? 20.953 11.336 6.836 1 98.62 202 ALA B N 1
ATOM 3210 C CA . ALA B 1 202 ? 21.047 12.055 5.57 1 98.62 202 ALA B CA 1
ATOM 3211 C C . ALA B 1 202 ? 19.672 12.234 4.934 1 98.62 202 ALA B C 1
ATOM 3213 O O . ALA B 1 202 ? 19.438 13.219 4.223 1 98.62 202 ALA B O 1
ATOM 3214 N N . ALA B 1 203 ? 18.797 11.336 5.207 1 98.75 203 ALA B N 1
ATOM 3215 C CA . ALA B 1 203 ? 17.5 11.281 4.516 1 98.75 203 ALA B CA 1
ATOM 3216 C C . ALA B 1 203 ? 16.453 12.086 5.266 1 98.75 203 ALA B C 1
ATOM 3218 O O . ALA B 1 203 ? 15.375 12.375 4.727 1 98.75 203 ALA B O 1
ATOM 3219 N N . ARG B 1 204 ? 16.703 12.43 6.527 1 98.56 204 ARG B N 1
ATOM 3220 C CA . ARG B 1 204 ? 15.656 13.016 7.363 1 98.56 204 ARG B CA 1
ATOM 3221 C C . ARG B 1 204 ? 15.258 14.398 6.855 1 98.56 204 ARG B C 1
ATOM 3223 O O . ARG B 1 204 ? 16.031 15.047 6.141 1 98.56 204 ARG B O 1
ATOM 3230 N N . PRO B 1 205 ? 14.047 14.867 7.145 1 98.25 205 PRO B N 1
ATOM 3231 C CA . PRO B 1 205 ? 13.523 16.141 6.625 1 98.25 205 PRO B CA 1
ATOM 3232 C C . PRO B 1 205 ? 14.469 17.312 6.863 1 98.25 205 PRO B C 1
ATOM 3234 O O . PRO B 1 205 ? 14.703 18.109 5.953 1 98.25 205 PRO B O 1
ATOM 3237 N N . GLN B 1 206 ? 15.125 17.391 7.949 1 97.75 206 GLN B N 1
ATOM 3238 C CA . GLN B 1 206 ? 15.953 18.531 8.344 1 97.75 206 GLN B CA 1
ATOM 3239 C C . GLN B 1 206 ? 17.219 18.609 7.492 1 97.75 206 GLN B C 1
ATOM 3241 O O . GLN B 1 206 ? 17.875 19.656 7.445 1 97.75 206 GLN B O 1
ATOM 3246 N N . ALA B 1 207 ? 17.562 17.547 6.863 1 98.31 207 ALA B N 1
ATOM 3247 C CA . ALA B 1 207 ? 18.812 17.484 6.102 1 98.31 207 ALA B CA 1
ATOM 3248 C C . ALA B 1 207 ? 18.562 17.781 4.625 1 98.31 207 ALA B C 1
ATOM 3250 O O . ALA B 1 207 ? 19.484 17.75 3.814 1 98.31 207 ALA B O 1
ATOM 3251 N N . GLN B 1 208 ? 17.297 18.062 4.188 1 98.62 208 GLN B N 1
ATOM 3252 C CA . GLN B 1 208 ? 16.969 18.203 2.777 1 98.62 208 GLN B CA 1
ATOM 3253 C C . GLN B 1 208 ? 17.047 19.672 2.338 1 98.62 208 GLN B C 1
ATOM 3255 O O . GLN B 1 208 ? 16.844 20.578 3.143 1 98.62 208 GLN B O 1
ATOM 3260 N N . PRO B 1 209 ? 17.312 19.922 1.073 1 98.12 209 PRO B N 1
ATOM 3261 C CA . PRO B 1 209 ? 17.531 21.281 0.588 1 98.12 209 PRO B CA 1
ATOM 3262 C C . PRO B 1 209 ? 16.281 22.141 0.644 1 98.12 209 PRO B C 1
ATOM 3264 O O . PRO B 1 209 ? 16.359 23.375 0.67 1 98.12 209 PRO B O 1
ATOM 3267 N N . ASP B 1 210 ? 15.094 21.5 0.653 1 98.25 210 ASP B N 1
ATOM 3268 C CA . ASP B 1 210 ? 13.852 22.25 0.653 1 98.25 210 ASP B CA 1
ATOM 3269 C C . ASP B 1 210 ? 13.219 22.281 2.045 1 98.25 210 ASP B C 1
ATOM 3271 O O . ASP B 1 210 ? 12.031 22.562 2.189 1 98.25 210 ASP B O 1
ATOM 3275 N N . TYR B 1 211 ? 14.102 22.016 3.064 1 97.44 211 TYR B N 1
ATOM 3276 C CA . TYR B 1 211 ? 13.578 21.984 4.426 1 97.44 211 TYR B CA 1
ATOM 3277 C C . TYR B 1 211 ? 12.977 23.328 4.809 1 97.44 211 TYR B C 1
ATOM 3279 O O . TYR B 1 211 ? 13.578 24.375 4.562 1 97.44 211 TYR B O 1
ATOM 3287 N N . GLN B 1 212 ? 11.758 23.266 5.25 1 91.38 212 GLN B N 1
ATOM 3288 C CA . GLN B 1 212 ? 11.078 24.438 5.801 1 91.38 212 GLN B CA 1
ATOM 3289 C C . GLN B 1 212 ? 10.766 24.25 7.281 1 91.38 212 GLN B C 1
ATOM 3291 O O . GLN B 1 212 ? 9.922 23.422 7.645 1 91.38 212 GLN B O 1
ATOM 3296 N N . PRO B 1 213 ? 11.375 24.969 8.133 1 82 213 PRO B N 1
ATOM 3297 C CA . PRO B 1 213 ? 11.172 24.812 9.57 1 82 213 PRO B CA 1
ATOM 3298 C C . PRO B 1 213 ? 9.727 25.078 9.992 1 82 213 PRO B C 1
ATOM 3300 O O . PRO B 1 213 ? 9.023 25.844 9.336 1 82 213 PRO B O 1
#

InterPro domains:
  IPR004045 Glutathione S-transferase, N-terminal [PF13417] (3-79)
  IPR004045 Glutathione S-transferase, N-terminal [PS50404] (1-80)
  IPR005955 Glutathione S-transferases, class Zeta [TIGR01262] (2-211)
  IPR010987 Glutathione S-transferase, C-terminal-like [PS50405] (85-213)
  IPR034330 Glutathione S-transferases, class Zeta , C-terminal [cd03191] (86-208)
  IPR034333 Glutathione S-transferases, class Zeta , N-terminal [cd03042] (1-73)
  IPR036249 Thioredoxin-like superfamily [SSF52833] (1-83)
  IPR036282 Glutathione S-transferase, C-terminal domain superfamily [SSF47616] (80-211)
  IPR040079 Glutathione transferase family [SFLDS00019] (1-195)

Sequence (426 aa):
MQLYSFFNSSTSYRVRIALALKGLPADYHGVNIRVGEHRAADYAELNAARVVPTLVDGDFALGQSMAILDYLEQRHPEPRLVPLEPRLRARVLELANVIACDMHPVNNLRILKYLQGPLALSAAQKDAWYAHWAAEGFAAVEQLLARHGGEGPWCFGDAPTLADVCLVPQVANALRAGCDLAPYTRVLAVHAHAEQHPAFIAARPQAQPDYQPMQLYSFFNSSTSYRVRIALALKGLPADYHGVNIRVGEHRAADYAELNAARVVPTLVDGDFALGQSMAILDYLEQRHPEPRLVPLEPRLRARVLELANVIACDMHPVNNLRILKYLQGPLALSAAQKDAWYAHWAAEGFAAVEQLLARHGGEGPWCFGDAPTLADVCLVPQVANALRAGCDLAPYTRVLAVHAHAEQHPAFIAARPQAQPDYQP

Nearest PDB structures (foldseek):
  2jl4-assembly1_B  TM=9.833E-01  e=1.113E-20  Ralstonia sp. U2
  4pxo-assembly1_B  TM=9.608E-01  e=6.894E-17  Methylorubrum extorquens AM1
  3niv-assembly1_B  TM=9.627E-01  e=6.246E-17  Legionella pneumophila subsp. pneumophila str. Philadelphia 1
  3niv-assembly2_D  TM=9.487E-01  e=6.246E-17  Legionella pneumophila subsp. pneumophila str. Philadelphia 1
  3niv-assembly2_C  TM=9.629E-01  e=1.595E-16  Legionella pneumophila subsp. pneumophila str. Philadelphia 1

Radius of gyration: 20.03 Å; Cα contacts (8 Å, |Δi|>4): 706; chains: 2; bounding box: 51×50×51 Å

Secondary structure (DSSP, 8-state):
-EEEE-TT-HHHHHHHHHHHHHT---EEEE--TTTTGGGSHHHHHH-TT--S-EEEETTEEE-SHHHHHHHHHHH--SS-SS-SSHHHHHHHHHHHHIIIIIIGGGGSHHHHHHHHTTT---HHHHHHHHHHHHHHHHHHHHHHHHHH--SSSBTTBSS--HHHHHHHHHHHHHHHTT---TT-HHHHHHHHHHTTSHHHHHHSGGGSTT---/-EEEE-TT-HHHHHHHHHHHHHT---EEEE--TTTTGGGSHHHHHH-TT--S-EEEETTEEE-SHHHHHHHHHHH--SS-SS-SSHHHHHHHHHHHHIIIIIIGGGGSHHHHHHHHTTT---HHHHHHHHHHHHHHHHHHHHHHHHHH--SSSSSSSSS--HHHHHHHHHHHHHHHTT---TT-HHHHHHHHHHTTSHHHHHHSGGGSTT---

pLDDT: mean 97.96, std 1.65, range [81.88, 98.94]

Foldseek 3Di:
DAKEDALLDLLSLLQLLLCLQLVHDHHYHYQDPVVPSLVDPVNCVLPVVSDDIWDDDPPDIDDDSVVSSVVCCVVRVPPPQADPPVVSNVLLVVLLCLQRPQQDPCLDPVNLCCCCPVVVDDPVVSLVSNQVSLVVSLVVLLVSQVVAQPDEQASHHPDHHSSLSRLLSSVVVCVVSVHDCPVRVSSVSSNVVLCPDPSSVCSHSVNDPNRDD/DAKEDALLDLLSLLQLLLCLQLVHDHHYHYQPPVVPSLVDPVNCVLPVVSDDIWDDDPPDIDDDSVVSSVVCCVVRVPPPQADPPVVSNVLLVVLLCLQRPQQDPCLDPVNLCCCCPVVVDDPVVSLVSNQVSLVVSLVVLLVSQVVAQPDEQASHHPDHHSSLSRLLSSVVVCVVSVHDCPVRVSSVSSNVVLCPDPSSVCSHSVNDPNRDD

Solvent-accessible surface area (backbone atoms only — not comparable to full-atom values): 21966 Å² total; per-residue (Å²): 80,35,33,37,26,31,44,83,34,45,45,21,28,25,50,39,26,51,31,42,65,48,68,52,77,57,49,78,40,75,39,55,61,92,81,44,49,34,67,35,70,74,44,30,73,62,24,61,71,43,60,66,22,34,42,31,54,85,92,44,64,40,39,46,45,69,20,45,51,51,39,45,41,71,78,44,48,59,67,58,40,65,58,83,56,59,67,64,24,29,52,37,39,25,51,24,40,44,42,51,20,63,26,48,44,65,60,29,66,73,46,54,50,42,43,44,54,86,64,56,43,50,72,67,55,50,51,50,50,45,41,50,46,48,50,56,37,47,52,20,47,35,48,47,37,73,75,65,12,72,86,37,64,29,57,60,32,89,49,70,34,48,31,41,39,47,43,44,37,52,51,53,50,39,52,75,72,64,44,86,58,77,88,31,56,66,53,50,49,28,39,58,52,44,61,69,36,67,33,45,46,58,29,36,38,87,61,36,95,63,48,73,133,80,34,33,36,29,31,43,84,36,47,47,22,28,25,48,37,25,51,30,42,64,47,69,49,78,56,48,80,40,76,39,55,62,91,81,43,50,32,68,36,68,75,44,32,74,64,25,61,72,42,60,65,23,33,42,32,54,85,93,44,64,39,39,46,48,71,20,43,50,50,39,46,41,71,76,45,47,59,67,57,41,65,59,83,57,58,69,64,24,29,52,38,38,23,51,24,40,44,41,52,22,62,27,46,42,64,61,30,67,71,48,52,49,42,42,43,53,86,64,55,42,51,70,66,55,51,51,50,52,45,40,50,45,48,50,57,37,46,52,19,48,35,48,47,38,73,75,66,12,72,86,37,64,29,57,60,34,87,48,69,34,48,30,41,39,47,45,44,35,51,52,54,51,39,52,75,71,63,44,87,58,76,88,31,56,66,53,50,48,27,41,58,51,45,63,69,35,68,32,44,44,59,29,35,39,85,60,36,95,66,48,74,132